Protein AF-A0A100IQ67-F1 (afdb_monomer)

Foldseek 3Di:
DDDDPDDFDAQPPDRDGDNDVVVSVVCCCVVPNDPPPPPPDDDDDPDDDDDDDPDLPAQWDDQPVQQQAIDHPVCNVVVVVLVCLQEVLPPFFDDDDDDDDDDDDDDDDDDDDDDDDDDDDDDDDDDDDDDDDYDDDDDPDDDDDDPPPQQAAADCQQFNSFLPPPADDPVLVVVLVVPFDFDFDFDQDPVRDTDTDTDGPQKAAQLQVLLLLLLVQDPFFQAKEFAASQFIFGADDGSNYDPQAVSQLLRLLSLCCSVVPPLNVVADPDRDTPQRLQVLLCVLLVVVQLVSVCNHSVGDHNTSTHDAPSSSCSNCVSSVHDKDKDKFFDDPVGARVRSVLVVQVVQRVVFDDPDPPDRYHYGNFGWKKKKFWAFPPPPPDPDDDDDDDNRTHMAIWIFGMKTQGPPRWIWTFTRGNSHGQRPNSVVCRPPPTDGPCSPSNSVSGTDTPVRPSRTRMMMIMGDDDVVVSVVVVVVVVVVVVLVVCPVVDPPVPRDDPPPPDDPVPDDPVRVVVVVVVVPPDDDDDDDDDDD

Solvent-accessible surface area (backbone atoms only — not comparable to full-atom values): 32700 Å² total; per-residue (Å²): 137,84,83,78,82,82,74,63,45,58,39,94,86,51,95,54,64,32,84,51,56,68,57,32,50,52,45,37,58,72,77,56,54,83,74,90,78,85,83,82,89,77,83,85,76,88,87,77,84,85,80,74,80,80,72,77,88,63,73,61,38,69,45,91,86,64,61,38,40,76,38,45,58,90,46,42,65,62,54,51,54,40,54,47,30,33,61,66,40,73,82,61,74,71,90,75,81,91,80,84,88,86,90,84,84,88,88,88,89,84,87,90,81,90,81,89,85,86,86,82,88,84,84,83,91,85,86,87,84,90,86,88,90,81,90,80,87,79,82,81,84,73,96,67,80,82,74,82,75,74,74,62,65,59,46,47,26,72,18,27,99,35,30,84,51,76,60,52,58,68,70,58,50,52,50,58,72,67,49,67,58,72,43,78,40,76,42,71,45,97,87,70,47,78,42,78,39,80,39,44,71,39,53,41,72,52,49,51,61,42,51,47,53,33,48,66,69,23,82,55,47,64,35,37,38,31,27,30,56,53,36,36,47,40,30,60,57,86,63,66,40,72,48,35,38,60,37,37,51,47,26,55,46,36,31,32,54,72,65,63,40,86,50,35,84,77,49,63,99,57,83,70,46,71,64,52,48,34,48,47,35,53,51,12,25,75,74,60,33,62,38,62,53,48,51,26,51,68,56,52,61,66,35,60,43,42,58,53,65,67,48,54,50,17,33,37,51,64,60,73,32,66,70,48,76,45,78,40,52,56,55,100,87,40,54,22,44,58,51,48,50,53,55,54,52,50,60,60,46,75,76,44,82,85,58,86,90,65,46,60,46,76,35,85,45,65,56,29,45,35,33,36,51,31,63,82,75,86,70,86,69,95,67,73,101,80,80,88,78,85,66,32,48,54,55,41,29,28,37,42,30,42,34,38,28,64,96,78,40,55,30,42,28,40,48,49,23,92,48,65,85,28,63,38,60,64,66,40,49,98,48,94,73,68,59,89,58,33,60,60,56,45,48,56,32,51,47,35,60,87,62,44,64,69,32,64,40,37,37,38,38,41,58,73,58,63,70,60,50,48,54,47,51,50,50,50,52,50,48,52,52,49,52,52,46,54,76,74,40,63,77,92,73,71,76,84,81,82,65,98,60,76,69,94,74,60,54,73,70,55,55,54,52,50,56,64,62,72,68,74,80,81,82,87,82,90,82,86,86,85,133

Sequence (531 aa):
MDQMNYSDPACPFCPFSDPDISRVVEHVDVYHPEVDTQAEHSRRPANAPSTGTGECPGDYAECPHGCGEIVLNTELAAHLDLHFAETVAFEDISSHQPELPVDVESPVSSHDAERRERLKERTPGLLPNEDRTPSPWSLVGGTKTPHRDTAKRLGRTELGPHAHEKQMPSWLRRMLERGSMSIFTNTIASDGTLRRREAVENETRDVIPVLARLCEQDKSVQRAFFCSPKVHQISKIPKEGGFCGYRNIQMLITFLKETQLPGHERFPTELPTIFQLQDMIEDAWDKGFNSVGRVETGGIRGTRKYIGTPEAQALFSSLGIQCEANSIGASKEVRAHDALYMNVAAYFRESCALEEGKKVMQTNLPPIYFQHQGLKTSFFVICDLSNWWTDITGHSMTIIGFEIRDGGSADILVFDPMFRTPPAVKRLRGAQALTSDPARVLKAYRRGTAYLQKYKAFELLKGYNETKLQENLDAEIFGVLLDEAREAFDEELVVELNTGYNLGKMTEPEISNYLRQSGGAGGRNRHQFAP

Nearest PDB structures (foldseek):
  6fge-assembly1_A  TM=8.002E-01  e=2.695E-17  Homo sapiens
  6ei1-assembly1_A  TM=8.141E-01  e=6.871E-16  Homo sapiens
  7oiy-assembly2_B  TM=8.103E-01  e=1.117E-08  Schizosaccharomyces pombe 972h-
  9c3c-assembly1_b  TM=1.551E-01  e=2.727E+00  Oryctolagus cuniculus

Structure (mmCIF, N/CA/C/O backbone):
data_AF-A0A100IQ67-F1
#
_entry.id   AF-A0A100IQ67-F1
#
loop_
_atom_site.group_PDB
_atom_site.id
_atom_site.type_symbol
_atom_site.label_atom_id
_atom_site.label_alt_id
_atom_site.label_comp_id
_atom_site.label_asym_id
_atom_site.label_entity_id
_atom_site.label_seq_id
_atom_site.pdbx_PDB_ins_code
_atom_site.Cartn_x
_atom_site.Cartn_y
_atom_site.Cartn_z
_atom_site.occupancy
_atom_site.B_iso_or_equiv
_atom_site.auth_seq_id
_atom_site.auth_comp_id
_atom_site.auth_asym_id
_atom_site.auth_atom_id
_atom_site.pdbx_PDB_model_num
ATOM 1 N N . MET A 1 1 ? 36.146 42.958 29.587 1.00 37.09 1 MET A N 1
ATOM 2 C CA . MET A 1 1 ? 36.189 41.589 29.033 1.00 37.09 1 MET A CA 1
ATOM 3 C C . MET A 1 1 ? 34.836 41.379 28.395 1.00 37.09 1 MET A C 1
ATOM 5 O O . MET A 1 1 ? 33.911 40.971 29.081 1.00 37.09 1 MET A O 1
ATOM 9 N N . ASP A 1 2 ? 34.707 41.780 27.135 1.00 38.41 2 ASP A N 1
ATOM 10 C CA . ASP A 1 2 ? 33.458 41.627 26.394 1.00 38.41 2 ASP A CA 1
ATOM 11 C C . ASP A 1 2 ? 33.431 40.219 25.795 1.00 38.41 2 ASP A C 1
ATOM 13 O O . ASP A 1 2 ? 34.321 39.840 25.032 1.00 38.41 2 ASP A O 1
ATOM 17 N N . GLN A 1 3 ? 32.446 39.418 26.204 1.00 41.03 3 GLN A N 1
ATOM 18 C CA . GLN A 1 3 ? 32.164 38.111 25.617 1.00 41.03 3 GLN A CA 1
ATOM 19 C C . GLN A 1 3 ? 31.527 38.326 24.240 1.00 41.03 3 GLN A C 1
ATOM 21 O O . GLN A 1 3 ? 30.375 38.740 24.137 1.00 41.03 3 GLN A O 1
ATOM 26 N N . MET A 1 4 ? 32.280 38.051 23.174 1.00 41.91 4 MET A N 1
ATOM 27 C CA . MET A 1 4 ? 31.715 37.913 21.834 1.00 41.91 4 MET A CA 1
ATOM 28 C C . MET A 1 4 ? 30.895 36.619 21.762 1.00 41.91 4 MET A C 1
ATOM 30 O O . MET A 1 4 ? 31.451 35.526 21.856 1.00 41.91 4 MET A O 1
ATOM 34 N N . ASN A 1 5 ? 29.580 36.752 21.581 1.00 44.00 5 ASN A N 1
ATOM 35 C CA . ASN A 1 5 ? 28.687 35.662 21.191 1.00 44.00 5 ASN A CA 1
ATOM 36 C C .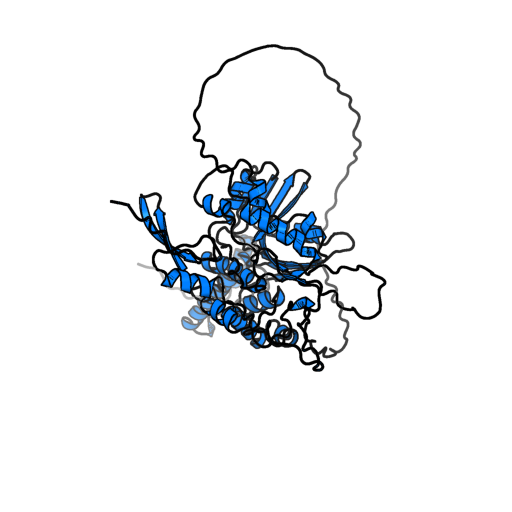 ASN A 1 5 ? 29.064 35.194 19.776 1.00 44.00 5 ASN A C 1
ATOM 38 O O . ASN A 1 5 ? 28.673 35.822 18.792 1.00 44.00 5 ASN A O 1
ATOM 42 N N . TYR A 1 6 ? 29.821 34.103 19.664 1.00 51.09 6 TYR A N 1
ATOM 43 C CA . TYR A 1 6 ? 29.920 33.369 18.404 1.00 51.09 6 TYR A CA 1
ATOM 44 C C . TYR A 1 6 ? 28.607 32.607 18.220 1.00 51.09 6 TYR A C 1
ATOM 46 O O . TYR A 1 6 ? 28.310 31.685 18.972 1.00 51.09 6 TYR A O 1
ATOM 54 N N . SER A 1 7 ? 27.784 33.061 17.277 1.00 71.62 7 SER A N 1
ATOM 55 C CA . SER A 1 7 ? 26.625 32.291 16.824 1.00 71.62 7 SER A CA 1
ATOM 56 C C . SER A 1 7 ? 27.124 31.243 15.835 1.00 71.62 7 SER A C 1
ATOM 58 O O . SER A 1 7 ? 27.918 31.585 14.954 1.00 71.62 7 SER A O 1
ATOM 60 N N . ASP A 1 8 ? 26.694 29.991 15.995 1.00 79.31 8 ASP A N 1
ATOM 61 C CA . ASP A 1 8 ? 27.075 28.914 15.082 1.00 79.31 8 ASP A CA 1
ATOM 62 C C . ASP A 1 8 ? 26.641 29.251 13.641 1.00 79.31 8 ASP A C 1
ATOM 64 O O . ASP A 1 8 ? 25.575 29.852 13.446 1.00 79.31 8 ASP A O 1
ATOM 68 N N . PRO A 1 9 ? 27.442 28.889 12.622 1.00 82.19 9 PRO A N 1
ATOM 69 C CA . PRO A 1 9 ? 27.059 29.024 11.224 1.00 82.19 9 PRO A CA 1
ATOM 70 C C . PRO A 1 9 ? 25.690 28.384 10.971 1.00 82.19 9 PRO A C 1
ATOM 72 O O . PRO A 1 9 ? 25.453 27.221 11.298 1.00 82.19 9 PRO A O 1
ATOM 75 N N . ALA A 1 10 ? 24.778 29.154 10.381 1.00 85.75 10 ALA A N 1
ATOM 76 C CA . ALA A 1 10 ? 23.423 28.715 10.077 1.00 85.75 10 ALA A CA 1
ATOM 77 C C . ALA A 1 10 ? 23.183 28.692 8.567 1.00 85.75 10 ALA A C 1
ATOM 79 O O . ALA A 1 10 ? 23.693 29.533 7.822 1.00 85.75 10 ALA A O 1
ATOM 80 N N . CYS A 1 11 ? 22.388 27.726 8.118 1.00 83.75 11 CYS A N 1
ATOM 81 C CA . CYS A 1 11 ? 21.897 27.659 6.755 1.00 83.75 11 CYS A CA 1
ATOM 82 C C . CYS A 1 11 ? 21.011 28.886 6.470 1.00 83.75 11 CYS A C 1
ATOM 84 O O . CYS A 1 11 ? 20.111 29.187 7.252 1.00 83.75 11 CYS A O 1
ATOM 86 N N . PRO A 1 12 ? 21.200 29.592 5.343 1.00 76.56 12 PRO A N 1
ATOM 87 C CA . PRO A 1 12 ? 20.406 30.782 5.031 1.00 76.56 12 PRO A CA 1
ATOM 88 C C . PRO A 1 12 ? 18.972 30.474 4.565 1.00 76.56 12 PRO A C 1
ATOM 90 O O . PRO A 1 12 ? 18.171 31.395 4.420 1.00 76.56 12 PRO A O 1
ATOM 93 N N . PHE A 1 13 ? 18.633 29.204 4.322 1.00 74.19 13 PHE A N 1
ATOM 94 C CA . PHE A 1 13 ? 17.358 28.795 3.724 1.00 74.19 13 PHE A CA 1
ATOM 95 C C . PHE A 1 13 ? 16.448 28.005 4.677 1.00 74.19 13 PHE A C 1
ATOM 97 O O . PHE A 1 13 ? 15.272 27.801 4.371 1.00 74.19 13 PHE A O 1
ATOM 104 N N . CYS A 1 14 ? 16.960 27.550 5.826 1.00 83.12 14 CYS A N 1
ATOM 105 C CA . CYS A 1 14 ? 16.183 26.830 6.834 1.00 83.12 14 CYS A CA 1
ATOM 106 C C . CYS A 1 14 ? 16.826 26.937 8.237 1.00 83.12 14 CYS A C 1
ATOM 108 O O . CYS A 1 14 ? 17.942 27.430 8.356 1.00 83.12 14 CYS A O 1
ATOM 110 N N . PRO A 1 15 ? 16.170 26.459 9.315 1.00 86.50 15 PRO A N 1
ATOM 111 C CA . PRO A 1 15 ? 16.679 26.585 10.689 1.00 86.50 15 PRO A CA 1
ATOM 112 C C . PRO A 1 15 ? 17.898 25.709 11.048 1.00 86.50 15 PRO A C 1
ATOM 114 O O . PRO A 1 15 ? 18.217 25.587 12.228 1.00 86.50 15 PRO A O 1
ATOM 117 N N . PHE A 1 16 ? 18.540 25.043 10.084 1.00 83.75 16 PHE A N 1
ATOM 118 C CA . PHE A 1 16 ? 19.704 24.192 10.339 1.00 83.75 16 PHE A CA 1
ATOM 119 C C . PHE A 1 16 ? 20.941 25.036 10.675 1.00 83.75 16 PHE A C 1
ATOM 121 O O . PHE A 1 16 ? 21.259 25.977 9.952 1.00 83.75 16 PHE A O 1
ATOM 128 N N . SER A 1 17 ? 21.674 24.675 11.728 1.00 87.06 17 SER A N 1
ATOM 129 C CA . SER A 1 17 ? 22.958 25.282 12.094 1.00 87.06 17 SER A CA 1
ATOM 130 C C . SER A 1 17 ? 23.935 24.209 12.550 1.00 87.06 17 SER A C 1
ATOM 132 O O . SER A 1 17 ? 23.538 23.281 13.256 1.00 87.06 17 SER A O 1
ATOM 134 N N . ASP A 1 18 ? 25.202 24.349 12.177 1.00 88.75 18 ASP A N 1
ATOM 135 C CA . ASP A 1 18 ? 26.272 23.448 12.601 1.00 88.75 18 ASP A CA 1
ATOM 136 C C . ASP A 1 18 ? 27.542 24.276 12.865 1.00 88.75 18 ASP A C 1
ATOM 138 O O . ASP A 1 18 ? 27.864 25.155 12.059 1.00 88.75 18 ASP A O 1
ATOM 142 N N . PRO A 1 19 ? 28.264 24.032 13.975 1.00 81.00 19 PRO A N 1
ATOM 143 C CA . PRO A 1 19 ? 29.525 24.713 14.267 1.00 81.00 19 PRO A CA 1
ATOM 144 C C . PRO A 1 19 ? 30.595 24.499 13.179 1.00 81.00 19 PRO A C 1
ATOM 146 O O . PRO A 1 19 ? 31.494 25.331 13.046 1.00 81.00 19 PRO A O 1
ATOM 149 N N . ASP A 1 20 ? 30.509 23.423 12.385 1.00 83.50 20 ASP A N 1
ATOM 150 C CA . ASP A 1 20 ? 31.333 23.214 11.193 1.00 83.50 20 ASP A CA 1
ATOM 151 C C . ASP A 1 20 ? 30.634 23.757 9.938 1.00 83.50 20 ASP A C 1
ATOM 153 O O . ASP A 1 20 ? 29.693 23.170 9.396 1.00 83.50 20 ASP A O 1
ATOM 157 N N . ILE A 1 21 ? 31.160 24.867 9.416 1.00 82.62 21 ILE A N 1
ATOM 158 C CA . ILE A 1 21 ? 30.661 25.505 8.194 1.00 82.62 21 ILE A CA 1
ATOM 159 C C . ILE A 1 21 ? 30.640 24.551 6.990 1.00 82.62 21 ILE A C 1
ATOM 161 O O . ILE A 1 21 ? 29.780 24.689 6.126 1.00 82.62 21 ILE A O 1
ATOM 165 N N . SER A 1 22 ? 31.521 23.546 6.944 1.00 80.19 22 SER A N 1
ATOM 166 C CA . SER A 1 22 ? 31.570 22.557 5.859 1.00 80.19 22 SER A CA 1
ATOM 167 C C . SER A 1 22 ? 30.291 21.720 5.807 1.00 80.19 22 SER A C 1
ATOM 169 O O . SER A 1 22 ? 29.815 21.381 4.727 1.00 80.19 22 SER A O 1
ATOM 171 N N . ARG A 1 23 ? 29.692 21.441 6.972 1.00 80.00 23 ARG A N 1
ATOM 172 C CA . ARG A 1 23 ? 28.414 20.727 7.085 1.00 80.00 23 ARG A CA 1
ATOM 173 C C . ARG A 1 23 ? 27.227 21.604 6.741 1.00 80.00 23 ARG A C 1
ATOM 175 O O . ARG A 1 23 ? 26.248 21.104 6.198 1.00 80.00 23 ARG A O 1
ATOM 182 N N . VAL A 1 24 ? 27.315 22.904 7.016 1.00 80.88 24 VAL A N 1
ATOM 183 C CA . VAL A 1 24 ? 26.315 23.877 6.558 1.00 80.88 24 VAL A CA 1
ATOM 184 C C . VAL A 1 24 ? 26.358 24.014 5.035 1.00 80.88 24 VAL A C 1
ATOM 186 O O . VAL A 1 24 ? 25.303 24.052 4.412 1.00 80.88 24 VAL A O 1
ATOM 189 N N . VAL A 1 25 ? 27.546 24.013 4.425 1.00 76.12 25 VAL A N 1
ATOM 190 C CA . VAL A 1 25 ? 27.714 24.026 2.962 1.00 76.12 25 VAL A CA 1
ATOM 191 C C . VAL A 1 25 ? 27.207 22.727 2.334 1.00 76.12 25 VAL A C 1
ATOM 193 O O . VAL A 1 25 ? 26.398 22.789 1.418 1.00 76.12 25 VAL A O 1
ATOM 196 N N . GLU A 1 26 ? 27.575 21.559 2.868 1.00 80.25 26 GLU A N 1
ATOM 197 C CA . GLU A 1 26 ? 27.042 20.273 2.390 1.00 80.25 26 GLU A CA 1
ATOM 198 C C . GLU A 1 26 ? 25.514 20.210 2.539 1.00 80.25 26 GLU A C 1
ATOM 200 O O . GLU A 1 26 ? 24.804 19.756 1.642 1.00 80.25 26 GLU A O 1
ATOM 205 N N . HIS A 1 27 ? 24.979 20.727 3.646 1.00 84.62 27 HIS A N 1
ATOM 206 C CA . HIS A 1 27 ? 23.543 20.874 3.831 1.00 84.62 27 HIS A CA 1
ATOM 207 C C . HIS A 1 27 ? 22.919 21.788 2.759 1.00 84.62 27 HIS A C 1
ATOM 209 O O . HIS A 1 27 ? 21.885 21.438 2.190 1.00 84.62 27 HIS A O 1
ATOM 215 N N . VAL A 1 28 ? 23.531 22.933 2.445 1.00 81.44 28 VAL A N 1
ATOM 216 C CA . VAL A 1 28 ? 23.059 23.824 1.374 1.00 81.44 28 VAL A CA 1
ATOM 217 C C . VAL A 1 28 ? 23.103 23.115 0.019 1.00 81.44 28 VAL A C 1
ATOM 219 O O . VAL A 1 28 ? 22.087 23.089 -0.664 1.00 81.44 28 VAL A O 1
ATOM 222 N N . ASP A 1 29 ? 24.190 22.434 -0.333 1.00 77.69 29 ASP A N 1
ATOM 223 C CA . ASP A 1 29 ? 24.319 21.740 -1.621 1.00 77.69 29 ASP A CA 1
ATOM 224 C C . ASP A 1 29 ? 23.316 20.583 -1.785 1.00 77.69 29 ASP A C 1
ATOM 226 O O . ASP A 1 29 ? 22.835 20.300 -2.885 1.00 77.69 29 ASP A O 1
ATOM 230 N N . VAL A 1 30 ? 22.974 19.900 -0.689 1.00 70.69 30 VAL A N 1
ATOM 231 C CA . VAL A 1 30 ? 22.081 18.731 -0.704 1.00 70.69 30 VAL A CA 1
ATOM 232 C C . VAL A 1 30 ? 20.605 19.128 -0.616 1.00 70.69 30 VAL A C 1
ATOM 234 O O . VAL A 1 30 ? 19.756 18.543 -1.300 1.00 70.69 30 VAL A O 1
ATOM 237 N N . TYR A 1 31 ? 20.274 20.103 0.231 1.00 67.00 31 TYR A N 1
ATOM 238 C CA . TYR A 1 31 ? 18.889 20.469 0.539 1.00 67.00 31 TYR A CA 1
ATOM 239 C C . TYR A 1 31 ? 18.428 21.749 -0.172 1.00 67.00 31 TYR A C 1
ATOM 241 O O . TYR A 1 31 ? 17.223 21.911 -0.382 1.00 67.00 31 TYR A O 1
ATOM 249 N N . HIS A 1 32 ? 19.365 22.582 -0.633 1.00 79.00 32 HIS A N 1
ATOM 250 C CA . HIS A 1 32 ? 19.148 23.846 -1.345 1.00 79.00 32 HIS A CA 1
ATOM 251 C C . HIS A 1 32 ? 20.048 23.988 -2.596 1.00 79.00 32 HIS A C 1
A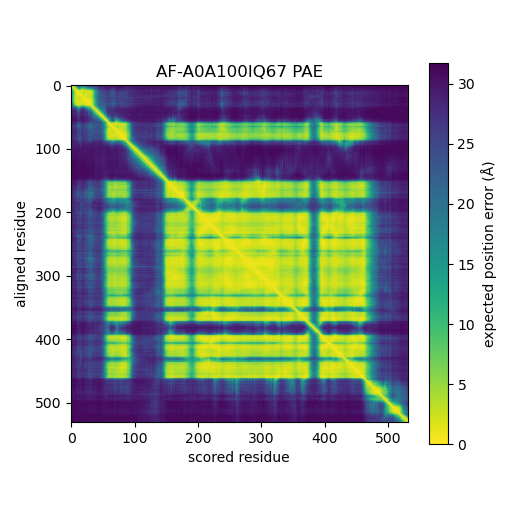TOM 253 O O . HIS A 1 32 ? 20.699 25.022 -2.751 1.00 79.00 32 HIS A O 1
ATOM 259 N N . PRO A 1 33 ? 20.117 22.982 -3.494 1.00 67.06 33 PRO A N 1
ATOM 260 C CA . PRO A 1 33 ? 20.980 23.062 -4.669 1.00 67.06 33 PRO A CA 1
ATOM 261 C C . PRO A 1 33 ? 20.603 24.272 -5.530 1.00 67.06 33 PRO A C 1
ATOM 263 O O . PRO A 1 33 ? 19.417 24.486 -5.806 1.00 67.06 33 PRO A O 1
ATOM 266 N N . GLU A 1 34 ? 21.604 25.048 -5.956 1.00 51.28 34 GLU A N 1
ATOM 267 C CA . GLU A 1 34 ? 21.389 26.218 -6.807 1.00 51.28 34 GLU A CA 1
ATOM 268 C C . GLU A 1 34 ? 20.666 25.801 -8.098 1.00 51.28 34 GLU A C 1
ATOM 270 O O . GLU A 1 34 ? 21.167 25.012 -8.903 1.00 51.28 34 GLU A O 1
ATOM 275 N N . VAL A 1 35 ? 19.452 26.320 -8.291 1.00 45.69 35 VAL A N 1
ATOM 276 C CA . VAL A 1 35 ? 18.816 26.334 -9.607 1.00 45.69 35 VAL A CA 1
ATOM 277 C C . VAL A 1 35 ? 19.538 27.423 -10.381 1.00 45.69 35 VAL A C 1
ATOM 279 O O . VAL A 1 35 ? 19.468 28.585 -9.998 1.00 45.69 35 VAL A O 1
ATOM 282 N N . ASP A 1 36 ? 20.265 27.036 -11.423 1.00 34.31 36 ASP A N 1
ATOM 283 C CA . ASP A 1 36 ? 21.120 27.915 -12.217 1.00 34.31 36 ASP A CA 1
ATOM 284 C C . ASP A 1 36 ? 20.300 29.048 -12.873 1.00 34.31 36 ASP A C 1
ATOM 286 O O . ASP A 1 36 ? 19.795 28.937 -13.991 1.00 34.31 36 ASP A O 1
ATOM 290 N N . THR A 1 37 ? 20.109 30.150 -12.147 1.00 35.91 37 THR A N 1
ATOM 291 C CA . THR A 1 37 ? 19.523 31.400 -12.638 1.00 35.91 37 THR A CA 1
ATOM 292 C C . THR A 1 37 ? 20.637 32.343 -13.077 1.00 35.91 37 THR A C 1
ATOM 294 O O . THR A 1 37 ? 20.762 33.458 -12.579 1.00 35.91 37 THR A O 1
ATOM 297 N N . GLN A 1 38 ? 21.464 31.913 -14.029 1.00 33.19 38 GLN A N 1
ATOM 298 C CA . GLN A 1 38 ? 22.320 32.813 -14.805 1.00 33.19 38 GLN A CA 1
ATOM 299 C C . GLN A 1 38 ? 21.825 32.917 -16.250 1.00 33.19 38 GLN A C 1
ATOM 301 O O . GLN A 1 38 ? 22.485 32.506 -17.199 1.00 33.19 38 GLN A O 1
ATOM 306 N N . ALA A 1 39 ? 20.641 33.508 -16.431 1.00 33.38 39 ALA A N 1
ATOM 307 C CA . ALA A 1 39 ? 20.193 33.991 -17.741 1.00 33.38 39 ALA A CA 1
ATOM 308 C C . ALA A 1 39 ? 19.304 35.245 -17.672 1.00 33.38 39 ALA A C 1
ATOM 310 O O . ALA A 1 39 ? 18.636 35.583 -18.646 1.00 33.38 39 ALA A O 1
ATOM 311 N N . GLU A 1 40 ? 19.313 35.988 -16.564 1.00 34.09 40 GLU A N 1
ATOM 312 C CA . GLU A 1 40 ? 18.681 37.305 -16.498 1.00 34.09 40 GLU A CA 1
ATOM 313 C C . GLU A 1 40 ? 19.742 38.339 -16.134 1.00 34.09 40 GLU A C 1
ATOM 315 O O . GLU A 1 40 ? 20.284 38.301 -15.037 1.00 34.09 40 GLU A O 1
ATOM 320 N N . HIS A 1 41 ? 20.043 39.210 -17.103 1.00 34.91 41 HIS A N 1
ATOM 321 C CA . HIS A 1 41 ? 20.875 40.430 -17.086 1.00 34.91 41 HIS A CA 1
ATOM 322 C C . HIS A 1 41 ? 21.958 40.443 -18.177 1.00 34.91 41 HIS A C 1
ATOM 324 O O . HIS A 1 41 ? 23.140 40.665 -17.926 1.00 34.91 41 HIS A O 1
ATOM 330 N N . SER A 1 42 ? 21.546 40.320 -19.442 1.00 31.47 42 SER A N 1
ATOM 331 C CA . SER A 1 42 ? 22.212 41.049 -20.526 1.00 31.47 42 SER A CA 1
ATOM 332 C C . SER A 1 42 ? 21.245 41.348 -21.668 1.00 31.47 42 SER A C 1
ATOM 334 O O . SER A 1 42 ? 20.325 40.598 -21.971 1.00 31.47 42 SER A O 1
ATOM 336 N N . ARG A 1 43 ? 21.414 42.550 -22.213 1.00 33.59 43 ARG A N 1
ATOM 337 C CA . ARG A 1 43 ? 20.499 43.294 -23.085 1.00 33.59 43 ARG A CA 1
ATOM 338 C C . ARG A 1 43 ? 19.989 42.468 -24.275 1.00 33.59 43 ARG A C 1
ATOM 340 O O . ARG A 1 43 ? 20.778 41.854 -24.983 1.00 33.59 43 ARG A O 1
ATOM 347 N N . ARG A 1 44 ? 18.676 42.558 -24.532 1.00 29.78 44 ARG A N 1
ATOM 348 C CA . ARG A 1 44 ? 17.989 42.059 -25.739 1.00 29.78 44 ARG A CA 1
ATOM 349 C C . ARG A 1 44 ? 18.725 42.464 -27.028 1.00 29.78 44 ARG A C 1
ATOM 351 O O . ARG A 1 44 ? 18.877 43.664 -27.263 1.00 29.78 44 ARG A O 1
ATOM 358 N N . PRO A 1 45 ? 18.980 41.520 -27.944 1.00 26.81 45 PRO A N 1
ATOM 359 C CA . PRO A 1 45 ? 18.813 41.741 -29.368 1.00 26.81 45 PRO A CA 1
ATOM 360 C C . PRO A 1 45 ? 17.433 41.215 -29.779 1.00 26.81 45 PRO A C 1
ATOM 362 O O . PRO A 1 45 ? 17.033 40.107 -29.427 1.00 26.81 45 PRO A O 1
ATOM 365 N N . ALA A 1 46 ? 16.677 42.036 -30.501 1.00 35.47 46 ALA A N 1
ATOM 366 C CA . ALA A 1 46 ? 15.443 41.604 -31.137 1.00 35.47 46 ALA A CA 1
ATOM 367 C C . ALA A 1 46 ? 15.751 40.524 -32.192 1.00 35.47 46 ALA A C 1
ATOM 369 O O . ALA A 1 46 ? 16.698 40.678 -32.960 1.00 35.47 46 ALA A O 1
ATOM 370 N N . ASN A 1 47 ? 14.900 39.494 -32.241 1.00 42.16 47 ASN A N 1
ATOM 371 C CA . ASN A 1 47 ? 14.837 38.393 -33.215 1.00 42.16 47 ASN A CA 1
ATOM 372 C C . ASN A 1 47 ? 15.706 37.150 -32.930 1.00 42.16 47 ASN A C 1
ATOM 374 O O . ASN A 1 47 ? 16.768 36.973 -33.517 1.00 42.16 47 ASN A O 1
ATOM 378 N N . ALA A 1 48 ? 15.168 36.223 -32.128 1.00 28.05 48 ALA A N 1
ATOM 379 C CA . ALA A 1 48 ? 15.400 34.775 -32.238 1.00 28.05 48 ALA A CA 1
ATOM 380 C C . ALA A 1 48 ? 14.227 34.014 -31.567 1.00 28.05 48 ALA A C 1
ATOM 382 O O . ALA A 1 48 ? 13.654 34.540 -30.610 1.00 28.05 48 ALA A O 1
ATOM 383 N N . PRO A 1 49 ? 13.810 32.839 -32.079 1.00 30.88 49 PRO A N 1
ATOM 384 C CA . PRO A 1 49 ? 12.556 32.192 -31.698 1.00 30.88 49 PRO A CA 1
ATOM 385 C C . PRO A 1 49 ? 12.650 31.521 -30.322 1.00 30.88 49 PRO A C 1
ATOM 387 O O . PRO A 1 49 ? 13.653 30.903 -29.978 1.00 30.88 49 PRO A O 1
ATOM 390 N N . SER A 1 50 ? 11.574 31.646 -29.550 1.00 28.84 50 SER A N 1
ATOM 391 C CA . SER A 1 50 ? 11.384 31.090 -28.213 1.00 28.84 50 SER A CA 1
ATOM 392 C C . SER A 1 50 ? 11.531 29.563 -28.185 1.00 28.84 50 SER A C 1
ATOM 394 O O . SER A 1 50 ? 10.700 28.835 -28.724 1.00 28.84 50 SER A O 1
ATOM 396 N N . THR A 1 51 ? 12.567 29.065 -27.507 1.00 32.41 51 THR A N 1
ATOM 397 C CA . THR A 1 51 ? 12.650 27.676 -27.036 1.00 32.41 51 THR A CA 1
ATOM 398 C C . THR A 1 51 ? 11.766 27.519 -25.802 1.00 32.41 51 THR A C 1
ATOM 400 O O . THR A 1 51 ? 11.995 28.170 -24.785 1.00 32.41 51 THR A O 1
ATOM 403 N N . GLY A 1 52 ? 10.723 26.701 -25.939 1.00 29.12 52 GLY A N 1
ATOM 404 C CA . GLY A 1 52 ? 9.639 26.557 -24.976 1.00 29.12 52 GLY A CA 1
ATOM 405 C C . GLY A 1 52 ? 10.072 26.032 -23.609 1.00 29.12 52 GLY A C 1
ATOM 406 O O . GLY A 1 52 ? 10.745 25.009 -23.494 1.00 29.12 52 GLY A O 1
ATOM 407 N N . THR A 1 53 ? 9.588 26.706 -22.571 1.00 33.41 53 THR A N 1
ATOM 408 C CA . THR A 1 53 ? 9.201 26.066 -21.316 1.00 33.41 53 THR A CA 1
ATOM 409 C C . THR A 1 53 ? 8.248 24.928 -21.661 1.00 33.41 53 THR A C 1
ATOM 411 O O . THR A 1 53 ? 7.183 25.168 -22.227 1.00 33.41 53 THR A O 1
ATOM 414 N N . GLY A 1 54 ? 8.653 23.687 -21.398 1.00 33.94 54 GLY A N 1
ATOM 415 C CA . GLY A 1 54 ? 7.776 22.536 -21.562 1.00 33.94 54 GLY A CA 1
ATOM 416 C C . GLY A 1 54 ? 6.626 22.641 -20.571 1.00 33.94 54 GLY A C 1
ATOM 417 O O . GLY A 1 54 ? 6.770 22.235 -19.424 1.00 33.94 54 GLY A O 1
ATOM 418 N N . GLU A 1 55 ? 5.510 23.218 -21.007 1.00 33.75 55 GLU A N 1
ATOM 419 C CA . GLU A 1 55 ? 4.221 23.107 -20.336 1.00 33.75 55 GLU A CA 1
ATOM 420 C C . GLU A 1 55 ? 3.954 21.616 -20.097 1.00 33.75 55 GLU A C 1
ATOM 422 O O . GLU A 1 55 ? 3.980 20.820 -21.040 1.00 33.75 55 GLU A O 1
ATOM 427 N N . CYS A 1 56 ? 3.752 21.214 -18.839 1.00 36.16 56 CYS A N 1
ATOM 428 C CA . CYS A 1 56 ? 3.253 19.880 -18.522 1.00 36.16 56 CYS A CA 1
ATOM 429 C C . CYS A 1 56 ? 1.892 19.721 -19.217 1.00 36.16 56 CYS A C 1
ATOM 431 O O . CYS A 1 56 ? 0.942 20.396 -18.823 1.00 36.16 56 CYS A O 1
ATOM 433 N N . PRO A 1 57 ? 1.755 18.869 -20.250 1.00 39.56 57 PRO A N 1
ATOM 434 C CA . PRO A 1 57 ? 0.481 18.711 -20.926 1.00 39.56 57 PRO A CA 1
ATOM 435 C C . PRO A 1 57 ? -0.359 17.765 -20.065 1.00 39.56 57 PRO A C 1
ATOM 437 O O . PRO A 1 57 ? -0.125 16.556 -20.095 1.00 39.56 57 PRO A O 1
ATOM 440 N N . GLY A 1 58 ? -1.273 18.312 -19.260 1.00 54.84 58 GLY A N 1
ATOM 441 C CA . GLY A 1 58 ? -2.254 17.547 -18.481 1.00 54.84 58 GLY A CA 1
ATOM 442 C C . GLY A 1 58 ? -2.722 18.250 -17.200 1.00 54.84 58 GLY A C 1
ATOM 443 O O . GLY A 1 58 ? -2.062 19.153 -16.700 1.00 54.84 58 GLY A O 1
ATOM 444 N N . ASP A 1 59 ? -3.858 17.805 -16.656 1.00 71.69 59 ASP A N 1
ATOM 445 C CA . ASP A 1 59 ? -4.524 18.302 -15.432 1.00 71.69 59 ASP A CA 1
ATOM 446 C C . ASP A 1 59 ? -3.795 17.887 -14.127 1.00 71.69 59 ASP A C 1
ATOM 448 O O . ASP A 1 59 ? -4.408 17.502 -13.129 1.00 71.69 59 ASP A O 1
ATOM 452 N N . TYR A 1 60 ? -2.460 17.903 -14.150 1.00 71.31 60 TYR A N 1
ATOM 453 C CA . TYR A 1 60 ? -1.582 17.446 -13.075 1.00 71.31 60 TYR A CA 1
ATOM 454 C C . TYR A 1 60 ? -0.935 18.617 -12.342 1.00 71.31 60 TYR A C 1
ATOM 456 O O . TYR A 1 60 ? -0.492 19.580 -12.966 1.00 71.31 60 TYR A O 1
ATOM 464 N N . ALA A 1 61 ? -0.800 18.486 -11.025 1.00 79.19 61 ALA A N 1
ATOM 465 C CA . ALA A 1 61 ? -0.066 19.421 -10.187 1.00 79.19 61 ALA A CA 1
ATOM 466 C C . ALA A 1 61 ? 0.948 18.698 -9.302 1.00 79.19 61 ALA A C 1
ATOM 468 O O . ALA A 1 61 ? 0.690 17.626 -8.748 1.00 79.19 61 ALA A O 1
ATOM 469 N N . GLU A 1 62 ? 2.107 19.327 -9.142 1.00 83.44 62 GLU A N 1
ATOM 470 C CA . GLU A 1 62 ? 3.057 18.957 -8.102 1.00 83.44 62 GLU A CA 1
ATOM 471 C C . GLU A 1 62 ? 2.489 19.333 -6.731 1.00 83.44 62 GLU A C 1
ATOM 473 O O . GLU A 1 62 ? 1.906 20.405 -6.547 1.00 83.44 62 GLU A O 1
ATOM 478 N N . CYS A 1 63 ? 2.653 18.446 -5.751 1.00 84.19 63 CYS A N 1
ATOM 479 C CA . CYS A 1 63 ? 2.192 18.722 -4.399 1.00 84.19 63 CYS A CA 1
ATOM 480 C C . CYS A 1 63 ? 2.950 19.926 -3.789 1.00 84.19 63 CYS A C 1
ATOM 482 O O . CYS A 1 63 ? 4.179 19.874 -3.668 1.00 84.19 63 CYS A O 1
ATOM 484 N N . PRO A 1 64 ? 2.246 20.968 -3.299 1.00 85.38 64 PRO A N 1
ATOM 485 C CA . PRO A 1 64 ? 2.870 22.179 -2.759 1.00 85.38 64 PRO A CA 1
ATOM 486 C C . PRO A 1 64 ? 3.629 21.952 -1.442 1.00 85.38 64 PRO A C 1
ATOM 488 O O . PRO A 1 64 ? 4.431 22.793 -1.051 1.00 85.38 64 PRO A O 1
ATOM 491 N N . HIS A 1 65 ? 3.432 20.813 -0.765 1.00 80.81 65 HIS A N 1
ATOM 492 C CA . HIS A 1 65 ? 4.241 20.421 0.398 1.00 80.81 65 HIS A CA 1
ATOM 493 C C . HIS A 1 65 ? 5.642 19.911 0.019 1.00 80.81 65 HIS A C 1
ATOM 495 O O . HIS A 1 65 ? 6.409 19.524 0.899 1.00 80.81 65 HIS A O 1
ATOM 501 N N . GLY A 1 66 ? 5.981 19.852 -1.276 1.00 77.31 66 GLY A N 1
ATOM 502 C CA . GLY A 1 66 ? 7.283 19.370 -1.737 1.00 77.31 66 GLY A CA 1
ATOM 503 C C . GLY A 1 66 ? 7.490 17.873 -1.493 1.00 77.31 66 GLY A C 1
ATOM 504 O O . GLY A 1 66 ? 8.625 17.405 -1.404 1.00 77.31 66 GLY A O 1
ATOM 505 N N . CYS A 1 67 ? 6.405 17.097 -1.374 1.00 81.62 67 CYS A N 1
ATOM 506 C CA . CYS A 1 67 ? 6.486 15.666 -1.080 1.00 81.62 67 CYS A CA 1
ATOM 507 C C . CYS A 1 67 ? 6.941 14.821 -2.290 1.00 81.62 67 CYS A C 1
ATOM 509 O O . CYS A 1 67 ? 7.188 13.627 -2.130 1.00 81.62 67 CYS A O 1
ATOM 511 N N . GLY A 1 68 ? 7.083 15.434 -3.472 1.00 79.38 68 GLY A N 1
ATOM 512 C CA . GLY A 1 68 ? 7.555 14.798 -4.708 1.00 79.38 68 GLY A CA 1
ATOM 513 C C . GLY A 1 68 ? 6.474 14.089 -5.526 1.00 79.38 68 GLY A C 1
ATOM 514 O O . GLY A 1 68 ? 6.805 13.444 -6.515 1.00 79.38 68 GLY A O 1
ATOM 515 N N . GLU A 1 69 ? 5.203 14.188 -5.127 1.00 83.50 69 GLU A N 1
ATOM 516 C CA . GLU A 1 69 ? 4.086 13.581 -5.858 1.00 83.50 69 GLU A CA 1
ATOM 517 C C . GLU A 1 69 ? 3.542 14.523 -6.916 1.00 83.50 69 GLU A C 1
ATOM 519 O O . GLU A 1 69 ? 3.363 15.720 -6.673 1.00 83.50 69 GLU A O 1
ATOM 524 N N . ILE A 1 70 ? 3.222 13.932 -8.061 1.00 79.44 70 ILE A N 1
ATOM 525 C CA . ILE A 1 70 ? 2.463 14.565 -9.128 1.00 79.44 70 ILE A CA 1
ATOM 526 C C . ILE A 1 70 ? 1.074 13.941 -9.070 1.00 79.44 70 ILE A C 1
ATOM 528 O O . ILE A 1 70 ? 0.912 12.757 -9.360 1.00 79.44 70 ILE A O 1
ATOM 532 N N . VAL A 1 71 ? 0.090 14.727 -8.650 1.00 77.62 71 VAL A N 1
ATOM 533 C CA . VAL A 1 71 ? -1.294 14.280 -8.460 1.00 77.62 71 VAL A CA 1
ATOM 534 C C . VAL A 1 71 ? -2.210 14.985 -9.447 1.00 77.62 71 VAL A C 1
ATOM 536 O O . VAL A 1 71 ? -1.902 16.075 -9.928 1.00 77.62 71 VAL A O 1
ATOM 539 N N . LEU A 1 72 ? -3.356 14.380 -9.750 1.00 77.12 72 LEU A N 1
ATOM 540 C CA . LEU A 1 72 ? -4.399 15.067 -10.508 1.00 77.12 72 LEU A CA 1
ATOM 541 C C . LEU A 1 72 ? -4.921 16.262 -9.705 1.00 77.12 72 LEU A C 1
ATOM 543 O O . LEU A 1 72 ? -5.132 16.153 -8.493 1.00 77.12 72 LEU A O 1
ATOM 547 N N . ASN A 1 73 ? -5.218 17.376 -10.373 1.00 75.44 73 ASN A N 1
ATOM 548 C CA . ASN A 1 73 ? -5.791 18.563 -9.731 1.00 75.44 73 ASN A CA 1
ATOM 549 C C . ASN A 1 73 ? -7.071 18.236 -8.947 1.00 75.44 73 ASN A C 1
ATOM 551 O O . ASN A 1 73 ? -7.287 18.748 -7.849 1.00 75.44 73 ASN A O 1
ATOM 555 N N . THR A 1 74 ? -7.894 17.314 -9.457 1.00 76.44 74 THR A N 1
ATOM 556 C CA . THR A 1 74 ? -9.111 16.845 -8.776 1.00 76.44 74 THR A CA 1
ATOM 557 C C . THR A 1 74 ? -8.842 16.058 -7.490 1.00 76.44 74 THR A C 1
ATOM 559 O O . THR A 1 74 ? -9.717 15.962 -6.628 1.00 76.44 74 THR A O 1
ATOM 562 N N . GLU A 1 75 ? -7.657 15.465 -7.355 1.00 79.62 75 GLU A N 1
ATOM 563 C CA . GLU A 1 75 ? -7.250 14.671 -6.191 1.00 79.62 75 GLU A CA 1
ATOM 564 C C . GLU A 1 75 ? -6.382 15.465 -5.209 1.00 79.62 75 GLU A C 1
ATOM 566 O O . GLU A 1 75 ? -6.295 15.090 -4.038 1.00 79.62 75 GLU A O 1
ATOM 571 N N . LEU A 1 76 ? -5.820 16.599 -5.641 1.00 83.50 76 LEU A N 1
ATOM 572 C CA . LEU A 1 76 ? -4.928 17.436 -4.842 1.00 83.50 76 LEU A CA 1
ATOM 573 C C . LEU A 1 76 ? -5.537 17.813 -3.486 1.00 83.50 76 LEU A C 1
ATOM 575 O O . LEU A 1 76 ? -4.880 17.667 -2.463 1.00 83.50 76 LEU A O 1
ATOM 579 N N . ALA A 1 77 ? -6.809 18.215 -3.435 1.00 84.94 77 ALA A N 1
ATOM 580 C CA . ALA A 1 77 ? -7.458 18.569 -2.168 1.00 84.94 77 ALA A CA 1
ATOM 581 C C . ALA A 1 77 ? -7.514 17.393 -1.172 1.00 84.94 77 ALA A C 1
ATOM 583 O O . ALA A 1 77 ? -7.265 17.573 0.018 1.00 84.94 77 ALA A O 1
ATOM 584 N N . ALA A 1 78 ? -7.806 16.179 -1.654 1.00 84.50 78 ALA A N 1
ATOM 585 C CA . ALA A 1 78 ? -7.816 14.984 -0.810 1.00 84.50 78 ALA A CA 1
ATOM 586 C C . ALA A 1 78 ? -6.394 14.584 -0.383 1.00 84.50 78 ALA A C 1
ATOM 588 O O . ALA A 1 78 ? -6.188 14.166 0.753 1.00 84.50 78 ALA A O 1
ATOM 589 N N . HIS A 1 79 ? -5.415 14.758 -1.273 1.00 86.88 79 HIS A N 1
ATOM 590 C CA . HIS A 1 79 ? -4.003 14.539 -0.976 1.00 86.88 79 HIS A CA 1
ATOM 591 C C . HIS A 1 79 ? -3.490 15.495 0.120 1.00 86.88 79 HIS A C 1
ATOM 593 O O . HIS A 1 79 ? -2.823 15.061 1.058 1.00 86.88 79 HIS A O 1
ATOM 599 N N . LEU A 1 80 ? -3.859 16.779 0.060 1.00 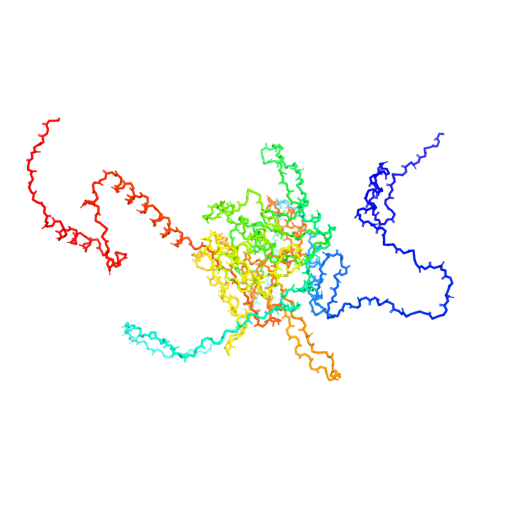88.12 80 LEU A N 1
ATOM 600 C CA . LEU A 1 80 ? -3.503 17.781 1.072 1.00 88.12 80 LEU A CA 1
ATOM 601 C C . LEU A 1 80 ? -4.147 17.498 2.439 1.00 88.12 80 LEU A C 1
ATOM 603 O O . LEU A 1 80 ? -3.489 17.646 3.468 1.00 88.12 80 LEU A O 1
ATOM 607 N N . ASP A 1 81 ? -5.400 17.035 2.469 1.00 87.81 81 ASP A N 1
ATOM 608 C CA . ASP A 1 81 ? -6.066 16.643 3.722 1.00 87.81 81 ASP A CA 1
ATOM 609 C C . ASP A 1 81 ? -5.347 15.475 4.423 1.00 87.81 81 ASP A C 1
ATOM 611 O O . ASP A 1 81 ? -5.278 15.413 5.654 1.00 87.81 81 ASP A O 1
ATOM 615 N N . LEU A 1 82 ? -4.747 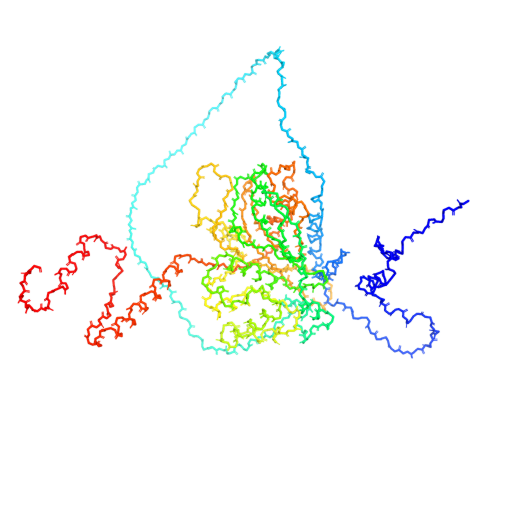14.568 3.648 1.00 87.00 82 LEU A N 1
ATOM 616 C CA . LEU A 1 82 ? -3.945 13.471 4.186 1.00 87.00 82 LEU A CA 1
ATOM 617 C C . LEU A 1 82 ? -2.584 13.942 4.720 1.00 87.00 82 LEU A C 1
ATOM 619 O O . LEU A 1 82 ? -2.157 13.435 5.755 1.00 87.00 82 LEU A O 1
ATOM 623 N N . HIS A 1 83 ? -1.951 14.957 4.123 1.00 87.31 83 HIS A N 1
ATOM 624 C CA . HIS A 1 83 ? -0.774 15.608 4.724 1.00 87.31 83 HIS A CA 1
ATOM 625 C C . HIS A 1 83 ? -1.100 16.298 6.053 1.00 87.31 83 HIS A C 1
ATOM 627 O O . HIS A 1 83 ? -0.314 16.252 7.005 1.00 87.31 83 HIS A O 1
ATOM 633 N N . PHE A 1 84 ? -2.283 16.904 6.162 1.00 85.12 84 PHE A N 1
ATOM 634 C CA . PHE A 1 84 ? -2.753 17.437 7.437 1.00 85.12 84 PHE A CA 1
ATOM 635 C C . PHE A 1 84 ? -2.914 16.309 8.470 1.00 85.12 84 PHE A C 1
ATOM 637 O O . PHE A 1 84 ? -2.390 16.405 9.577 1.00 85.12 84 PHE A O 1
ATOM 644 N N . ALA A 1 85 ? -3.541 15.187 8.104 1.00 83.12 85 ALA A N 1
ATOM 645 C CA . ALA A 1 85 ? -3.667 14.030 8.997 1.00 83.12 85 ALA A CA 1
ATOM 646 C C . ALA A 1 85 ? -2.309 13.401 9.388 1.00 83.12 85 ALA A C 1
ATOM 648 O O . ALA A 1 85 ? -2.144 12.940 10.518 1.00 83.12 85 ALA A O 1
ATOM 649 N N . GLU A 1 86 ? -1.327 13.411 8.483 1.00 82.75 86 GLU A N 1
ATOM 650 C CA . GLU A 1 86 ? 0.043 12.936 8.714 1.00 82.75 86 GLU A CA 1
ATOM 651 C C . GLU A 1 86 ? 0.787 13.775 9.772 1.00 82.75 86 GLU A C 1
ATOM 653 O O . GLU A 1 86 ? 1.566 13.235 10.562 1.00 82.75 86 GLU A O 1
ATOM 658 N N . THR A 1 87 ? 0.525 15.087 9.819 1.00 79.19 87 THR A N 1
ATOM 659 C CA . THR A 1 87 ? 1.252 16.060 10.655 1.00 79.19 87 THR A CA 1
ATOM 660 C C . THR A 1 87 ? 0.562 16.382 11.983 1.00 79.19 87 THR A C 1
ATOM 662 O O . THR A 1 87 ? 1.233 16.531 13.002 1.00 79.19 87 THR A O 1
ATOM 665 N N . VAL A 1 88 ? -0.770 16.448 12.013 1.00 61.88 88 VAL A N 1
ATOM 666 C CA . VAL A 1 88 ? -1.564 17.005 13.133 1.00 61.88 88 VAL A CA 1
ATOM 667 C C . VAL A 1 88 ? -1.633 16.104 14.363 1.00 61.88 88 VAL A C 1
ATOM 669 O O . VAL A 1 88 ? -2.055 16.524 15.438 1.00 61.88 88 VAL A O 1
ATOM 672 N N . ALA A 1 89 ? -1.144 14.874 14.274 1.00 58.03 89 ALA A N 1
ATOM 673 C CA . ALA A 1 89 ? -1.117 13.950 15.398 1.00 58.03 89 ALA A CA 1
ATOM 674 C C . ALA A 1 89 ? 0.006 14.285 16.421 1.00 58.03 89 ALA A C 1
ATOM 676 O O . ALA A 1 89 ? 0.737 13.410 16.886 1.00 58.03 89 ALA A O 1
ATOM 677 N N . PHE A 1 90 ? 0.211 15.561 16.756 1.00 46.75 90 PHE A N 1
ATOM 678 C CA . PHE A 1 90 ? 1.321 16.026 17.592 1.00 46.75 90 PHE A CA 1
ATOM 679 C C . PHE A 1 90 ? 0.934 16.378 19.038 1.00 46.75 90 PHE A C 1
ATOM 681 O O . PHE A 1 90 ? 1.786 16.218 19.906 1.00 46.75 90 PHE A O 1
ATOM 688 N N . GLU A 1 91 ? -0.319 16.749 19.335 1.00 47.94 91 GLU A N 1
ATOM 689 C CA . GLU A 1 91 ? -0.584 17.574 20.536 1.00 47.94 91 GLU A CA 1
ATOM 690 C C . GLU A 1 91 ? -1.379 16.938 21.703 1.00 47.94 91 GLU A C 1
ATOM 692 O O . GLU A 1 91 ? -1.408 17.535 22.769 1.00 47.94 91 GLU A O 1
ATOM 697 N N . ASP A 1 92 ? -1.933 15.718 21.608 1.00 46.31 92 ASP A N 1
ATOM 698 C CA . ASP A 1 92 ? -2.931 15.242 22.608 1.00 46.31 92 ASP A CA 1
ATOM 699 C C . ASP A 1 92 ? -2.566 13.992 23.445 1.00 46.31 92 ASP A C 1
ATOM 701 O O . ASP A 1 92 ? -3.448 13.252 23.885 1.00 46.31 92 ASP A O 1
ATOM 705 N N . ILE A 1 93 ? -1.284 13.697 23.689 1.00 46.41 93 ILE A N 1
ATOM 706 C CA . ILE A 1 93 ? -0.923 12.568 24.575 1.00 46.41 93 ILE A CA 1
ATOM 707 C C . ILE A 1 93 ? -0.715 13.093 25.997 1.00 46.41 93 ILE A C 1
ATOM 709 O O . ILE A 1 93 ? 0.410 13.397 26.388 1.00 46.41 93 ILE A O 1
ATOM 713 N N . SER A 1 94 ? -1.798 13.204 26.772 1.00 39.53 94 SER A N 1
ATOM 714 C CA . SER A 1 94 ? -1.681 13.481 28.207 1.00 39.53 94 SER A CA 1
ATOM 715 C C . SER A 1 94 ? -1.288 12.215 28.970 1.00 39.53 94 SER A C 1
ATOM 717 O O . SER A 1 94 ? -1.966 11.188 28.900 1.00 39.53 94 SER A O 1
ATOM 719 N N . SER A 1 95 ? -0.186 12.281 29.715 1.00 34.97 95 SER A N 1
ATOM 720 C CA . SER A 1 95 ? 0.211 11.261 30.681 1.00 34.97 95 SER A CA 1
ATOM 721 C C . SER A 1 95 ? -0.542 11.486 31.994 1.00 34.97 95 SER A C 1
ATOM 723 O O . SER A 1 95 ? -0.114 12.290 32.823 1.00 34.97 95 SER A O 1
ATOM 725 N N . HIS A 1 96 ? -1.647 10.778 32.215 1.00 30.30 96 HIS A N 1
ATOM 726 C CA . HIS A 1 96 ? -2.303 10.762 33.523 1.00 30.30 96 HIS A CA 1
ATOM 727 C C . HIS A 1 96 ? -2.287 9.349 34.109 1.00 30.30 96 HIS A C 1
ATOM 729 O O . HIS A 1 96 ? -2.881 8.423 33.558 1.00 30.30 96 HIS A O 1
ATOM 735 N N . GLN A 1 97 ? -1.567 9.198 35.225 1.00 26.69 97 GLN A N 1
ATOM 736 C CA . GLN A 1 97 ? -1.733 8.076 36.146 1.00 26.69 97 GLN A CA 1
ATOM 737 C C . GLN A 1 97 ? -3.064 8.224 36.905 1.00 26.69 97 GLN A C 1
ATOM 739 O O . GLN A 1 97 ? -3.487 9.355 37.151 1.00 26.69 97 GLN A O 1
ATOM 744 N N . PRO A 1 98 ? -3.732 7.120 37.282 1.00 29.50 98 PRO A N 1
ATOM 745 C CA . PRO A 1 98 ? -4.973 7.186 38.038 1.00 29.50 98 PRO A CA 1
ATOM 746 C C . PRO A 1 98 ? -4.683 7.398 39.529 1.00 29.50 98 PRO A C 1
ATOM 748 O O . PRO A 1 98 ? -4.136 6.514 40.185 1.00 29.50 98 PRO A O 1
ATOM 751 N N . GLU A 1 99 ? -5.110 8.535 40.073 1.00 24.02 99 GLU A N 1
ATOM 752 C CA . GLU A 1 99 ? -5.375 8.678 41.506 1.00 24.02 99 GLU A CA 1
ATOM 753 C C . GLU A 1 99 ? -6.896 8.642 41.734 1.00 24.02 99 GLU A C 1
ATOM 755 O O . GLU A 1 99 ? -7.656 9.420 41.161 1.00 24.02 99 GLU A O 1
ATOM 760 N N . LEU A 1 100 ? -7.335 7.694 42.560 1.00 24.17 100 LEU A N 1
ATOM 761 C CA . LEU A 1 100 ? -8.594 7.722 43.316 1.00 24.17 100 LEU A CA 1
ATOM 762 C C . LEU A 1 100 ? -8.244 8.110 44.770 1.00 24.17 100 LEU A C 1
ATOM 764 O O . LEU A 1 100 ? -7.082 7.914 45.137 1.00 24.17 100 LEU A O 1
ATOM 768 N N . PRO A 1 101 ? -9.188 8.486 45.665 1.00 39.47 101 PRO A N 1
ATOM 769 C CA . PRO A 1 101 ? -10.632 8.757 45.522 1.00 39.47 101 PRO A CA 1
ATOM 770 C C . PRO A 1 101 ? -11.056 10.081 46.228 1.00 39.47 101 PRO A C 1
ATOM 772 O O . PRO A 1 101 ? -10.210 10.778 46.775 1.00 39.47 101 PRO A O 1
ATOM 775 N N . VAL A 1 102 ? -12.357 10.423 46.256 1.00 26.39 102 VAL A N 1
ATOM 776 C CA . VAL A 1 102 ? -13.174 10.648 47.485 1.00 26.39 102 VAL A CA 1
ATOM 777 C C . VAL A 1 102 ? -14.571 11.182 47.111 1.00 26.39 102 VAL A C 1
ATOM 779 O O . VAL A 1 102 ? -14.717 12.156 46.374 1.00 26.39 102 VAL A O 1
ATOM 782 N N . ASP A 1 103 ? -15.578 10.508 47.667 1.00 26.75 103 ASP A N 1
ATOM 783 C CA . ASP A 1 103 ? -17.018 10.763 47.613 1.00 26.75 103 ASP A CA 1
ATOM 784 C C . ASP A 1 103 ? -17.467 12.072 48.284 1.00 26.75 103 ASP A C 1
ATOM 786 O O . ASP A 1 103 ? -16.968 12.427 49.352 1.00 26.75 103 ASP A O 1
ATOM 790 N N . VAL A 1 104 ? -18.528 12.692 47.749 1.00 28.09 104 VAL A N 1
ATOM 791 C CA . VAL A 1 104 ? -19.529 13.429 48.546 1.00 28.09 104 VAL A CA 1
ATOM 792 C C . VAL A 1 104 ? -20.919 13.187 47.944 1.00 28.09 104 VAL A C 1
ATOM 794 O O . VAL A 1 104 ? -21.162 13.474 46.772 1.00 28.09 104 VAL A O 1
ATOM 797 N N . GLU A 1 105 ? -21.828 12.647 48.757 1.00 26.12 105 GLU A N 1
ATOM 798 C CA . GLU A 1 105 ? -23.207 12.303 48.401 1.00 26.12 105 GLU A CA 1
ATOM 799 C C . GLU A 1 105 ? -24.209 13.484 48.451 1.00 26.12 105 GLU A C 1
ATOM 801 O O . GLU A 1 105 ? -24.148 14.320 49.350 1.00 26.12 105 GLU A O 1
ATOM 806 N N . SER A 1 106 ? -25.223 13.387 47.565 1.00 24.98 106 SER A N 1
ATOM 807 C CA . SER A 1 106 ? -26.688 13.550 47.788 1.00 24.98 106 SER A CA 1
ATOM 808 C C . SER A 1 106 ? -27.329 14.945 48.028 1.00 24.98 106 SER A C 1
ATOM 810 O O . SER A 1 106 ? -26.663 15.884 48.448 1.00 24.98 106 SER A O 1
ATOM 812 N N . PRO A 1 107 ? -28.680 15.090 47.938 1.00 35.19 107 PRO A N 1
ATOM 813 C CA . PRO A 1 107 ? -29.642 14.576 46.931 1.00 35.19 107 PRO A CA 1
ATOM 814 C C . PRO A 1 107 ? -30.794 15.579 46.612 1.00 35.19 107 PRO A C 1
ATOM 816 O O . PRO A 1 107 ? -31.180 16.336 47.493 1.00 35.19 107 PRO A O 1
ATOM 819 N N . VAL A 1 108 ? -31.474 15.519 45.449 1.00 26.06 108 VAL A N 1
ATOM 820 C CA . VAL A 1 108 ? -32.895 15.969 45.335 1.00 26.06 108 VAL A CA 1
ATOM 821 C C . VAL A 1 108 ? -33.649 15.240 44.203 1.00 26.06 108 VAL A C 1
ATOM 823 O O . VAL A 1 108 ? -33.158 15.118 43.086 1.00 26.06 108 VAL A O 1
ATOM 826 N N . SER A 1 109 ? -34.863 14.773 44.516 1.00 25.39 109 SER A N 1
ATOM 827 C CA . SER A 1 109 ? -35.832 14.056 43.669 1.00 25.39 109 SER A CA 1
ATOM 828 C C . SER A 1 109 ? -36.694 14.951 42.762 1.00 25.39 109 SER A C 1
ATOM 830 O O . SER A 1 109 ? -37.013 16.069 43.160 1.00 25.39 109 SER A O 1
ATOM 832 N N . SER A 1 110 ? -37.259 14.405 41.673 1.00 27.42 110 SER A N 1
ATOM 833 C CA . SER A 1 110 ? -38.729 14.285 41.474 1.00 27.42 110 SER A CA 1
ATOM 834 C C . SER A 1 110 ? -39.121 13.698 40.099 1.00 27.42 110 SER A C 1
ATOM 836 O O . SER A 1 110 ? -38.774 14.231 39.056 1.00 27.42 110 SER A O 1
ATOM 838 N N . HIS A 1 111 ? -39.796 12.546 40.165 1.00 26.41 111 HIS A N 1
ATOM 839 C CA . HIS A 1 111 ? -41.072 12.140 39.548 1.00 26.41 111 HIS A CA 1
ATOM 840 C C . HIS A 1 111 ? -41.518 12.483 38.100 1.00 26.41 111 HIS A C 1
ATOM 842 O O . HIS A 1 111 ? -41.496 13.627 37.664 1.00 26.41 111 HIS A O 1
ATOM 848 N N . ASP A 1 112 ? -42.138 11.434 37.516 1.00 26.36 112 ASP A N 1
ATOM 849 C CA . ASP A 1 112 ? -43.239 11.370 36.523 1.00 26.36 112 ASP A CA 1
ATOM 850 C C . ASP A 1 112 ? -42.877 11.480 35.021 1.00 26.36 112 ASP A C 1
ATOM 852 O O . ASP A 1 112 ? -42.044 12.280 34.625 1.00 26.36 112 ASP A O 1
ATOM 856 N N . ALA A 1 113 ? -43.449 10.728 34.068 1.00 28.23 113 ALA A N 1
ATOM 857 C CA . ALA A 1 113 ? -44.465 9.672 34.061 1.00 28.23 113 ALA A CA 1
ATOM 858 C C . ALA A 1 113 ? -44.373 8.844 32.754 1.00 28.23 113 ALA A C 1
ATOM 860 O O . ALA A 1 113 ? -43.827 9.277 31.739 1.00 28.23 113 ALA A O 1
ATOM 861 N N . GLU A 1 114 ? -44.963 7.650 32.795 1.00 27.64 114 GLU A N 1
ATOM 862 C CA . GLU A 1 114 ? -45.170 6.711 31.691 1.00 27.64 114 GLU A CA 1
ATOM 863 C C . GLU A 1 114 ? -46.012 7.283 30.532 1.00 27.64 114 GLU A C 1
ATOM 865 O O . GLU A 1 114 ? -47.021 7.955 30.750 1.00 27.64 114 GLU A O 1
ATOM 870 N N . ARG A 1 115 ? -45.731 6.839 29.296 1.00 25.48 115 ARG A N 1
ATOM 871 C CA . ARG A 1 115 ? -46.799 6.546 28.324 1.00 25.48 115 ARG A CA 1
ATOM 872 C C . ARG A 1 115 ? -46.412 5.420 27.365 1.00 25.48 115 ARG A C 1
ATOM 874 O O . ARG A 1 115 ? -45.621 5.593 26.445 1.00 25.48 115 ARG A O 1
ATOM 881 N N . ARG A 1 116 ? -47.033 4.260 27.589 1.00 27.64 116 ARG A N 1
ATOM 882 C CA . ARG A 1 116 ? -47.210 3.172 26.618 1.00 27.64 116 ARG A CA 1
ATOM 883 C C . ARG A 1 116 ? -48.251 3.571 25.572 1.00 27.64 116 ARG A C 1
ATOM 885 O O . ARG A 1 116 ? -49.281 4.121 25.940 1.00 27.64 116 ARG A O 1
ATOM 892 N N . GLU A 1 117 ? -48.050 3.143 24.332 1.00 27.16 117 GLU A N 1
ATOM 893 C CA . GLU A 1 117 ? -49.118 2.762 23.397 1.00 27.16 117 GLU A CA 1
ATOM 894 C C . GLU A 1 117 ? -48.564 1.656 22.484 1.00 27.16 117 GLU A C 1
ATOM 896 O O . GLU A 1 117 ? -47.435 1.724 22.001 1.00 27.16 117 GLU A O 1
ATOM 901 N N . ARG A 1 118 ? -49.343 0.582 22.354 1.00 25.77 118 ARG A N 1
ATOM 902 C CA . ARG A 1 118 ? -49.067 -0.641 21.584 1.00 25.77 118 ARG A CA 1
ATOM 903 C C . ARG A 1 118 ? -49.891 -0.541 20.309 1.00 25.77 118 ARG A C 1
ATOM 905 O O . ARG A 1 118 ? -51.015 -0.091 20.433 1.00 25.77 118 ARG A O 1
ATOM 912 N N . LEU A 1 119 ? -49.485 -1.149 19.191 1.00 25.31 119 LEU A N 1
ATOM 913 C CA . LEU A 1 119 ? -50.425 -1.949 18.380 1.00 25.31 119 LEU A CA 1
ATOM 914 C C . LEU A 1 119 ? -49.732 -2.766 17.267 1.00 25.31 119 LEU A C 1
ATOM 916 O O . LEU A 1 119 ? -49.345 -2.246 16.233 1.00 25.31 119 LEU A O 1
ATOM 920 N N . LYS A 1 120 ? -49.696 -4.078 17.538 1.00 26.19 120 LYS A N 1
ATOM 921 C CA . LYS A 1 120 ? -50.015 -5.244 16.688 1.00 26.19 120 LYS A CA 1
ATOM 922 C C . LYS A 1 120 ? -49.164 -5.611 15.460 1.00 26.19 120 LYS A C 1
ATOM 924 O O . LYS A 1 120 ? -49.251 -5.038 14.383 1.00 26.19 120 LYS A O 1
ATOM 929 N N . GLU A 1 121 ? -48.511 -6.751 15.672 1.00 26.09 121 GLU A N 1
ATOM 930 C CA . GLU A 1 121 ? -48.190 -7.860 14.772 1.00 26.09 121 GLU A CA 1
ATOM 931 C C . GLU A 1 121 ? -49.194 -8.131 13.638 1.00 26.09 121 GLU A C 1
ATOM 933 O O . GLU A 1 121 ? -50.412 -8.066 13.829 1.00 26.09 121 GLU A O 1
ATOM 938 N N . ARG A 1 122 ? -48.656 -8.625 12.514 1.00 24.73 122 ARG A N 1
ATOM 939 C CA . ARG A 1 122 ? -49.254 -9.714 11.727 1.00 24.73 122 ARG A CA 1
ATOM 940 C C . ARG A 1 122 ? -48.180 -10.452 10.917 1.00 24.73 122 ARG A C 1
ATOM 942 O O . ARG A 1 122 ? -47.712 -9.957 9.898 1.00 24.73 122 ARG A O 1
ATOM 949 N N . THR A 1 123 ? -47.847 -11.655 11.373 1.00 28.12 123 THR A N 1
ATOM 950 C CA . THR A 1 123 ? -47.263 -12.755 10.583 1.00 28.12 123 THR A CA 1
ATOM 951 C C . THR A 1 123 ? -48.414 -13.645 10.087 1.00 28.12 123 THR A C 1
ATOM 953 O O . THR A 1 123 ? -49.473 -13.678 10.723 1.00 28.12 123 THR A O 1
ATOM 956 N N . PRO A 1 124 ? -48.268 -14.323 8.940 1.00 28.44 124 PRO A N 1
ATOM 957 C CA . PRO A 1 124 ? -47.963 -15.768 8.947 1.00 28.44 124 PRO A CA 1
ATOM 958 C C . PRO A 1 124 ? -46.901 -16.098 7.867 1.00 28.44 124 PRO A C 1
ATOM 960 O O . PRO A 1 124 ? -46.863 -15.453 6.830 1.00 28.44 124 PRO A O 1
ATOM 963 N N . GLY A 1 125 ? -45.932 -17.002 8.016 1.00 23.06 125 GLY A N 1
ATOM 964 C CA . GLY A 1 125 ? -45.936 -18.299 8.679 1.00 23.06 125 GLY A CA 1
ATOM 965 C C . GLY A 1 125 ? -46.269 -19.391 7.654 1.00 23.06 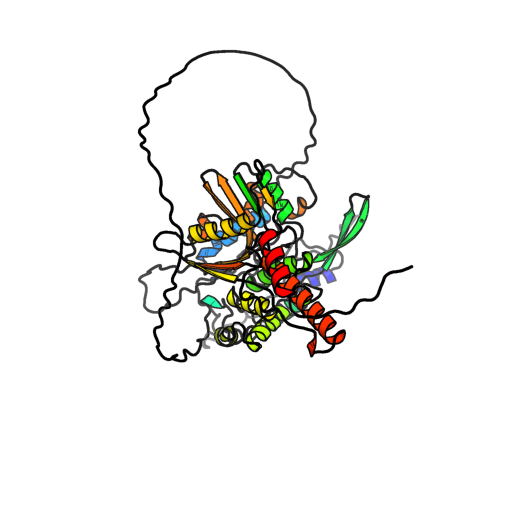125 GLY A C 1
ATOM 966 O O . GLY A 1 125 ? -47.448 -19.539 7.353 1.00 23.06 125 GLY A O 1
ATOM 967 N N . LEU A 1 126 ? -45.250 -20.096 7.125 1.00 25.25 126 LEU A N 1
ATOM 968 C CA . LEU A 1 126 ? -45.158 -21.566 6.933 1.00 25.25 126 LEU A CA 1
ATOM 969 C C . LEU A 1 126 ? -44.005 -21.960 5.964 1.00 25.25 126 LEU A C 1
ATOM 971 O O . LEU A 1 126 ? -44.002 -21.598 4.792 1.00 25.25 126 LEU A O 1
ATOM 975 N N . LEU A 1 127 ? -43.035 -22.711 6.502 1.00 26.05 127 LEU A N 1
ATOM 976 C CA . LEU A 1 127 ? -42.052 -23.593 5.829 1.00 26.05 127 LEU A CA 1
ATOM 977 C C . LEU A 1 127 ? -42.703 -24.992 5.601 1.00 26.05 127 LEU A C 1
ATOM 979 O O . LEU A 1 127 ? -43.858 -25.140 6.011 1.00 26.05 127 LEU A O 1
ATOM 983 N N . PRO A 1 128 ? -42.016 -26.076 5.153 1.00 38.75 128 PRO A N 1
ATOM 984 C CA . PRO A 1 128 ? -40.741 -26.249 4.421 1.00 38.75 128 PRO A CA 1
ATOM 985 C C . PRO A 1 128 ? -40.890 -27.164 3.170 1.00 38.75 128 PRO A C 1
ATOM 987 O O . PRO A 1 128 ? -41.867 -27.897 3.056 1.00 38.75 128 PRO A O 1
ATOM 990 N N . ASN A 1 129 ? -39.878 -27.242 2.295 1.00 25.02 129 ASN A N 1
ATOM 991 C CA . ASN A 1 129 ? -39.401 -28.561 1.849 1.00 25.02 129 ASN A CA 1
ATOM 992 C C . ASN A 1 129 ? -37.982 -28.505 1.274 1.00 25.02 129 ASN A C 1
ATOM 994 O O . ASN A 1 129 ? -37.632 -27.574 0.548 1.00 25.02 129 ASN A O 1
ATOM 998 N N . GLU A 1 130 ? -37.194 -29.516 1.620 1.00 27.47 130 GLU A N 1
ATOM 999 C CA . GLU A 1 130 ? -35.880 -29.798 1.055 1.00 27.47 130 GLU A CA 1
ATOM 1000 C C . GLU A 1 130 ? -36.005 -30.391 -0.352 1.00 27.47 130 GLU A C 1
ATOM 1002 O O . GLU A 1 130 ? -36.920 -31.170 -0.603 1.00 27.47 130 GLU A O 1
ATOM 1007 N N . ASP A 1 131 ? -35.052 -30.082 -1.236 1.00 25.70 131 ASP A N 1
ATOM 1008 C CA . ASP A 1 131 ? -34.383 -31.133 -2.007 1.00 25.70 131 ASP A CA 1
ATOM 1009 C C . ASP A 1 131 ? -33.042 -30.652 -2.585 1.00 25.70 131 ASP A C 1
ATOM 1011 O O . ASP A 1 131 ? -32.876 -29.511 -3.022 1.00 25.70 131 ASP A O 1
ATOM 1015 N N . ARG A 1 132 ? -32.058 -31.550 -2.527 1.00 26.89 132 ARG A N 1
ATOM 1016 C CA . ARG A 1 132 ? -30.656 -31.375 -2.933 1.00 26.89 132 ARG A CA 1
ATOM 1017 C C . ARG A 1 132 ? -30.439 -31.902 -4.362 1.00 26.89 132 ARG A C 1
ATOM 1019 O O . ARG A 1 132 ? -31.155 -32.788 -4.811 1.00 26.89 132 ARG A O 1
ATOM 1026 N N . THR A 1 133 ? -29.299 -31.492 -4.942 1.00 27.45 133 THR A N 1
ATOM 1027 C CA . THR A 1 133 ? -28.504 -32.118 -6.041 1.00 27.45 133 THR A CA 1
ATOM 1028 C C . THR A 1 133 ? -28.570 -31.421 -7.440 1.00 27.45 133 THR A C 1
ATOM 1030 O O . THR A 1 133 ? -29.433 -30.573 -7.639 1.00 27.45 133 THR A O 1
ATOM 1033 N N . PRO A 1 134 ? -27.559 -31.585 -8.342 1.00 30.84 134 PRO A N 1
ATOM 1034 C CA . PRO A 1 134 ? -26.612 -30.502 -8.685 1.00 30.84 134 PRO A CA 1
ATOM 1035 C C . PRO A 1 134 ? -26.331 -30.295 -10.209 1.00 30.84 134 PRO A C 1
ATOM 1037 O O . PRO A 1 134 ? -26.463 -31.216 -11.005 1.00 30.84 134 PRO A O 1
ATOM 1040 N N . SER A 1 135 ? -25.748 -29.139 -10.589 1.00 26.02 135 SER A N 1
ATOM 1041 C CA . SER A 1 135 ? -25.094 -28.864 -11.909 1.00 26.02 135 SER A CA 1
ATOM 1042 C C . SER A 1 135 ? -26.037 -28.811 -13.147 1.00 26.02 135 SER A C 1
ATOM 1044 O O . SER A 1 135 ? -27.149 -29.317 -13.037 1.00 26.02 135 SER A O 1
ATOM 1046 N N . PRO A 1 136 ? -25.674 -28.229 -14.329 1.00 28.67 136 PRO A N 1
ATOM 1047 C CA . PRO A 1 136 ? -24.333 -28.081 -14.915 1.00 28.67 136 PRO A CA 1
ATOM 1048 C C . PRO A 1 136 ? -23.916 -26.704 -15.473 1.00 28.67 136 PRO A C 1
ATOM 1050 O O . PRO A 1 136 ? -24.709 -25.873 -15.915 1.00 28.67 136 PRO A O 1
ATOM 1053 N N . TRP A 1 137 ? -22.592 -26.543 -15.513 1.00 25.81 137 TRP A N 1
ATOM 1054 C CA . TRP A 1 137 ? -21.829 -25.561 -16.276 1.00 25.81 137 TRP A CA 1
ATOM 1055 C C . TRP A 1 137 ? -22.378 -25.323 -17.688 1.00 25.81 137 TRP A C 1
ATOM 1057 O O . TRP A 1 137 ? -22.548 -26.256 -18.469 1.00 25.81 137 TRP A O 1
ATOM 1067 N N . SER A 1 138 ? -22.559 -24.052 -18.046 1.00 25.84 138 SER A N 1
ATOM 1068 C CA . SER A 1 138 ? -22.712 -23.629 -19.438 1.00 25.84 138 SER A CA 1
ATOM 1069 C C . SER A 1 138 ? -21.411 -22.989 -19.907 1.00 25.84 138 SER A C 1
ATOM 1071 O O . SER A 1 138 ? -21.183 -21.791 -19.756 1.00 25.84 138 SER A O 1
ATOM 1073 N N . LEU A 1 139 ? -20.556 -23.837 -20.476 1.00 28.67 139 LEU A N 1
ATOM 1074 C CA . LEU A 1 139 ? -19.531 -23.455 -21.438 1.00 28.67 139 LEU A CA 1
ATOM 1075 C C . LEU A 1 139 ? -20.244 -22.798 -22.630 1.00 28.67 139 LEU A C 1
ATOM 1077 O O . LEU A 1 139 ? -20.875 -23.485 -23.431 1.00 28.67 139 LEU A O 1
ATOM 1081 N N . VAL A 1 140 ? -20.152 -21.476 -22.775 1.00 27.83 140 VAL A N 1
ATOM 1082 C CA . VAL A 1 140 ? -20.455 -20.839 -24.063 1.00 27.83 140 VAL A CA 1
ATOM 1083 C C . VAL A 1 140 ? -19.171 -20.856 -24.880 1.00 27.83 140 VAL A C 1
ATOM 1085 O O . VAL A 1 140 ? -18.367 -19.928 -24.860 1.00 27.83 140 VAL A O 1
ATOM 1088 N N . GLY A 1 141 ? -18.981 -21.971 -25.584 1.00 25.61 141 GLY A N 1
ATOM 1089 C CA . GLY A 1 141 ? -18.083 -22.054 -26.722 1.00 25.61 141 GLY A CA 1
ATOM 1090 C C . GLY A 1 141 ? -18.650 -21.228 -27.872 1.00 25.61 141 GLY A C 1
ATOM 1091 O O . GLY A 1 141 ? -19.674 -21.572 -28.455 1.00 25.61 141 GLY A O 1
ATOM 1092 N N . GLY A 1 142 ? -17.970 -20.134 -28.196 1.00 25.92 142 GLY A N 1
ATOM 1093 C CA . GLY A 1 142 ? -18.138 -19.396 -29.438 1.00 25.92 142 GLY A CA 1
ATOM 1094 C C . GLY A 1 142 ? -16.788 -19.311 -30.130 1.00 25.92 142 GLY A C 1
ATOM 1095 O O . GLY A 1 142 ? -16.012 -18.397 -29.872 1.00 25.92 142 GLY A O 1
ATOM 1096 N N . THR A 1 143 ? -16.501 -20.281 -30.993 1.00 34.50 143 THR A N 1
ATOM 1097 C CA . THR A 1 143 ? -15.345 -20.284 -31.891 1.00 34.50 143 THR A CA 1
ATOM 1098 C C . THR A 1 143 ? -15.357 -19.037 -32.771 1.00 34.50 143 THR A C 1
ATOM 1100 O O . THR A 1 143 ? -16.105 -18.952 -33.746 1.00 34.50 143 THR A O 1
ATOM 1103 N N . LYS A 1 144 ? -14.487 -18.082 -32.449 1.00 29.98 144 LYS A N 1
ATOM 1104 C CA . LYS A 1 144 ? -13.913 -17.147 -33.412 1.00 29.98 144 LYS A CA 1
ATOM 1105 C C . LYS A 1 144 ? -12.402 -17.258 -33.275 1.00 29.98 144 LYS A C 1
ATOM 1107 O O . LYS A 1 144 ? -11.854 -17.111 -32.190 1.00 29.98 144 LYS A O 1
ATOM 1112 N N . THR A 1 145 ? -11.769 -17.607 -34.385 1.00 29.98 145 THR A N 1
ATOM 1113 C CA . THR A 1 145 ? -10.321 -17.576 -34.616 1.00 29.98 145 THR A CA 1
ATOM 1114 C C . THR A 1 145 ? -9.658 -16.396 -33.895 1.00 29.98 145 THR A C 1
ATOM 1116 O O . THR A 1 145 ? -10.198 -15.289 -33.994 1.00 29.98 145 THR A O 1
ATOM 1119 N N . PRO A 1 146 ? -8.509 -16.574 -33.216 1.00 34.97 146 PRO A N 1
ATOM 1120 C CA . PRO A 1 146 ? -7.857 -15.476 -32.526 1.00 34.97 146 PRO A CA 1
ATOM 1121 C C . PRO A 1 146 ? -7.315 -14.516 -33.581 1.00 34.97 146 PRO A C 1
ATOM 1123 O O . PRO A 1 146 ? -6.292 -14.765 -34.221 1.00 34.97 146 PRO A O 1
ATOM 1126 N N . HIS A 1 147 ? -8.025 -13.410 -33.782 1.00 32.06 147 HIS A N 1
ATOM 1127 C CA . HIS A 1 147 ? -7.397 -12.224 -34.324 1.00 32.06 147 HIS A CA 1
ATOM 1128 C C . HIS A 1 147 ? -6.291 -11.877 -33.329 1.00 32.06 147 HIS A C 1
ATOM 1130 O O . HIS A 1 147 ? -6.546 -11.685 -32.142 1.00 32.06 147 HIS A O 1
ATOM 1136 N N . ARG A 1 148 ? -5.048 -11.929 -33.799 1.00 39.16 148 ARG A N 1
ATOM 1137 C CA . ARG A 1 148 ? -3.860 -11.585 -33.030 1.00 39.16 148 ARG A CA 1
ATOM 1138 C C . ARG A 1 148 ? -3.924 -10.080 -32.780 1.00 39.16 148 ARG A C 1
ATOM 1140 O O . ARG A 1 148 ? -3.356 -9.309 -33.549 1.00 39.16 148 ARG A O 1
ATOM 1147 N N . ASP A 1 149 ? -4.680 -9.666 -31.768 1.00 47.62 149 ASP A N 1
ATOM 1148 C CA . ASP A 1 149 ? -4.612 -8.313 -31.239 1.00 47.62 149 ASP A CA 1
ATOM 1149 C C . ASP A 1 149 ? -3.193 -8.147 -30.706 1.00 47.62 149 ASP A C 1
ATOM 1151 O O . ASP A 1 149 ? -2.825 -8.643 -29.643 1.00 47.62 149 ASP A O 1
ATOM 1155 N N . THR A 1 150 ? -2.336 -7.536 -31.518 1.00 58.72 150 THR A N 1
ATOM 1156 C CA . THR A 1 150 ? -1.024 -7.090 -31.074 1.00 58.72 150 THR A CA 1
ATOM 1157 C C . THR A 1 150 ? -1.265 -6.132 -29.920 1.00 58.72 150 THR A C 1
ATOM 1159 O O . THR A 1 150 ? -1.829 -5.056 -30.140 1.00 58.72 150 THR A O 1
ATOM 1162 N N . ALA A 1 151 ? -0.891 -6.551 -28.709 1.00 68.75 151 ALA A N 1
ATOM 1163 C CA . ALA A 1 151 ? -0.978 -5.731 -27.512 1.00 68.75 151 ALA A CA 1
ATOM 1164 C C . ALA A 1 151 ? -0.442 -4.327 -27.812 1.00 68.75 151 ALA A C 1
ATOM 1166 O O . ALA A 1 151 ? 0.656 -4.167 -28.357 1.00 68.75 151 ALA A O 1
ATOM 1167 N N . LYS A 1 152 ? -1.267 -3.313 -27.550 1.00 83.56 152 LYS A N 1
ATOM 1168 C CA . LYS A 1 152 ? -0.920 -1.919 -27.823 1.00 83.56 152 LYS A CA 1
ATOM 1169 C C . LYS A 1 152 ? -0.159 -1.359 -26.631 1.00 83.56 152 LYS A C 1
ATOM 1171 O O . LYS A 1 152 ? -0.446 -1.700 -25.491 1.00 83.56 152 LYS A O 1
ATOM 1176 N N . ARG A 1 153 ? 0.794 -0.471 -26.905 1.00 87.94 153 ARG A N 1
ATOM 1177 C CA . ARG A 1 153 ? 1.525 0.238 -25.856 1.00 87.94 153 ARG A CA 1
ATOM 1178 C C . ARG A 1 153 ? 0.565 1.123 -25.056 1.00 87.94 153 ARG A C 1
ATOM 1180 O O . ARG A 1 153 ? -0.205 1.871 -25.661 1.00 87.94 153 ARG A O 1
ATOM 1187 N N . LEU A 1 154 ? 0.637 1.036 -23.733 1.00 87.50 154 LEU A N 1
ATOM 1188 C CA . LEU A 1 154 ? -0.135 1.852 -22.802 1.00 87.50 154 LEU A CA 1
ATOM 1189 C C . LEU A 1 154 ? 0.373 3.301 -22.773 1.00 87.50 154 LEU A C 1
ATOM 1191 O O . LEU A 1 154 ? 1.492 3.608 -23.209 1.00 87.50 154 LEU A O 1
ATOM 1195 N N . GLY A 1 155 ? -0.485 4.201 -22.293 1.00 85.12 155 GLY A N 1
ATOM 1196 C CA . GLY A 1 155 ? -0.251 5.639 -22.282 1.00 85.12 155 GLY A CA 1
ATOM 1197 C C . GLY A 1 155 ? 0.065 6.194 -20.894 1.00 85.12 155 GLY A C 1
ATOM 1198 O O . GLY A 1 155 ? 0.377 5.468 -19.952 1.00 85.12 155 GLY A O 1
ATOM 1199 N N . ARG A 1 156 ? -0.019 7.524 -20.780 1.00 82.25 156 ARG A N 1
ATOM 1200 C CA . ARG A 1 156 ? 0.154 8.265 -19.517 1.00 82.25 156 ARG A CA 1
ATOM 1201 C C . ARG A 1 156 ? -0.916 7.959 -18.480 1.00 82.25 156 ARG A C 1
ATOM 1203 O O . ARG A 1 156 ? -0.629 7.992 -17.291 1.00 82.25 156 ARG A O 1
ATOM 1210 N N . THR A 1 157 ? -2.111 7.631 -18.949 1.00 77.81 157 THR A N 1
ATOM 1211 C CA . THR A 1 157 ? -3.232 7.190 -18.126 1.00 77.81 157 THR A CA 1
ATOM 1212 C C . THR A 1 157 ? -2.818 5.990 -17.260 1.00 77.81 157 THR A C 1
ATOM 1214 O O . THR A 1 157 ? -2.887 6.058 -16.039 1.00 77.81 157 THR A O 1
ATOM 1217 N N . GLU A 1 158 ? -2.290 4.922 -17.853 1.00 83.50 158 GLU A N 1
ATOM 1218 C CA . GLU A 1 158 ? -1.971 3.700 -17.107 1.00 83.50 158 GLU A CA 1
ATOM 1219 C C . GLU A 1 158 ? -0.568 3.720 -16.482 1.00 83.50 158 GLU A C 1
ATOM 1221 O O . GLU A 1 158 ? -0.377 3.233 -15.372 1.00 83.50 158 GLU A O 1
ATOM 1226 N N . LEU A 1 159 ? 0.420 4.291 -17.178 1.00 87.81 159 LEU A N 1
ATOM 1227 C CA . LEU A 1 159 ? 1.834 4.227 -16.777 1.00 87.81 159 LEU A CA 1
ATOM 1228 C C . LEU A 1 159 ? 2.326 5.484 -16.043 1.00 87.81 159 LEU A C 1
ATOM 1230 O O . LEU A 1 159 ? 3.512 5.582 -15.708 1.00 87.81 159 LEU A O 1
ATOM 1234 N N . GLY A 1 160 ? 1.438 6.452 -15.819 1.00 85.38 160 GLY A N 1
ATOM 1235 C CA . GLY A 1 160 ? 1.738 7.728 -15.183 1.00 85.38 160 GLY A CA 1
ATOM 1236 C C . GLY A 1 160 ? 2.474 8.728 -16.089 1.00 85.38 160 GLY A C 1
ATOM 1237 O O . GLY A 1 160 ? 2.725 8.470 -17.274 1.00 85.38 160 GLY A O 1
ATOM 1238 N N . PRO A 1 161 ? 2.896 9.884 -15.536 1.00 84.88 161 PRO A N 1
ATOM 1239 C CA . PRO A 1 161 ? 3.532 10.976 -16.289 1.00 84.88 161 PRO A CA 1
ATOM 1240 C C . PRO A 1 161 ? 4.778 10.557 -17.088 1.00 84.88 161 PRO A C 1
ATOM 1242 O O . PRO A 1 161 ? 5.142 11.187 -18.086 1.00 84.88 161 PRO A O 1
ATOM 1245 N N . HIS A 1 162 ? 5.420 9.463 -16.671 1.00 88.94 162 HIS A N 1
ATOM 1246 C CA . HIS A 1 162 ? 6.658 8.932 -17.236 1.00 88.94 162 HIS A CA 1
ATOM 1247 C C . HIS A 1 162 ? 6.449 7.721 -18.161 1.00 88.94 162 HIS A C 1
ATOM 1249 O O . HIS A 1 162 ? 7.405 7.009 -18.461 1.00 88.94 162 HIS A O 1
ATOM 1255 N N . ALA A 1 163 ? 5.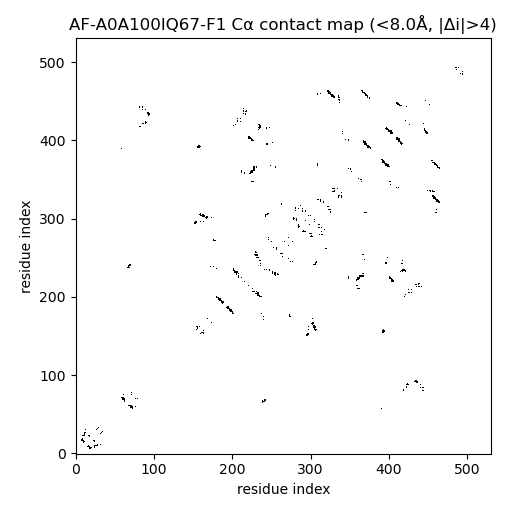235 7.512 -18.681 1.00 89.06 163 ALA A N 1
ATOM 1256 C CA . ALA A 1 163 ? 4.879 6.406 -19.581 1.00 89.06 163 ALA A CA 1
ATOM 1257 C C . ALA A 1 163 ? 5.858 6.156 -20.742 1.00 89.06 163 ALA A C 1
ATOM 1259 O O . ALA A 1 163 ? 6.100 5.018 -21.146 1.00 89.06 163 ALA A O 1
ATOM 1260 N N . HIS A 1 164 ? 6.438 7.222 -21.293 1.00 90.75 164 HIS A N 1
ATOM 1261 C CA . HIS A 1 164 ? 7.339 7.157 -22.448 1.00 90.75 164 HIS A CA 1
ATOM 1262 C C . HIS A 1 164 ? 8.816 7.334 -22.076 1.00 90.75 164 HIS A C 1
ATOM 1264 O O . HIS A 1 164 ? 9.675 7.415 -22.956 1.00 90.75 164 HIS A O 1
ATOM 1270 N N . GLU A 1 165 ? 9.127 7.390 -20.780 1.00 91.50 165 GLU A N 1
ATOM 1271 C CA . GLU A 1 165 ? 10.495 7.486 -20.296 1.00 91.50 165 GLU A CA 1
ATOM 1272 C C . GLU A 1 165 ? 11.280 6.219 -20.659 1.00 91.50 165 GLU A C 1
ATOM 1274 O O . GLU A 1 165 ? 10.821 5.090 -20.454 1.00 91.50 165 GLU A O 1
ATOM 1279 N N . LYS A 1 166 ? 12.483 6.419 -21.205 1.00 93.75 166 LYS A N 1
ATOM 1280 C CA . LYS A 1 166 ? 13.442 5.338 -21.468 1.00 93.75 166 LYS A CA 1
ATOM 1281 C C . LYS A 1 166 ? 14.333 5.051 -20.264 1.00 93.75 166 LYS A C 1
ATOM 1283 O O . LYS A 1 166 ? 14.726 3.914 -20.067 1.00 93.75 166 LYS A O 1
ATOM 1288 N N . GLN A 1 167 ? 14.674 6.087 -19.504 1.00 94.69 167 GLN A N 1
ATOM 1289 C CA . GLN A 1 167 ? 15.569 6.016 -18.359 1.00 94.69 167 GLN A CA 1
ATOM 1290 C C . GLN A 1 167 ? 15.277 7.197 -17.432 1.00 94.69 167 GLN A C 1
ATOM 1292 O O . GLN A 1 167 ? 15.158 8.331 -17.896 1.00 94.69 167 GLN A O 1
ATOM 1297 N N . MET A 1 168 ? 15.183 6.928 -16.133 1.00 94.81 168 MET A N 1
ATOM 1298 C CA . MET A 1 168 ? 15.004 7.946 -15.104 1.00 94.81 168 MET A CA 1
ATOM 1299 C C . MET A 1 168 ? 16.263 8.812 -14.937 1.00 94.81 168 MET A C 1
ATOM 1301 O O . MET A 1 168 ? 17.370 8.330 -15.214 1.00 94.81 168 MET A O 1
ATOM 1305 N N . PRO A 1 169 ? 16.132 10.053 -14.429 1.00 94.56 169 PRO A N 1
ATOM 1306 C CA . PRO A 1 169 ? 17.268 10.934 -14.172 1.00 94.56 169 PRO A CA 1
ATOM 1307 C C . PRO A 1 169 ? 18.337 10.298 -13.272 1.00 94.56 169 PRO A C 1
ATOM 1309 O O . PRO A 1 169 ? 18.028 9.591 -12.313 1.00 94.56 169 PRO A O 1
ATOM 1312 N N . SER A 1 170 ? 19.611 10.597 -13.539 1.00 94.62 170 SER A N 1
ATOM 1313 C CA . SER A 1 170 ? 20.751 10.011 -12.815 1.00 94.62 170 SER A CA 1
ATOM 1314 C C . SER A 1 170 ? 20.776 10.353 -11.322 1.00 94.62 170 SER A C 1
ATOM 1316 O O . SER A 1 170 ? 21.257 9.559 -10.517 1.00 94.62 170 SER A O 1
ATOM 1318 N N . TRP A 1 171 ? 20.262 11.522 -10.927 1.00 93.06 171 TRP A N 1
ATOM 1319 C CA . TRP A 1 171 ? 20.140 11.898 -9.517 1.00 93.06 171 TRP A CA 1
ATOM 1320 C C . TRP A 1 171 ? 19.145 10.990 -8.778 1.00 93.06 171 TRP A C 1
ATOM 1322 O O . TRP A 1 171 ? 19.463 10.503 -7.696 1.00 93.06 171 TRP A O 1
ATOM 1332 N N . LEU A 1 172 ? 17.992 10.696 -9.391 1.00 91.62 172 LEU A N 1
ATOM 1333 C CA . LEU A 1 172 ? 16.965 9.820 -8.824 1.00 91.62 172 LEU A CA 1
ATOM 1334 C C . LEU A 1 172 ? 17.459 8.378 -8.794 1.00 91.62 172 LEU A C 1
ATOM 1336 O O . LEU A 1 172 ? 17.302 7.694 -7.789 1.00 91.62 172 LEU A O 1
ATOM 1340 N N . ARG A 1 173 ? 18.135 7.947 -9.864 1.00 93.25 173 ARG A N 1
ATOM 1341 C CA . ARG A 1 173 ? 18.768 6.632 -9.917 1.00 93.25 173 ARG A CA 1
ATOM 1342 C C . ARG A 1 173 ? 19.742 6.427 -8.757 1.00 93.25 173 ARG A C 1
ATOM 1344 O O . ARG A 1 173 ? 19.575 5.479 -8.001 1.00 93.25 173 ARG A O 1
ATOM 1351 N N . ARG A 1 174 ? 20.690 7.353 -8.565 1.00 91.88 174 ARG A N 1
ATOM 1352 C CA . ARG A 1 174 ? 21.657 7.307 -7.453 1.00 91.88 174 ARG A CA 1
ATOM 1353 C C . ARG A 1 174 ? 20.973 7.330 -6.088 1.00 91.88 174 ARG A C 1
ATOM 1355 O O . ARG A 1 174 ? 21.423 6.653 -5.170 1.00 91.88 174 ARG A O 1
ATOM 1362 N N . MET A 1 175 ? 19.890 8.096 -5.945 1.00 89.94 175 MET A N 1
ATOM 1363 C CA . MET A 1 175 ? 19.106 8.131 -4.710 1.00 89.94 175 MET A CA 1
ATOM 1364 C C . MET A 1 175 ? 18.457 6.773 -4.407 1.00 89.94 175 MET A C 1
ATOM 1366 O O . MET A 1 175 ? 18.537 6.310 -3.274 1.00 89.94 175 MET A O 1
ATOM 1370 N N . LEU A 1 176 ? 17.857 6.127 -5.409 1.00 90.44 176 LEU A N 1
ATOM 1371 C CA . LEU A 1 176 ? 17.236 4.808 -5.271 1.00 90.44 176 LEU A CA 1
ATOM 1372 C C . LEU A 1 176 ? 18.267 3.682 -5.086 1.00 90.44 176 LEU A C 1
ATOM 1374 O O . LEU A 1 176 ? 18.005 2.752 -4.330 1.00 90.44 176 LEU A O 1
ATOM 1378 N N . GLU A 1 177 ? 19.435 3.773 -5.732 1.00 89.00 177 GLU A N 1
ATOM 1379 C CA . GLU A 1 177 ? 20.552 2.821 -5.585 1.00 89.00 177 GLU A CA 1
ATOM 1380 C C . GLU A 1 177 ? 21.177 2.892 -4.189 1.00 89.00 177 GLU A C 1
ATOM 1382 O O . GLU A 1 177 ? 21.492 1.860 -3.604 1.00 89.00 177 GLU A O 1
ATOM 1387 N N . ARG A 1 178 ? 21.312 4.101 -3.629 1.00 84.06 178 ARG A N 1
ATOM 1388 C CA . ARG A 1 178 ? 21.751 4.291 -2.239 1.00 84.06 178 ARG A CA 1
ATOM 1389 C C . ARG A 1 178 ? 20.757 3.694 -1.238 1.00 84.06 178 ARG A C 1
ATOM 1391 O O . ARG A 1 178 ? 21.157 3.326 -0.138 1.00 84.06 178 ARG A O 1
ATOM 1398 N N . GLY A 1 179 ? 19.484 3.598 -1.623 1.00 74.44 179 GLY A N 1
ATOM 1399 C CA . GLY A 1 179 ? 18.414 3.085 -0.781 1.00 74.44 179 GLY A CA 1
ATOM 1400 C C . GLY A 1 179 ? 18.089 4.002 0.399 1.00 74.44 179 GLY A C 1
ATOM 1401 O O . GLY A 1 179 ? 18.544 5.147 0.491 1.00 74.44 179 GLY A O 1
ATOM 1402 N N . SER A 1 180 ? 17.254 3.493 1.300 1.00 72.19 180 SER A N 1
ATOM 1403 C CA . SER A 1 180 ? 16.925 4.172 2.551 1.00 72.19 180 SER A CA 1
ATOM 1404 C C . SER A 1 180 ? 18.044 3.979 3.563 1.00 72.19 180 SER A C 1
ATOM 1406 O O . SER A 1 180 ? 18.568 2.878 3.713 1.00 72.19 180 SER A O 1
ATOM 1408 N N . MET A 1 181 ? 18.426 5.055 4.250 1.00 64.50 181 MET A N 1
ATOM 1409 C CA . MET A 1 181 ? 19.521 4.993 5.210 1.00 64.50 181 MET A CA 1
ATOM 1410 C C . MET A 1 181 ? 19.108 4.175 6.436 1.00 64.50 181 MET A C 1
ATOM 1412 O O . MET A 1 181 ? 18.075 4.439 7.057 1.00 64.50 181 MET A O 1
ATOM 1416 N N . SER A 1 182 ? 19.944 3.205 6.800 1.00 67.25 182 SER A N 1
ATOM 1417 C CA . SER A 1 182 ? 19.859 2.508 8.079 1.00 67.25 182 SER A CA 1
ATOM 1418 C C . SER A 1 182 ? 20.356 3.421 9.195 1.00 67.25 182 SER A C 1
ATOM 1420 O O . SER A 1 182 ? 21.535 3.772 9.269 1.00 67.25 182 SER A O 1
ATOM 1422 N N . ILE A 1 183 ? 19.449 3.816 10.081 1.00 65.00 183 ILE A N 1
ATOM 1423 C CA . ILE A 1 183 ? 19.748 4.585 11.284 1.00 65.00 183 ILE A CA 1
ATOM 1424 C C . ILE A 1 183 ? 19.827 3.606 12.451 1.00 65.00 183 ILE A C 1
ATOM 1426 O O . ILE A 1 183 ? 18.870 2.901 12.761 1.00 65.00 183 ILE A O 1
ATOM 1430 N N . PHE A 1 184 ? 20.956 3.576 13.152 1.00 66.62 184 PHE A N 1
ATOM 1431 C CA . PHE A 1 184 ? 21.066 2.805 14.386 1.00 66.62 184 PHE A CA 1
ATOM 1432 C C . PHE A 1 184 ? 20.472 3.603 15.544 1.00 66.62 184 PHE A C 1
ATOM 1434 O O . PHE A 1 184 ? 21.025 4.616 15.969 1.00 66.62 184 PHE A O 1
ATOM 1441 N N . THR A 1 185 ? 19.349 3.133 16.076 1.00 60.34 185 THR A N 1
ATOM 1442 C CA . THR A 1 185 ? 18.700 3.721 17.249 1.00 60.34 185 THR A CA 1
ATOM 1443 C C . THR A 1 185 ? 18.996 2.880 18.483 1.00 60.34 185 THR A C 1
ATOM 1445 O O . THR A 1 185 ? 18.849 1.658 18.482 1.00 60.34 185 THR A O 1
ATOM 1448 N N . ASN A 1 186 ? 19.427 3.521 19.566 1.00 69.44 186 ASN A N 1
ATOM 1449 C CA . ASN A 1 186 ? 19.567 2.846 20.849 1.00 69.44 186 ASN A CA 1
ATOM 1450 C C . ASN A 1 186 ? 18.201 2.852 21.543 1.00 69.44 186 ASN A C 1
ATOM 1452 O O . ASN A 1 186 ? 17.693 3.910 21.902 1.00 69.44 186 ASN A O 1
ATOM 1456 N N . THR A 1 187 ? 17.595 1.679 21.713 1.00 62.16 187 THR A N 1
ATOM 1457 C CA . THR A 1 187 ? 16.355 1.517 22.480 1.00 62.16 187 THR A CA 1
ATOM 1458 C C . THR A 1 187 ? 16.679 0.877 23.821 1.00 62.16 187 THR A C 1
ATOM 1460 O O . THR A 1 187 ? 17.371 -0.136 23.860 1.00 62.16 187 THR A O 1
ATOM 1463 N N . ILE A 1 188 ? 16.159 1.425 24.915 1.00 69.00 188 ILE A N 1
ATOM 1464 C CA . ILE A 1 188 ? 16.245 0.787 26.230 1.00 69.00 188 ILE A CA 1
ATOM 1465 C C . ILE A 1 188 ? 15.134 -0.268 26.294 1.00 69.00 188 ILE A C 1
ATOM 1467 O O . ILE A 1 188 ? 13.959 0.054 26.122 1.00 69.00 188 ILE A O 1
ATOM 1471 N N . ALA A 1 189 ? 15.500 -1.536 26.450 1.00 64.81 189 ALA A N 1
ATOM 1472 C CA . ALA A 1 189 ? 14.549 -2.617 26.660 1.00 64.81 189 ALA A CA 1
ATOM 1473 C C . ALA A 1 189 ? 13.946 -2.544 28.073 1.00 64.81 189 ALA A C 1
ATOM 1475 O O . ALA A 1 189 ? 14.446 -1.843 28.950 1.00 64.81 189 ALA A O 1
ATOM 1476 N N . SER A 1 190 ? 12.853 -3.271 28.303 1.00 62.75 190 SER A N 1
ATOM 1477 C CA . SER A 1 190 ? 12.149 -3.298 29.596 1.00 62.75 190 SER A CA 1
ATOM 1478 C C . SER A 1 190 ? 13.010 -3.805 30.760 1.00 62.75 190 SER A C 1
ATOM 1480 O O . SER A 1 190 ? 12.700 -3.535 31.912 1.00 62.75 190 SER A O 1
ATOM 1482 N N . ASP A 1 191 ? 14.093 -4.522 30.457 1.00 74.00 191 ASP A N 1
ATOM 1483 C CA . ASP A 1 191 ? 15.118 -4.990 31.397 1.00 74.00 191 ASP A CA 1
ATOM 1484 C C . ASP A 1 191 ? 16.214 -3.934 31.682 1.00 74.00 191 ASP A C 1
ATOM 1486 O O . ASP A 1 191 ? 17.186 -4.222 32.375 1.00 74.00 191 ASP A O 1
ATOM 1490 N N . GLY A 1 192 ? 16.084 -2.718 31.140 1.00 69.00 192 GLY A N 1
ATOM 1491 C CA . GLY A 1 192 ? 17.068 -1.640 31.263 1.00 69.00 192 GLY A CA 1
ATOM 1492 C C . GLY A 1 192 ? 18.256 -1.752 30.301 1.00 69.00 192 GLY A C 1
ATOM 1493 O O . GLY A 1 192 ? 19.125 -0.879 30.308 1.00 69.00 192 GLY A O 1
ATOM 1494 N N . THR A 1 193 ? 18.317 -2.781 29.448 1.00 71.31 193 THR A N 1
ATOM 1495 C CA . THR A 1 193 ? 19.436 -2.969 28.512 1.00 71.31 193 THR A CA 1
ATOM 1496 C C . THR A 1 193 ? 19.317 -2.061 27.289 1.00 71.31 193 THR A C 1
ATOM 1498 O O . THR A 1 193 ? 18.268 -1.964 26.653 1.00 71.31 193 THR A O 1
ATOM 1501 N N . LEU A 1 194 ? 20.415 -1.398 26.918 1.00 66.88 194 LEU A N 1
ATOM 1502 C CA . LEU A 1 194 ? 20.511 -0.650 25.664 1.00 66.88 194 LEU A CA 1
ATOM 1503 C C . LEU A 1 194 ? 20.668 -1.633 24.502 1.00 66.88 194 LEU A C 1
ATOM 1505 O O . LEU A 1 194 ? 21.719 -2.244 24.322 1.00 66.88 194 LEU A O 1
ATOM 1509 N N . ARG A 1 195 ? 19.624 -1.764 23.688 1.00 67.25 195 ARG A N 1
ATOM 1510 C CA . ARG A 1 195 ? 19.648 -2.536 22.448 1.00 67.25 195 ARG A CA 1
ATOM 1511 C C . ARG A 1 195 ? 19.773 -1.582 21.273 1.00 67.25 195 ARG A C 1
ATOM 1513 O O . ARG A 1 195 ? 18.896 -0.748 21.041 1.00 67.25 195 ARG A O 1
ATOM 1520 N N . ARG A 1 196 ? 20.858 -1.714 20.513 1.00 60.50 196 ARG A N 1
ATOM 1521 C CA . ARG A 1 196 ? 20.998 -1.043 19.221 1.00 60.50 196 ARG A CA 1
ATOM 1522 C C . ARG A 1 196 ? 20.071 -1.745 18.229 1.00 60.50 196 ARG A C 1
ATOM 1524 O O . ARG A 1 196 ? 20.262 -2.923 17.945 1.00 60.50 196 ARG A O 1
ATOM 1531 N N . ARG A 1 197 ? 19.064 -1.034 17.730 1.00 64.19 197 ARG A N 1
ATOM 1532 C CA . ARG A 1 197 ? 18.199 -1.488 16.641 1.00 64.19 197 ARG A CA 1
ATOM 1533 C C . ARG A 1 197 ? 18.489 -0.685 15.390 1.00 64.19 197 ARG A C 1
ATOM 1535 O O . ARG A 1 197 ? 18.482 0.544 15.418 1.00 64.19 197 ARG A O 1
ATOM 1542 N N . GLU A 1 198 ? 18.724 -1.399 14.306 1.00 70.12 198 GLU A N 1
ATOM 1543 C CA . GLU A 1 198 ? 18.695 -0.826 12.972 1.00 70.12 198 GLU A CA 1
ATOM 1544 C C . GLU A 1 198 ? 17.254 -0.424 12.636 1.00 70.12 198 GLU A C 1
ATOM 1546 O O . GLU A 1 198 ? 16.316 -1.202 12.818 1.00 70.12 198 GLU A O 1
ATOM 1551 N N . ALA A 1 199 ? 17.075 0.824 12.224 1.00 69.69 199 ALA A N 1
ATOM 1552 C CA . ALA A 1 199 ? 15.820 1.371 11.748 1.00 69.69 199 ALA A CA 1
ATOM 1553 C C . ALA A 1 199 ? 16.046 1.879 10.326 1.00 69.69 199 ALA A C 1
ATOM 1555 O O . ALA A 1 199 ? 16.865 2.770 10.109 1.00 69.69 199 ALA A O 1
ATOM 1556 N N . VAL A 1 200 ? 15.320 1.323 9.363 1.00 80.38 200 VAL A N 1
ATOM 1557 C CA . VAL A 1 200 ? 15.345 1.811 7.984 1.00 80.38 200 VAL A CA 1
ATOM 1558 C C . VAL A 1 200 ? 14.435 3.037 7.901 1.00 80.38 200 VAL A C 1
ATOM 1560 O O . VAL A 1 200 ? 13.287 2.985 8.336 1.00 80.38 200 VAL A O 1
ATOM 1563 N N . GLU A 1 201 ? 14.943 4.157 7.382 1.00 80.88 201 GLU A N 1
ATOM 1564 C CA . GLU A 1 201 ? 14.256 5.462 7.420 1.00 80.88 201 GLU A CA 1
ATOM 1565 C C . GLU A 1 201 ? 12.806 5.428 6.896 1.00 80.88 201 GLU A C 1
ATOM 1567 O O . GLU A 1 201 ? 11.923 6.102 7.437 1.00 80.88 201 GLU A O 1
ATOM 1572 N N . ASN A 1 202 ? 12.560 4.640 5.849 1.00 89.88 202 ASN A N 1
ATOM 1573 C CA . ASN A 1 202 ? 11.277 4.556 5.161 1.00 89.88 202 ASN A CA 1
ATOM 1574 C C . ASN A 1 202 ? 10.423 3.346 5.589 1.00 89.88 202 ASN A C 1
ATOM 1576 O O . ASN A 1 202 ? 9.415 3.061 4.946 1.00 89.88 202 ASN A O 1
ATOM 1580 N N . GLU A 1 203 ? 10.811 2.638 6.651 1.00 93.06 203 GLU A N 1
ATOM 1581 C CA . GLU A 1 203 ? 10.095 1.486 7.199 1.00 93.06 203 GLU A CA 1
ATOM 1582 C C . GLU A 1 203 ? 9.623 1.788 8.623 1.00 93.06 203 GLU A C 1
ATOM 1584 O O . GLU A 1 203 ? 10.340 2.351 9.451 1.00 93.06 203 GLU A O 1
ATOM 1589 N N . THR A 1 204 ? 8.393 1.406 8.960 1.00 93.44 204 THR A N 1
ATOM 1590 C CA . THR A 1 204 ? 7.914 1.438 10.345 1.00 93.44 204 THR A CA 1
ATOM 1591 C C . THR A 1 204 ? 7.213 0.137 10.711 1.00 93.44 204 THR A C 1
ATOM 1593 O O . THR A 1 204 ? 6.203 -0.240 10.120 1.00 93.44 204 THR A O 1
ATOM 1596 N N . ARG A 1 205 ? 7.743 -0.528 11.740 1.00 93.75 205 ARG A N 1
ATOM 1597 C CA . ARG A 1 205 ? 7.188 -1.758 12.318 1.00 93.75 205 ARG A CA 1
ATOM 1598 C C . ARG A 1 205 ? 6.136 -1.458 13.382 1.00 93.75 205 ARG A C 1
ATOM 1600 O O . ARG A 1 205 ? 6.090 -0.353 13.929 1.00 93.75 205 ARG A O 1
ATOM 1607 N N . ASP A 1 206 ? 5.332 -2.462 13.717 1.00 93.56 206 ASP A N 1
ATOM 1608 C CA . ASP A 1 206 ? 4.357 -2.424 14.818 1.00 93.56 206 ASP A CA 1
ATOM 1609 C C . ASP A 1 206 ? 3.254 -1.361 14.666 1.00 93.56 206 ASP A C 1
ATOM 1611 O O . ASP A 1 206 ? 2.639 -0.955 15.655 1.00 93.56 206 ASP A O 1
ATOM 1615 N N . VAL A 1 207 ? 2.973 -0.908 13.440 1.00 96.19 207 VAL A N 1
ATOM 1616 C CA . VAL A 1 207 ? 1.906 0.073 13.188 1.00 96.19 207 VAL A CA 1
ATOM 1617 C C . VAL A 1 207 ? 0.527 -0.554 13.397 1.00 96.19 207 VAL A C 1
ATOM 1619 O O . VAL A 1 207 ? -0.291 0.016 14.114 1.00 96.19 207 VAL A O 1
ATOM 1622 N N . ILE A 1 208 ? 0.273 -1.749 12.852 1.00 97.38 208 ILE A N 1
ATOM 1623 C CA . ILE A 1 208 ? -1.028 -2.434 12.972 1.00 97.38 208 ILE A CA 1
ATOM 1624 C C . ILE A 1 208 ? -1.465 -2.605 14.439 1.00 97.38 208 ILE A C 1
ATOM 1626 O O . ILE A 1 208 ? -2.585 -2.208 14.756 1.00 97.38 208 ILE A O 1
ATOM 1630 N N . PRO A 1 209 ? -0.618 -3.094 15.372 1.00 96.31 209 PRO A N 1
ATOM 1631 C CA . PRO A 1 209 ? -0.973 -3.138 16.792 1.00 96.31 209 PRO A CA 1
ATOM 1632 C C . PRO A 1 209 ? -1.365 -1.781 17.391 1.00 96.31 209 PRO A C 1
ATOM 1634 O O . PRO A 1 209 ? -2.228 -1.727 18.265 1.00 96.31 209 PRO A O 1
ATOM 1637 N N . VAL A 1 210 ? -0.731 -0.683 16.963 1.00 95.69 210 VAL A N 1
ATOM 1638 C CA . VAL A 1 210 ? -1.095 0.671 17.415 1.00 95.69 210 VAL A CA 1
ATOM 1639 C C . VAL A 1 210 ? -2.478 1.048 16.888 1.00 95.69 210 VAL A C 1
ATOM 1641 O O . VAL A 1 210 ? -3.319 1.490 17.667 1.00 95.69 210 VAL A O 1
ATOM 1644 N N . LEU A 1 211 ? -2.737 0.833 15.595 1.00 97.06 211 LEU A N 1
ATOM 1645 C CA . LEU A 1 211 ? -4.034 1.129 14.981 1.00 97.06 211 LEU A CA 1
ATOM 1646 C C . LEU A 1 211 ? -5.158 0.291 15.597 1.00 97.06 211 LEU A C 1
ATOM 1648 O O . LEU A 1 211 ? -6.218 0.830 15.891 1.00 97.06 211 LEU A O 1
ATOM 1652 N N . ALA A 1 212 ? -4.902 -0.986 15.885 1.00 96.62 212 ALA A N 1
ATOM 1653 C CA . ALA A 1 212 ? -5.841 -1.857 16.582 1.00 96.62 212 ALA A CA 1
ATOM 1654 C C . ALA A 1 212 ? -6.234 -1.287 17.957 1.00 96.62 212 ALA A C 1
ATOM 1656 O O . ALA A 1 212 ? -7.421 -1.187 18.265 1.00 96.62 212 ALA A O 1
ATOM 1657 N N . ARG A 1 213 ? -5.260 -0.819 18.754 1.00 95.25 213 ARG A N 1
ATOM 1658 C CA . ARG A 1 213 ? -5.536 -0.153 20.042 1.00 95.25 213 ARG A CA 1
ATOM 1659 C C . ARG A 1 213 ? -6.304 1.157 19.879 1.00 95.25 213 ARG A C 1
ATOM 1661 O O . ARG A 1 213 ? -7.161 1.458 20.703 1.00 95.25 213 ARG A O 1
ATOM 1668 N N . LEU A 1 214 ? -6.009 1.939 18.843 1.00 95.50 214 LEU A N 1
ATOM 1669 C CA . LEU A 1 214 ? -6.738 3.177 18.561 1.00 95.50 214 LEU A CA 1
ATOM 1670 C C . LEU A 1 214 ? -8.194 2.894 18.167 1.00 95.50 214 LEU A C 1
ATOM 1672 O O . LEU A 1 214 ? -9.091 3.571 18.660 1.00 95.50 214 LEU A O 1
ATOM 1676 N N . CYS A 1 215 ? -8.446 1.871 17.346 1.00 96.75 215 CYS A N 1
ATOM 1677 C CA . CYS A 1 215 ? -9.801 1.429 17.014 1.00 96.75 215 CYS A CA 1
ATOM 1678 C C . CYS A 1 215 ? -10.557 0.947 18.260 1.00 96.75 215 CYS A C 1
ATOM 1680 O O . CYS A 1 215 ? -11.743 1.237 18.387 1.00 96.75 215 CYS A O 1
ATOM 1682 N N . GLU A 1 216 ? -9.889 0.275 19.204 1.00 95.38 216 GLU A N 1
ATOM 1683 C CA . GLU A 1 216 ? -10.483 -0.119 20.491 1.00 95.38 216 GLU A CA 1
ATOM 1684 C C . GLU A 1 216 ? -10.964 1.112 21.286 1.00 95.38 216 GLU A C 1
ATOM 1686 O O . GLU A 1 216 ? -12.085 1.124 21.796 1.00 95.38 216 GLU A O 1
ATOM 1691 N N . GLN A 1 217 ? -10.167 2.188 21.307 1.00 94.50 217 GLN A N 1
ATOM 1692 C CA . GLN A 1 217 ? -10.484 3.446 21.999 1.00 94.50 217 GLN A CA 1
ATOM 1693 C C . GLN A 1 217 ? -11.552 4.294 21.283 1.00 94.50 217 GLN A C 1
ATOM 1695 O O . GLN A 1 217 ? -12.317 5.005 21.937 1.00 94.50 217 GLN A O 1
ATOM 1700 N N . ASP A 1 218 ? -11.623 4.244 19.951 1.00 95.50 218 ASP A N 1
ATOM 1701 C CA . ASP A 1 218 ? -12.565 5.044 19.162 1.00 95.50 218 ASP A CA 1
ATOM 1702 C C . ASP A 1 218 ? -14.004 4.549 19.356 1.00 95.50 218 ASP A C 1
ATOM 1704 O O . ASP A 1 218 ? -14.382 3.478 18.880 1.00 95.50 218 ASP A O 1
ATOM 1708 N N . LYS A 1 219 ? -14.829 5.346 20.043 1.00 94.75 219 LYS A N 1
ATOM 1709 C CA . LYS A 1 219 ? -16.231 5.014 20.349 1.00 94.75 219 LYS A CA 1
ATOM 1710 C C . LYS A 1 219 ? -17.100 4.836 19.105 1.00 94.75 219 LYS A C 1
ATOM 1712 O O . LYS A 1 219 ? -18.094 4.131 19.193 1.00 94.75 219 LYS A O 1
ATOM 1717 N N . SER A 1 220 ? -16.717 5.443 17.979 1.00 95.44 220 SER A N 1
ATOM 1718 C CA . SER A 1 220 ? -17.460 5.322 16.723 1.00 95.44 220 SER A CA 1
ATOM 1719 C C . SER A 1 220 ? -17.208 4.006 15.993 1.00 95.44 220 SER A C 1
ATOM 1721 O O . SER A 1 220 ? -17.923 3.693 15.045 1.00 95.44 220 SER A O 1
ATOM 1723 N N . VAL A 1 221 ? -16.187 3.241 16.397 1.00 96.56 221 VAL A N 1
ATOM 1724 C CA . VAL A 1 221 ? -15.890 1.917 15.844 1.00 96.56 221 VAL A CA 1
ATOM 1725 C C . VAL A 1 221 ? -16.724 0.880 16.583 1.00 96.56 221 VAL A C 1
ATOM 1727 O O . VAL A 1 221 ? -16.626 0.744 17.801 1.00 96.56 221 VAL A O 1
ATOM 1730 N N . GLN A 1 222 ? -17.499 0.103 15.834 1.00 93.69 222 GLN A N 1
ATOM 1731 C CA . GLN A 1 222 ? -18.274 -1.017 16.367 1.00 93.69 222 GLN A CA 1
ATOM 1732 C C . GLN A 1 222 ? -17.486 -2.317 16.298 1.00 93.69 222 GLN A C 1
ATOM 1734 O O . GLN A 1 222 ? -17.464 -3.083 17.258 1.00 93.69 222 GLN A O 1
ATOM 1739 N N . ARG A 1 223 ? -16.823 -2.562 15.162 1.00 93.00 223 ARG A N 1
ATOM 1740 C CA . ARG A 1 223 ? -15.887 -3.675 14.984 1.00 93.00 223 ARG A CA 1
ATOM 1741 C C . ARG A 1 223 ? -14.770 -3.299 14.031 1.00 93.00 223 ARG A C 1
ATOM 1743 O O . ARG A 1 223 ? -15.030 -2.618 13.045 1.00 93.00 223 ARG A O 1
ATOM 1750 N N . ALA A 1 224 ? -13.566 -3.800 14.275 1.00 95.50 224 ALA A N 1
ATOM 1751 C CA . ALA A 1 224 ? -12.450 -3.664 13.345 1.00 95.50 224 ALA A CA 1
ATOM 1752 C C . ALA A 1 224 ? -11.698 -4.983 13.180 1.00 95.50 224 ALA A C 1
ATOM 1754 O O . ALA A 1 224 ? -11.499 -5.719 14.143 1.00 95.50 224 ALA A O 1
ATOM 1755 N N . PHE A 1 225 ? -11.268 -5.258 11.958 1.00 95.25 225 PHE A N 1
ATOM 1756 C CA . PHE A 1 225 ? -10.499 -6.430 11.570 1.00 95.25 225 PHE A CA 1
ATOM 1757 C C . PHE A 1 225 ? -9.178 -5.960 10.975 1.00 95.25 225 PHE A C 1
ATOM 1759 O O . PHE A 1 225 ? -9.172 -5.033 10.168 1.00 95.25 225 PHE A O 1
ATOM 1766 N N . PHE A 1 226 ? -8.078 -6.603 11.344 1.00 96.62 226 PHE A N 1
ATOM 1767 C CA . PHE A 1 226 ? -6.749 -6.306 10.820 1.00 96.62 226 PHE A CA 1
ATOM 1768 C C . PHE A 1 226 ? -6.081 -7.565 10.278 1.00 96.62 226 PHE A C 1
ATOM 1770 O O . PHE A 1 226 ? -6.286 -8.667 10.796 1.00 96.62 226 PHE A O 1
ATOM 1777 N N . CYS A 1 227 ? -5.242 -7.392 9.260 1.00 95.62 227 CYS A N 1
ATOM 1778 C CA . CYS A 1 227 ? -4.307 -8.419 8.817 1.00 95.62 227 CYS A CA 1
ATOM 1779 C C . CYS A 1 227 ? -3.214 -8.647 9.878 1.00 95.62 227 CYS A C 1
ATOM 1781 O O . CYS A 1 227 ? -3.232 -8.054 10.966 1.00 95.62 227 CYS A O 1
ATOM 1783 N N . SER A 1 228 ? -2.263 -9.523 9.568 1.00 94.25 228 SER A N 1
ATOM 1784 C CA . SER A 1 228 ? -1.161 -9.850 10.466 1.00 94.25 228 SER A CA 1
ATOM 1785 C C . SER A 1 228 ? -0.363 -8.616 10.903 1.00 94.25 228 SER A C 1
ATOM 1787 O O . SER A 1 228 ? 0.001 -7.787 10.067 1.00 94.25 228 SER A O 1
ATOM 1789 N N . PRO A 1 229 ? 0.018 -8.506 12.192 1.00 95.12 229 PRO A N 1
ATOM 1790 C CA . PRO A 1 229 ? 0.860 -7.411 12.677 1.00 95.12 229 PRO A CA 1
ATOM 1791 C C . PRO A 1 229 ? 2.288 -7.436 12.105 1.00 95.12 229 PRO A C 1
ATOM 1793 O O . PRO A 1 229 ? 3.041 -6.492 12.330 1.00 95.12 229 PRO A O 1
ATOM 1796 N N . LYS A 1 230 ? 2.649 -8.503 11.381 1.00 94.56 230 LYS A N 1
ATOM 1797 C CA . LYS A 1 230 ? 3.943 -8.712 10.720 1.00 94.56 230 LYS A CA 1
ATOM 1798 C C . LYS A 1 230 ? 4.136 -7.883 9.443 1.00 94.56 230 LYS A C 1
ATOM 1800 O O . LYS A 1 230 ? 5.207 -7.912 8.853 1.00 94.56 230 LYS A O 1
ATOM 1805 N N . VAL A 1 231 ? 3.117 -7.145 9.002 1.00 95.88 231 VAL A N 1
ATOM 1806 C CA . VAL A 1 231 ? 3.252 -6.191 7.893 1.00 95.88 231 VAL A CA 1
ATOM 1807 C C . VAL A 1 231 ? 3.915 -4.916 8.404 1.00 95.88 231 VAL A C 1
ATOM 1809 O O . VAL A 1 231 ? 3.414 -4.276 9.333 1.00 95.88 231 VAL A O 1
ATOM 1812 N N . HIS A 1 232 ? 5.013 -4.507 7.776 1.00 96.56 232 HIS A N 1
ATOM 1813 C CA . HIS A 1 232 ? 5.629 -3.211 8.053 1.00 96.56 232 HIS A CA 1
ATOM 1814 C C . HIS A 1 232 ? 5.039 -2.146 7.126 1.00 96.56 232 HIS A C 1
ATOM 1816 O O . HIS A 1 232 ? 4.733 -2.414 5.965 1.00 96.56 232 HIS A O 1
ATOM 1822 N N . GLN A 1 233 ? 4.890 -0.919 7.626 1.00 97.06 233 GLN A N 1
ATOM 1823 C CA . GLN A 1 233 ? 4.538 0.214 6.777 1.00 97.06 233 GLN A CA 1
ATOM 1824 C C . GLN A 1 233 ? 5.790 0.681 6.038 1.00 97.06 233 GLN A C 1
ATOM 1826 O O . GLN A 1 233 ? 6.776 1.045 6.679 1.00 97.06 233 GLN A O 1
ATOM 1831 N N . ILE A 1 234 ? 5.730 0.708 4.708 1.00 95.44 234 ILE A N 1
ATOM 1832 C CA . ILE A 1 234 ? 6.788 1.258 3.859 1.00 95.44 234 ILE A CA 1
ATOM 1833 C C . ILE A 1 234 ? 6.288 2.560 3.240 1.00 95.44 234 ILE A C 1
ATOM 1835 O O . ILE A 1 234 ? 5.275 2.573 2.542 1.00 95.44 234 ILE A O 1
ATOM 1839 N N . SER A 1 235 ? 7.002 3.654 3.490 1.00 91.69 235 SER A N 1
ATOM 1840 C CA . SER A 1 235 ? 6.736 4.951 2.871 1.00 91.69 235 SER A CA 1
ATOM 1841 C C . SER A 1 235 ? 7.724 5.238 1.744 1.00 91.69 235 SER A C 1
ATOM 1843 O O . SER A 1 235 ? 8.787 4.617 1.634 1.00 91.69 235 SER A O 1
ATOM 1845 N N . LYS A 1 236 ? 7.399 6.232 0.924 1.00 85.38 236 LYS A N 1
ATOM 1846 C CA . LYS A 1 236 ? 8.343 6.800 -0.035 1.00 85.38 236 LYS A CA 1
ATOM 1847 C C . LYS A 1 236 ? 9.543 7.461 0.641 1.00 85.38 236 LYS A C 1
ATOM 1849 O O . LYS A 1 236 ? 9.473 7.933 1.783 1.00 85.38 236 LYS A O 1
ATOM 1854 N N . ILE A 1 237 ? 10.617 7.573 -0.125 1.00 85.50 237 ILE A N 1
ATOM 1855 C CA . ILE A 1 237 ? 11.762 8.433 0.167 1.00 85.50 237 ILE A CA 1
ATOM 1856 C C . ILE A 1 237 ? 11.402 9.865 -0.289 1.00 85.50 237 ILE A C 1
ATOM 1858 O O . ILE A 1 237 ? 10.698 10.041 -1.288 1.00 85.50 237 ILE A O 1
ATOM 1862 N N . PRO A 1 238 ? 11.811 10.928 0.430 1.00 81.50 238 PRO A N 1
ATOM 1863 C CA . PRO A 1 238 ? 11.551 12.297 -0.021 1.00 81.50 238 PRO A CA 1
ATOM 1864 C C . PRO A 1 238 ? 12.075 12.543 -1.446 1.00 81.50 238 PRO A C 1
ATOM 1866 O O . PRO A 1 238 ? 13.189 12.148 -1.774 1.00 81.50 238 PRO A O 1
ATOM 1869 N N . LYS A 1 239 ? 11.266 13.221 -2.277 1.00 78.56 239 LYS A N 1
ATOM 1870 C CA . LYS A 1 239 ? 11.534 13.516 -3.702 1.00 78.56 239 LYS A CA 1
ATOM 1871 C C . LYS A 1 239 ? 11.598 12.286 -4.632 1.00 78.56 239 LYS A C 1
ATOM 1873 O O . LYS A 1 239 ? 12.029 12.418 -5.773 1.00 78.56 239 LYS A O 1
ATOM 1878 N N . GLU A 1 240 ? 11.173 11.105 -4.175 1.00 84.06 240 GLU A N 1
ATOM 1879 C CA . GLU A 1 240 ? 11.163 9.873 -4.981 1.00 84.06 240 GLU A CA 1
ATOM 1880 C C . GLU A 1 240 ? 10.099 9.893 -6.093 1.00 84.06 240 GLU A C 1
ATOM 1882 O O . GLU A 1 240 ? 10.408 9.606 -7.250 1.00 84.06 240 GLU A O 1
ATOM 1887 N N . GLY A 1 241 ? 8.862 10.257 -5.741 1.00 77.00 241 GLY A N 1
ATOM 1888 C CA . GLY A 1 241 ? 7.707 10.246 -6.643 1.00 77.00 241 GLY A CA 1
ATOM 1889 C C . GLY A 1 241 ? 7.068 8.863 -6.830 1.00 77.00 241 GLY A C 1
ATOM 1890 O O . GLY A 1 241 ? 7.212 7.975 -5.990 1.00 77.00 241 GLY A O 1
ATOM 1891 N N . GLY A 1 242 ? 6.328 8.700 -7.935 1.00 80.00 242 GLY A N 1
ATOM 1892 C CA . GLY A 1 242 ? 5.321 7.650 -8.152 1.00 80.00 242 GLY A CA 1
ATOM 1893 C C . GLY A 1 242 ? 5.835 6.214 -8.318 1.00 80.00 242 GLY A C 1
ATOM 1894 O O . GLY A 1 242 ? 5.731 5.613 -9.384 1.00 80.00 242 GLY A O 1
ATOM 1895 N N . PHE A 1 243 ? 6.324 5.640 -7.223 1.00 93.00 243 PHE A N 1
ATOM 1896 C CA . PHE A 1 243 ? 6.680 4.226 -7.096 1.00 93.00 243 PHE A CA 1
ATOM 1897 C C . PHE A 1 243 ? 5.729 3.469 -6.152 1.00 93.00 243 PHE A C 1
ATOM 1899 O O . PHE A 1 243 ? 6.102 2.434 -5.596 1.00 93.00 243 PHE A O 1
ATOM 1906 N N . CYS A 1 244 ? 4.496 3.959 -5.962 1.00 93.88 244 CYS A N 1
ATOM 1907 C CA . CYS A 1 244 ? 3.530 3.394 -5.013 1.00 93.88 244 CYS A CA 1
ATOM 1908 C C . CYS A 1 244 ? 3.332 1.882 -5.201 1.00 93.88 244 CYS A C 1
ATOM 1910 O O . CYS A 1 244 ? 3.460 1.136 -4.233 1.00 93.88 244 CYS A O 1
ATOM 1912 N N . GLY A 1 245 ? 3.164 1.407 -6.441 1.00 95.75 245 GLY A N 1
ATOM 1913 C CA . GLY A 1 245 ? 2.999 -0.021 -6.734 1.00 95.75 245 GLY A CA 1
ATOM 1914 C C . GLY A 1 245 ? 4.164 -0.883 -6.239 1.00 95.75 245 GLY A C 1
ATOM 1915 O O . GLY A 1 245 ? 3.948 -1.928 -5.628 1.00 95.75 245 GLY A O 1
ATOM 1916 N N . TYR A 1 246 ? 5.399 -0.406 -6.398 1.00 97.38 246 TYR A N 1
ATOM 1917 C CA . TYR A 1 246 ? 6.593 -1.098 -5.911 1.00 97.38 246 TYR A CA 1
ATOM 1918 C C . TYR A 1 246 ? 6.674 -1.089 -4.378 1.00 97.38 246 TYR A C 1
ATOM 1920 O O . TYR A 1 246 ? 6.995 -2.109 -3.772 1.00 97.38 246 TYR A O 1
ATOM 1928 N N . ARG A 1 247 ? 6.340 0.036 -3.729 1.00 96.81 247 ARG A N 1
ATOM 1929 C CA . ARG A 1 247 ? 6.308 0.138 -2.258 1.00 96.81 247 ARG A CA 1
ATOM 1930 C C . ARG A 1 247 ? 5.235 -0.763 -1.644 1.00 96.81 247 ARG A C 1
ATOM 1932 O O . ARG A 1 247 ? 5.476 -1.383 -0.611 1.00 96.81 247 ARG A O 1
ATOM 1939 N N . ASN A 1 248 ? 4.089 -0.911 -2.306 1.00 98.06 248 ASN A N 1
ATOM 1940 C CA . ASN A 1 248 ? 3.061 -1.861 -1.886 1.00 98.06 248 ASN A CA 1
ATOM 1941 C C . ASN A 1 248 ? 3.543 -3.311 -2.011 1.00 98.06 248 ASN A C 1
ATOM 1943 O O . ASN A 1 248 ? 3.362 -4.081 -1.072 1.00 98.06 248 ASN A O 1
ATOM 1947 N N . ILE A 1 249 ? 4.242 -3.673 -3.095 1.00 98.06 249 ILE A N 1
ATOM 1948 C CA . ILE A 1 249 ? 4.894 -4.990 -3.209 1.00 98.06 249 ILE A CA 1
ATOM 1949 C C . ILE A 1 249 ? 5.895 -5.207 -2.063 1.00 98.06 249 ILE A C 1
ATOM 1951 O O . ILE A 1 249 ? 5.875 -6.270 -1.445 1.00 98.06 249 ILE A O 1
ATOM 1955 N N . GLN A 1 250 ? 6.718 -4.209 -1.714 1.00 97.50 250 GLN A N 1
ATOM 1956 C CA . GLN A 1 250 ? 7.614 -4.305 -0.553 1.00 97.50 250 GLN A CA 1
ATOM 1957 C C . GLN A 1 250 ? 6.837 -4.579 0.743 1.00 97.50 250 GLN A C 1
ATOM 1959 O O . GLN A 1 250 ? 7.235 -5.458 1.502 1.00 97.50 250 GLN A O 1
ATOM 1964 N N . MET A 1 251 ? 5.700 -3.909 0.976 1.00 97.81 251 MET A N 1
ATOM 1965 C CA . MET A 1 251 ? 4.845 -4.184 2.141 1.00 97.81 251 MET A CA 1
ATOM 1966 C C . MET A 1 251 ? 4.313 -5.624 2.150 1.00 97.81 251 MET A C 1
ATOM 1968 O O . MET A 1 251 ? 4.365 -6.280 3.188 1.00 97.81 251 MET A O 1
ATOM 1972 N N . LEU A 1 252 ? 3.871 -6.162 1.010 1.00 97.38 252 LEU A N 1
ATOM 1973 C CA . LEU A 1 252 ? 3.463 -7.570 0.911 1.00 97.38 252 LEU A CA 1
ATOM 1974 C C . LEU A 1 252 ? 4.633 -8.527 1.211 1.00 97.38 252 LEU A C 1
ATOM 1976 O O . LEU A 1 252 ? 4.451 -9.536 1.890 1.00 97.38 252 LEU A O 1
ATOM 1980 N N . ILE A 1 253 ? 5.846 -8.197 0.763 1.00 96.62 253 ILE A N 1
ATOM 1981 C CA . ILE A 1 253 ? 7.052 -8.997 1.021 1.00 96.62 253 ILE A CA 1
ATOM 1982 C C . ILE A 1 253 ? 7.445 -8.971 2.505 1.00 96.62 253 ILE A C 1
ATOM 1984 O O . ILE A 1 253 ? 7.898 -9.995 3.015 1.00 96.62 253 ILE A O 1
ATOM 1988 N N . THR A 1 254 ? 7.238 -7.858 3.227 1.00 96.06 254 THR A N 1
ATOM 1989 C CA . THR A 1 254 ? 7.504 -7.815 4.684 1.00 96.06 254 THR A CA 1
ATOM 1990 C C . THR A 1 254 ? 6.716 -8.893 5.417 1.00 96.06 254 THR A C 1
ATOM 1992 O O . THR A 1 254 ? 7.292 -9.642 6.199 1.00 96.06 254 THR A O 1
ATOM 1995 N N . PHE A 1 255 ? 5.434 -9.059 5.073 1.00 95.31 255 PHE A N 1
ATOM 1996 C CA . PHE A 1 255 ? 4.599 -10.117 5.627 1.00 95.31 255 PHE A CA 1
ATOM 1997 C C . PHE A 1 255 ? 5.178 -11.500 5.349 1.00 95.31 255 PHE A C 1
ATOM 1999 O O . PHE A 1 255 ? 5.365 -12.261 6.294 1.00 95.31 255 PHE A O 1
ATOM 2006 N N . LEU A 1 256 ? 5.495 -11.814 4.087 1.00 93.38 256 LEU A N 1
ATOM 2007 C CA . LEU A 1 256 ? 6.043 -13.118 3.693 1.00 93.38 256 LEU A CA 1
ATOM 2008 C C . LEU A 1 256 ? 7.323 -13.455 4.467 1.00 93.38 256 LEU A C 1
ATOM 2010 O O . LEU A 1 256 ? 7.465 -14.561 4.979 1.00 93.38 256 LEU A O 1
ATOM 2014 N N . LYS A 1 257 ? 8.230 -12.484 4.606 1.00 93.06 257 LYS A N 1
ATOM 2015 C CA . LYS A 1 257 ? 9.515 -12.676 5.290 1.00 93.06 257 LYS A CA 1
ATOM 2016 C C . LYS A 1 257 ? 9.361 -12.825 6.799 1.00 93.06 257 LYS A C 1
ATOM 2018 O O . LYS A 1 257 ? 9.924 -13.744 7.380 1.00 93.06 257 LYS A O 1
ATOM 2023 N N . GLU A 1 258 ? 8.561 -11.974 7.434 1.00 92.56 258 GLU A N 1
ATOM 2024 C CA . GLU A 1 258 ? 8.321 -12.023 8.884 1.00 92.56 258 GLU A CA 1
ATOM 2025 C C . GLU A 1 258 ? 7.476 -13.247 9.292 1.00 92.56 258 GLU A C 1
ATOM 2027 O O . GLU A 1 258 ? 7.523 -13.711 10.437 1.00 92.56 258 GLU A O 1
ATOM 2032 N N . THR A 1 259 ? 6.673 -13.795 8.374 1.00 90.62 259 THR A N 1
ATOM 2033 C CA . THR A 1 259 ? 5.933 -15.055 8.571 1.00 90.62 259 THR A CA 1
ATO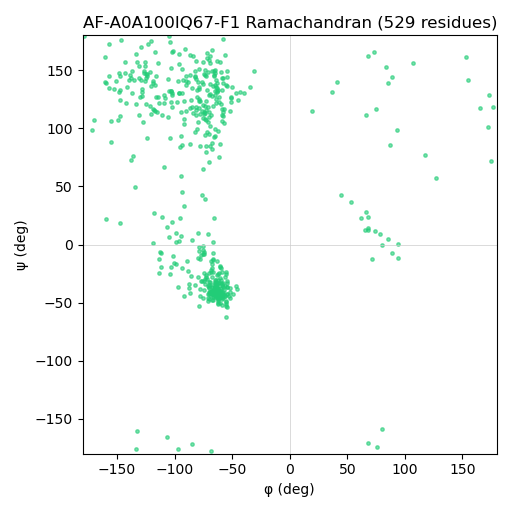M 2034 C C . THR A 1 259 ? 6.703 -16.301 8.160 1.00 90.62 259 THR A C 1
ATOM 2036 O O . THR A 1 259 ? 6.300 -17.378 8.584 1.00 90.62 259 THR A O 1
ATOM 2039 N N . GLN A 1 260 ? 7.801 -16.161 7.412 1.00 88.62 260 GLN A N 1
ATOM 2040 C CA . GLN A 1 260 ? 8.541 -17.271 6.800 1.00 88.62 260 GLN A CA 1
ATOM 2041 C C . GLN A 1 260 ? 7.642 -18.182 5.949 1.00 88.62 260 GLN A C 1
ATOM 2043 O O . GLN A 1 260 ? 7.818 -19.398 5.919 1.00 88.62 260 GLN A O 1
ATOM 2048 N N . LEU A 1 261 ? 6.657 -17.600 5.257 1.00 82.81 261 LEU A N 1
ATOM 2049 C CA . LEU A 1 261 ? 5.805 -18.363 4.347 1.00 82.81 261 LEU A CA 1
ATOM 2050 C C . LEU A 1 261 ? 6.625 -18.897 3.157 1.00 82.81 261 LEU A C 1
ATOM 2052 O O . LEU A 1 261 ? 7.526 -18.195 2.690 1.00 82.81 261 LEU A O 1
ATOM 2056 N N . PRO A 1 262 ? 6.317 -20.096 2.633 1.00 80.25 262 PRO A N 1
ATOM 2057 C CA . PRO A 1 262 ? 6.913 -20.625 1.409 1.00 80.25 262 PRO A CA 1
ATOM 2058 C C . PRO A 1 262 ? 7.014 -19.580 0.293 1.00 80.25 262 PRO A C 1
ATOM 2060 O O . PRO A 1 262 ? 6.054 -18.860 0.003 1.00 80.25 262 PRO A O 1
ATOM 2063 N N . GLY A 1 263 ? 8.194 -19.480 -0.314 1.00 82.75 263 GLY A N 1
ATOM 2064 C CA . GLY A 1 263 ? 8.520 -18.474 -1.316 1.00 82.75 263 GLY A CA 1
ATOM 2065 C C . GLY A 1 263 ? 9.199 -17.221 -0.754 1.00 82.75 263 GLY A C 1
ATOM 2066 O O . GLY A 1 263 ? 9.739 -16.436 -1.537 1.00 82.75 263 GLY A O 1
ATOM 2067 N N . HIS A 1 264 ? 9.241 -17.013 0.570 1.00 87.12 264 HIS A N 1
ATOM 2068 C CA . HIS A 1 264 ? 9.967 -15.883 1.165 1.00 87.12 264 HIS A CA 1
ATOM 2069 C C . HIS A 1 264 ? 11.473 -15.931 0.857 1.00 87.12 264 HIS A C 1
ATOM 2071 O O . HIS A 1 264 ? 12.096 -14.889 0.653 1.00 87.12 264 HIS A O 1
ATOM 2077 N N . GLU A 1 265 ? 12.038 -17.134 0.753 1.00 90.56 265 GLU A N 1
ATOM 2078 C CA . GLU A 1 265 ? 13.431 -17.421 0.407 1.00 90.56 265 GLU A CA 1
ATOM 2079 C C . GLU A 1 265 ? 13.799 -17.035 -1.033 1.00 90.56 265 GLU A C 1
ATOM 2081 O O . GLU A 1 265 ? 14.975 -16.968 -1.387 1.00 90.56 265 GLU A O 1
ATOM 2086 N N . ARG A 1 266 ? 12.798 -16.751 -1.877 1.00 92.25 266 ARG A N 1
ATOM 2087 C CA . ARG A 1 266 ? 12.994 -16.273 -3.254 1.00 92.25 266 ARG A CA 1
ATOM 2088 C C . ARG A 1 266 ? 13.304 -14.778 -3.314 1.00 92.25 266 ARG A C 1
ATOM 2090 O O . ARG A 1 266 ? 13.686 -14.283 -4.374 1.00 92.25 266 ARG A O 1
ATOM 2097 N N . PHE A 1 267 ? 13.134 -14.063 -2.203 1.00 93.69 267 PHE A N 1
ATOM 2098 C CA . PHE A 1 267 ? 13.525 -12.666 -2.070 1.00 93.69 267 PHE A CA 1
ATOM 2099 C C . PHE A 1 267 ? 14.914 -12.546 -1.426 1.00 93.69 267 PHE A C 1
ATOM 2101 O O . PHE A 1 267 ? 15.323 -13.426 -0.669 1.00 93.69 267 PHE A O 1
ATOM 2108 N N . PRO A 1 268 ? 15.645 -11.443 -1.676 1.00 91.75 268 PRO A N 1
ATOM 2109 C CA . PRO A 1 268 ? 16.896 -11.167 -0.976 1.00 91.75 268 PRO A CA 1
ATOM 2110 C C . PRO A 1 268 ? 16.719 -11.132 0.552 1.00 91.75 268 PRO A C 1
ATOM 2112 O O . PRO A 1 268 ? 15.609 -10.943 1.056 1.00 91.75 268 PRO A O 1
ATOM 2115 N N . THR A 1 269 ? 17.824 -11.241 1.300 1.00 87.19 269 THR A N 1
ATOM 2116 C CA . THR A 1 269 ? 17.821 -11.110 2.772 1.00 87.19 269 THR A CA 1
ATOM 2117 C C . THR A 1 269 ? 17.275 -9.763 3.232 1.00 87.19 269 THR A C 1
ATOM 2119 O O . THR A 1 269 ? 16.509 -9.715 4.190 1.00 87.19 269 THR A O 1
ATOM 2122 N N . GLU A 1 270 ? 17.562 -8.690 2.498 1.00 88.50 270 GLU A N 1
ATOM 2123 C CA . GLU A 1 270 ? 16.951 -7.369 2.682 1.00 88.50 270 GLU A CA 1
ATOM 2124 C C . GLU A 1 270 ? 15.691 -7.209 1.822 1.00 88.50 270 GLU A C 1
ATOM 2126 O O . GLU A 1 270 ? 15.393 -8.045 0.966 1.00 88.50 270 GLU A O 1
ATOM 2131 N N . LEU A 1 271 ? 14.891 -6.166 2.055 1.00 91.81 271 LEU A N 1
ATOM 2132 C CA . LEU A 1 271 ? 13.777 -5.870 1.147 1.00 91.81 271 LEU A CA 1
ATOM 2133 C C . LEU A 1 271 ? 14.311 -5.534 -0.256 1.00 91.81 271 LEU A C 1
ATOM 2135 O O . LEU A 1 271 ? 15.255 -4.749 -0.369 1.00 91.81 271 LEU A O 1
ATOM 2139 N N . PRO A 1 272 ? 13.717 -6.089 -1.331 1.00 94.62 272 PRO A N 1
ATOM 2140 C CA . PRO A 1 272 ? 14.190 -5.818 -2.680 1.00 94.62 272 PRO A CA 1
ATOM 2141 C C . PRO A 1 272 ? 14.021 -4.339 -3.022 1.00 94.62 272 PRO A C 1
ATOM 2143 O O . PRO A 1 272 ? 12.979 -3.735 -2.755 1.00 94.62 272 PRO A O 1
ATOM 2146 N N . THR A 1 273 ? 15.047 -3.752 -3.631 1.00 93.94 273 THR A N 1
ATOM 2147 C CA . THR A 1 273 ? 15.017 -2.366 -4.110 1.00 93.94 273 THR A CA 1
ATOM 2148 C C . THR A 1 273 ? 14.032 -2.202 -5.268 1.00 93.94 273 THR A C 1
ATOM 2150 O O . THR A 1 273 ? 13.596 -3.176 -5.881 1.00 93.94 273 THR A O 1
ATOM 2153 N N . ILE A 1 274 ? 13.712 -0.954 -5.624 1.00 95.19 274 ILE A N 1
ATOM 2154 C CA . ILE A 1 274 ? 12.890 -0.655 -6.807 1.00 95.19 274 ILE A CA 1
ATOM 2155 C C . ILE A 1 274 ? 13.480 -1.298 -8.070 1.00 95.19 274 ILE A C 1
ATOM 2157 O O . ILE A 1 274 ? 12.743 -1.896 -8.847 1.00 95.19 274 ILE A O 1
ATOM 2161 N N . PHE A 1 275 ? 14.802 -1.232 -8.255 1.00 96.19 275 PHE A N 1
ATOM 2162 C CA . PHE A 1 275 ? 15.464 -1.824 -9.421 1.00 96.19 275 PHE A CA 1
ATOM 2163 C C . PHE A 1 275 ? 15.391 -3.348 -9.415 1.00 96.19 275 PHE A C 1
ATOM 2165 O O . PHE A 1 275 ? 15.062 -3.935 -10.438 1.00 96.19 275 PHE A O 1
ATOM 2172 N N . GLN A 1 276 ? 15.595 -3.982 -8.258 1.00 97.56 276 GLN A N 1
ATOM 2173 C CA . GLN A 1 276 ? 15.431 -5.432 -8.138 1.00 97.56 276 GLN A CA 1
ATOM 2174 C C . GLN A 1 276 ? 13.990 -5.854 -8.431 1.00 97.56 276 GLN A C 1
ATOM 2176 O O . GLN A 1 276 ? 13.781 -6.825 -9.142 1.00 97.56 276 GLN A O 1
ATOM 2181 N N . LEU A 1 277 ? 12.990 -5.107 -7.955 1.00 98.19 277 LEU A N 1
ATOM 2182 C CA . LEU A 1 277 ? 11.593 -5.386 -8.287 1.00 98.19 277 LEU A CA 1
ATOM 2183 C C . LEU A 1 277 ? 11.312 -5.226 -9.785 1.00 98.19 277 LEU A C 1
ATOM 2185 O O . LEU A 1 277 ? 10.636 -6.075 -10.358 1.00 98.19 277 LEU A O 1
ATOM 2189 N N . GLN A 1 278 ? 11.845 -4.184 -10.432 1.00 98.12 278 GLN A N 1
ATOM 2190 C CA . GLN A 1 278 ? 11.742 -4.020 -11.887 1.00 98.12 278 GLN A CA 1
ATOM 2191 C C . GLN A 1 278 ? 12.360 -5.205 -12.629 1.00 98.12 278 GLN A C 1
ATOM 2193 O O . GLN A 1 278 ? 11.743 -5.729 -13.555 1.00 98.12 278 GLN A O 1
ATOM 2198 N N . ASP A 1 279 ? 13.542 -5.648 -12.201 1.00 98.50 279 ASP A N 1
ATOM 2199 C CA . ASP A 1 279 ? 14.223 -6.796 -12.786 1.00 98.50 279 ASP A CA 1
ATOM 2200 C C . ASP A 1 279 ? 13.397 -8.075 -12.611 1.00 98.50 279 ASP A C 1
ATOM 2202 O O . ASP A 1 279 ? 13.129 -8.767 -13.587 1.00 98.50 279 ASP A O 1
ATOM 2206 N N . MET A 1 280 ? 12.907 -8.345 -11.399 1.00 98.56 280 MET A N 1
ATOM 2207 C CA . MET A 1 280 ? 12.112 -9.537 -11.099 1.00 98.56 280 MET A CA 1
ATOM 2208 C C . MET A 1 280 ? 10.771 -9.568 -11.851 1.00 98.56 280 MET A C 1
ATOM 2210 O O . MET A 1 280 ? 10.342 -10.637 -12.283 1.00 98.56 280 MET A O 1
ATOM 2214 N N . ILE A 1 281 ? 10.105 -8.420 -12.023 1.00 98.56 281 ILE A N 1
ATOM 2215 C CA . ILE A 1 281 ? 8.866 -8.311 -12.814 1.00 98.56 281 ILE A CA 1
ATOM 2216 C C . ILE A 1 281 ? 9.157 -8.573 -14.295 1.00 98.56 281 ILE A C 1
ATOM 2218 O O . ILE A 1 281 ? 8.441 -9.329 -14.948 1.00 98.56 281 ILE A O 1
ATOM 2222 N N . GLU A 1 282 ? 10.222 -7.984 -14.836 1.00 98.56 282 GLU A N 1
ATOM 2223 C CA . GLU A 1 282 ? 10.614 -8.228 -16.222 1.00 98.56 282 GLU A CA 1
ATOM 2224 C C . GLU A 1 282 ? 11.041 -9.685 -16.462 1.00 98.56 282 GLU A C 1
ATOM 2226 O O . GLU A 1 282 ? 10.676 -10.269 -17.481 1.00 98.56 282 GLU A O 1
ATOM 2231 N N . ASP A 1 283 ? 11.739 -10.300 -15.507 1.00 98.44 283 ASP A N 1
ATOM 2232 C CA . ASP A 1 283 ? 12.087 -11.722 -15.548 1.00 98.44 283 ASP A CA 1
ATOM 2233 C C . ASP A 1 283 ? 10.829 -12.611 -15.481 1.00 98.44 283 ASP A C 1
ATOM 2235 O O . ASP A 1 283 ? 10.787 -13.683 -16.090 1.00 98.44 283 ASP A O 1
ATOM 2239 N N . ALA A 1 284 ? 9.783 -12.189 -14.760 1.00 97.75 284 ALA A N 1
ATOM 2240 C CA . ALA A 1 284 ? 8.492 -12.876 -14.742 1.00 97.75 284 ALA A CA 1
ATOM 2241 C C . ALA A 1 284 ? 7.828 -12.863 -16.128 1.00 97.75 284 ALA A C 1
ATOM 2243 O O . ALA A 1 284 ? 7.333 -13.900 -16.584 1.00 97.75 284 ALA A O 1
ATOM 2244 N N . TRP A 1 285 ? 7.881 -11.724 -16.827 1.00 97.94 285 TRP A N 1
ATOM 2245 C CA . TRP A 1 285 ? 7.401 -11.614 -18.206 1.00 97.94 285 TRP A CA 1
ATOM 2246 C C . TRP A 1 285 ? 8.166 -12.539 -19.153 1.00 97.94 285 TRP A C 1
ATOM 2248 O O . TRP A 1 285 ? 7.547 -13.200 -19.989 1.00 97.94 285 TRP A O 1
ATOM 2258 N N . ASP A 1 286 ? 9.486 -12.638 -18.991 1.00 97.31 286 ASP A N 1
ATOM 2259 C CA . ASP A 1 286 ? 10.338 -13.506 -19.814 1.00 97.31 286 ASP A CA 1
ATOM 2260 C C . ASP A 1 286 ? 10.063 -14.999 -19.561 1.00 97.31 286 ASP A C 1
ATOM 2262 O O . ASP A 1 286 ? 10.176 -15.819 -20.472 1.00 97.31 286 ASP A O 1
ATOM 2266 N N . LYS A 1 287 ? 9.605 -15.350 -18.353 1.00 96.81 287 LYS A N 1
ATOM 2267 C CA . LYS A 1 287 ? 9.096 -16.689 -18.000 1.00 96.81 287 LYS A CA 1
ATOM 2268 C C . LYS A 1 287 ? 7.660 -16.951 -18.480 1.00 96.81 287 LYS A C 1
ATOM 2270 O O . LYS A 1 287 ? 7.145 -18.046 -18.273 1.00 96.81 287 LYS A O 1
ATOM 2275 N N . GLY A 1 288 ? 7.005 -15.975 -19.110 1.00 95.38 288 GLY A N 1
ATOM 2276 C CA . GLY A 1 288 ? 5.658 -16.107 -19.671 1.00 95.38 288 GLY A CA 1
ATOM 2277 C C . GLY A 1 288 ? 4.515 -15.670 -18.749 1.00 95.38 288 GLY A C 1
ATOM 2278 O O . GLY A 1 288 ? 3.359 -15.712 -19.172 1.00 95.38 288 GLY A O 1
ATOM 2279 N N . PHE A 1 289 ? 4.795 -15.203 -17.530 1.00 93.50 289 PHE A N 1
ATOM 2280 C CA . PHE A 1 289 ? 3.766 -14.677 -16.629 1.00 93.50 289 PHE A CA 1
ATOM 2281 C C . PHE A 1 289 ? 3.402 -13.259 -17.044 1.00 93.50 289 PHE A C 1
ATOM 2283 O O . PHE A 1 289 ? 4.259 -12.387 -17.015 1.00 93.50 289 PHE A O 1
ATOM 2290 N N . ASN A 1 290 ? 2.147 -13.020 -17.433 1.00 91.44 290 ASN A N 1
ATOM 2291 C CA . ASN A 1 290 ? 1.674 -11.712 -17.905 1.00 91.44 290 ASN A CA 1
ATOM 2292 C C . ASN A 1 290 ? 2.642 -11.032 -18.906 1.00 91.44 290 ASN A C 1
ATOM 2294 O O . ASN A 1 290 ? 2.925 -9.838 -18.826 1.00 91.44 290 ASN A O 1
ATOM 2298 N N . SER A 1 291 ? 3.185 -11.806 -19.851 1.00 92.50 291 SER A N 1
ATOM 2299 C CA . SER A 1 291 ? 4.233 -11.352 -20.781 1.00 92.50 291 SER A CA 1
ATOM 2300 C C . SER A 1 291 ? 3.811 -10.178 -21.674 1.00 92.50 291 SER A C 1
ATOM 2302 O O . SER A 1 291 ? 4.655 -9.453 -22.205 1.00 92.50 291 SER A O 1
ATOM 2304 N N . VAL A 1 292 ? 2.501 -9.950 -21.798 1.00 89.62 292 VAL A N 1
ATOM 2305 C CA . VAL A 1 292 ? 1.903 -8.792 -22.469 1.00 89.62 292 VAL A CA 1
ATOM 2306 C C . VAL A 1 292 ? 2.372 -7.469 -21.844 1.00 89.62 292 VAL A C 1
ATOM 2308 O O . VAL A 1 292 ? 2.628 -6.517 -22.588 1.00 89.62 292 VAL A O 1
ATOM 2311 N N . GLY A 1 293 ? 2.618 -7.442 -20.527 1.00 90.31 293 GLY A N 1
ATOM 2312 C CA . GLY A 1 293 ? 3.125 -6.274 -19.800 1.00 90.31 293 GLY A CA 1
ATOM 2313 C C . GLY A 1 293 ? 4.426 -5.710 -20.383 1.00 90.31 293 GLY A C 1
ATOM 2314 O O . GLY A 1 293 ? 4.614 -4.492 -20.439 1.00 90.31 293 GLY A O 1
ATOM 2315 N N . ARG A 1 294 ? 5.300 -6.561 -20.945 1.00 93.38 294 ARG A N 1
ATOM 2316 C CA . ARG A 1 294 ? 6.536 -6.114 -21.616 1.00 93.38 294 ARG A CA 1
ATOM 2317 C C . ARG A 1 294 ? 6.245 -5.227 -22.829 1.00 93.38 294 ARG A C 1
ATOM 2319 O O . ARG A 1 294 ? 6.940 -4.234 -23.050 1.00 93.38 294 ARG A O 1
ATOM 2326 N N . VAL A 1 295 ? 5.223 -5.573 -23.612 1.00 92.19 295 VAL A N 1
ATOM 2327 C CA . VAL A 1 295 ? 4.810 -4.818 -24.806 1.00 92.19 295 VAL A CA 1
ATOM 2328 C C . VAL A 1 295 ? 4.018 -3.575 -24.410 1.00 92.19 295 VAL A C 1
ATOM 2330 O O . VAL A 1 295 ? 4.282 -2.486 -24.922 1.00 92.19 295 VAL A O 1
ATOM 2333 N N . GLU A 1 296 ? 3.091 -3.728 -23.468 1.00 90.38 296 GLU A N 1
ATOM 2334 C CA . GLU A 1 296 ? 2.235 -2.659 -22.952 1.00 90.38 296 GLU A CA 1
ATOM 2335 C C . GLU A 1 296 ? 3.047 -1.514 -22.335 1.00 90.38 296 GLU A C 1
ATOM 2337 O O . GLU A 1 296 ? 2.812 -0.346 -22.639 1.00 90.38 296 GLU A O 1
ATOM 2342 N N . THR A 1 297 ? 4.070 -1.832 -21.544 1.00 92.50 297 THR A N 1
ATOM 2343 C CA . THR A 1 297 ? 4.930 -0.831 -20.889 1.00 92.50 297 THR A CA 1
ATOM 2344 C C . THR A 1 297 ? 6.085 -0.364 -21.789 1.00 92.50 297 THR A C 1
ATOM 2346 O O . THR A 1 297 ? 6.586 0.763 -21.679 1.00 92.50 297 THR A O 1
ATOM 2349 N N . GLY A 1 298 ? 6.520 -1.221 -22.718 1.00 94.19 298 GLY A N 1
ATOM 2350 C CA . GLY A 1 298 ? 7.789 -1.073 -23.430 1.00 94.19 298 GLY A CA 1
ATOM 2351 C C . GLY A 1 298 ? 9.011 -1.235 -22.517 1.00 94.19 298 GLY A C 1
ATOM 2352 O O . GLY A 1 298 ? 10.041 -0.618 -22.793 1.00 94.19 298 GLY A O 1
ATOM 2353 N N . GLY A 1 299 ? 8.875 -2.008 -21.434 1.00 96.00 299 GLY A N 1
ATOM 2354 C CA . GLY A 1 299 ? 9.883 -2.211 -20.391 1.00 96.00 299 GLY A CA 1
ATOM 2355 C C . GLY A 1 299 ? 9.787 -1.184 -19.261 1.00 96.00 299 GLY A C 1
ATOM 2356 O O . GLY A 1 299 ? 9.498 -0.006 -19.496 1.00 96.00 299 GLY A O 1
ATOM 2357 N N . ILE A 1 300 ? 10.057 -1.625 -18.033 1.00 97.00 300 ILE A N 1
ATOM 2358 C CA . ILE A 1 300 ? 10.009 -0.805 -16.814 1.00 97.00 300 ILE A CA 1
ATOM 2359 C C . ILE A 1 300 ? 11.388 -0.575 -16.189 1.00 97.00 300 ILE A C 1
ATOM 2361 O O . ILE A 1 300 ? 11.537 0.408 -15.457 1.00 97.00 300 ILE A O 1
ATOM 2365 N N . ARG A 1 301 ? 12.399 -1.398 -16.508 1.00 97.69 301 ARG A N 1
ATOM 2366 C CA . ARG A 1 301 ? 13.760 -1.278 -15.954 1.00 97.69 301 ARG A CA 1
ATOM 2367 C C . ARG A 1 301 ? 14.325 0.130 -16.093 1.00 97.69 301 ARG A C 1
ATOM 2369 O O . ARG A 1 301 ? 14.383 0.700 -17.180 1.00 97.69 301 ARG A O 1
ATOM 2376 N N . GLY A 1 302 ? 14.768 0.683 -14.968 1.00 96.06 302 GLY A N 1
ATOM 2377 C CA . GLY A 1 302 ? 15.394 1.996 -14.911 1.00 96.06 302 GLY A CA 1
ATOM 2378 C C . GLY A 1 302 ? 14.443 3.154 -15.206 1.00 96.06 302 GLY A C 1
ATOM 2379 O O . GLY A 1 302 ? 14.927 4.259 -15.430 1.00 96.06 302 GLY A O 1
ATOM 2380 N N . THR A 1 303 ? 13.123 2.952 -15.199 1.00 96.25 303 THR A N 1
ATOM 2381 C CA . THR A 1 303 ? 12.133 4.001 -15.502 1.00 96.25 303 THR A CA 1
ATOM 2382 C C . THR A 1 303 ? 11.233 4.302 -14.308 1.00 96.25 303 THR A C 1
ATOM 2384 O O . THR A 1 303 ? 11.197 3.540 -13.345 1.00 96.25 303 THR A O 1
ATOM 2387 N N . ARG A 1 304 ? 10.503 5.418 -14.368 1.00 94.00 304 ARG A N 1
ATOM 2388 C CA . ARG A 1 304 ? 9.494 5.821 -13.374 1.00 94.00 304 ARG A CA 1
ATOM 2389 C C . ARG A 1 304 ? 8.066 5.409 -13.753 1.00 94.00 304 ARG A C 1
ATOM 2391 O O . ARG A 1 304 ? 7.109 6.058 -13.338 1.00 94.00 304 ARG A O 1
ATOM 2398 N N . LYS A 1 305 ? 7.909 4.395 -14.607 1.00 92.88 305 LYS A N 1
ATOM 2399 C CA . LYS A 1 305 ? 6.583 3.924 -15.021 1.00 92.88 305 LYS A CA 1
ATOM 2400 C C . LYS A 1 305 ? 5.853 3.303 -13.839 1.00 92.88 305 LYS A C 1
ATOM 2402 O O . LYS A 1 305 ? 6.443 2.525 -13.080 1.00 92.88 305 LYS A O 1
ATOM 2407 N N . TYR A 1 306 ? 4.575 3.638 -13.727 1.00 93.38 306 TYR A N 1
ATOM 2408 C CA . TYR A 1 306 ? 3.696 3.015 -12.752 1.00 93.38 306 TYR A CA 1
ATOM 2409 C C . TYR A 1 306 ? 3.511 1.541 -13.098 1.00 93.38 306 TYR A C 1
ATOM 2411 O O . TYR A 1 306 ? 3.580 1.141 -14.260 1.00 93.38 306 TYR A O 1
ATOM 2419 N N . ILE A 1 307 ? 3.307 0.756 -12.049 1.00 94.56 307 ILE A N 1
ATOM 2420 C CA . ILE A 1 307 ? 2.946 -0.654 -12.121 1.00 94.56 307 ILE A CA 1
ATOM 2421 C C . ILE A 1 307 ? 1.683 -0.853 -11.299 1.00 94.56 307 ILE A C 1
ATOM 2423 O O . ILE A 1 307 ? 1.421 -0.071 -10.378 1.00 94.56 307 ILE A O 1
ATOM 2427 N N . GLY A 1 308 ? 0.943 -1.910 -11.600 1.00 93.38 308 GLY A N 1
ATOM 2428 C CA . GLY A 1 308 ? -0.300 -2.214 -10.917 1.00 93.38 308 GLY A CA 1
ATOM 2429 C C . GLY A 1 308 ? -0.434 -3.663 -10.484 1.00 93.38 308 GLY A C 1
ATOM 2430 O O . GLY A 1 308 ? 0.533 -4.427 -10.388 1.00 93.38 308 GLY A O 1
ATOM 2431 N N . THR A 1 309 ? -1.685 -4.047 -10.245 1.00 94.00 309 THR A N 1
ATOM 2432 C CA . THR A 1 309 ? -2.084 -5.424 -9.941 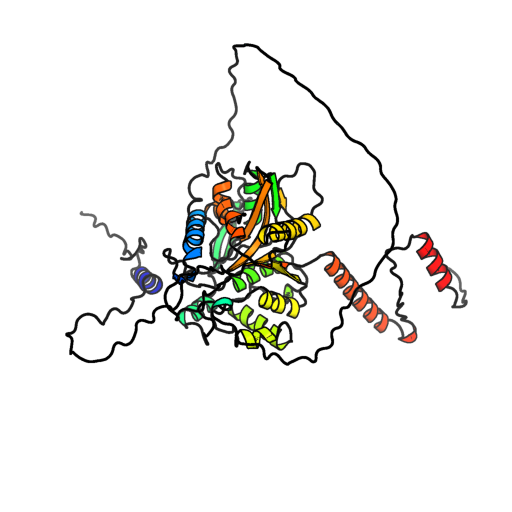1.00 94.00 309 THR A CA 1
ATOM 2433 C C . THR A 1 309 ? -1.514 -6.462 -10.925 1.00 94.00 309 THR A C 1
ATOM 2435 O O . THR A 1 309 ? -1.028 -7.487 -10.439 1.00 94.00 309 THR A O 1
ATOM 2438 N N . PRO A 1 310 ? -1.484 -6.237 -12.259 1.00 93.69 310 PRO A N 1
ATOM 2439 C CA . PRO A 1 310 ? -0.948 -7.224 -13.202 1.00 93.69 310 PRO A CA 1
ATOM 2440 C C . PRO A 1 310 ? 0.556 -7.496 -13.038 1.00 93.69 310 PRO A C 1
ATOM 2442 O O . PRO A 1 310 ? 0.986 -8.646 -13.144 1.00 93.69 310 PRO A O 1
ATOM 2445 N N . GLU A 1 311 ? 1.369 -6.476 -12.748 1.00 97.25 311 GLU A N 1
ATOM 2446 C CA . GLU A 1 311 ? 2.806 -6.645 -12.481 1.00 97.25 311 GLU A CA 1
ATOM 2447 C C . GLU A 1 311 ? 3.058 -7.335 -11.142 1.00 97.25 311 GLU A C 1
ATOM 2449 O O . GLU A 1 311 ? 3.898 -8.233 -11.056 1.00 97.25 311 GLU A O 1
ATOM 2454 N N . ALA A 1 312 ? 2.310 -6.952 -10.101 1.00 96.94 312 ALA A N 1
ATOM 2455 C CA . ALA A 1 312 ? 2.398 -7.596 -8.796 1.00 96.94 312 ALA A CA 1
ATOM 2456 C C . ALA A 1 312 ? 2.030 -9.087 -8.891 1.00 96.94 312 ALA A C 1
ATOM 2458 O O . ALA A 1 312 ? 2.753 -9.939 -8.371 1.00 96.94 312 ALA A O 1
ATOM 2459 N N . GLN A 1 313 ? 0.952 -9.422 -9.608 1.00 95.44 313 GLN A N 1
ATOM 2460 C CA . GLN A 1 313 ? 0.547 -10.809 -9.834 1.00 95.44 313 GLN A CA 1
ATOM 2461 C C . GLN A 1 313 ? 1.611 -11.595 -10.606 1.00 95.44 313 GLN A C 1
ATOM 2463 O O . GLN A 1 313 ? 1.925 -12.722 -10.219 1.00 95.44 313 GLN A O 1
ATOM 2468 N N . ALA A 1 314 ? 2.173 -11.015 -11.673 1.00 96.25 314 ALA A N 1
ATOM 2469 C CA . ALA A 1 314 ? 3.221 -11.651 -12.469 1.00 96.25 314 ALA A CA 1
ATOM 2470 C C . ALA 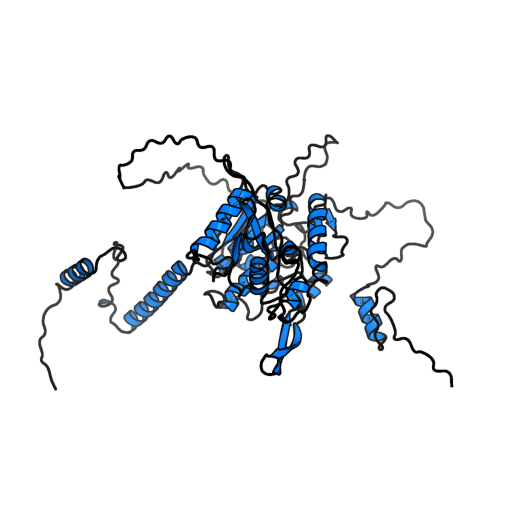A 1 314 ? 4.446 -11.990 -11.613 1.00 96.25 314 ALA A C 1
ATOM 2472 O O . ALA A 1 314 ? 4.923 -13.126 -11.649 1.00 96.25 314 ALA A O 1
ATOM 2473 N N . LEU A 1 315 ? 4.895 -11.031 -10.795 1.00 97.38 315 LEU A N 1
ATOM 2474 C CA . LEU A 1 315 ? 5.999 -11.212 -9.861 1.00 97.38 315 LEU A CA 1
ATOM 2475 C C . LEU A 1 315 ? 5.749 -12.404 -8.933 1.00 97.38 315 LEU A C 1
ATOM 2477 O O . LEU A 1 315 ? 6.501 -13.374 -8.990 1.00 97.38 315 LEU A O 1
ATOM 2481 N N . PHE A 1 316 ? 4.693 -12.359 -8.115 1.00 95.75 316 PHE A N 1
ATOM 2482 C CA . PHE A 1 316 ? 4.427 -13.407 -7.125 1.00 95.75 316 PHE A CA 1
ATOM 2483 C C . PHE A 1 316 ? 4.192 -14.775 -7.786 1.00 95.75 316 PHE A C 1
ATOM 2485 O O . PHE A 1 316 ? 4.816 -15.760 -7.389 1.00 95.75 316 PHE A O 1
ATOM 2492 N N . SER A 1 317 ? 3.412 -14.829 -8.869 1.00 93.62 317 SER A N 1
ATOM 2493 C CA . SER A 1 317 ? 3.149 -16.081 -9.594 1.00 93.62 317 SER A CA 1
ATOM 2494 C C . SER A 1 317 ? 4.435 -16.714 -10.138 1.00 93.62 317 SER A C 1
ATOM 2496 O O . SER A 1 317 ? 4.623 -17.923 -10.023 1.00 93.62 317 SER A O 1
ATOM 2498 N N . SER A 1 318 ? 5.364 -15.907 -10.667 1.00 95.38 318 SER A N 1
ATOM 2499 C CA . SER A 1 318 ? 6.648 -16.402 -11.191 1.00 95.38 318 SER A CA 1
ATOM 2500 C C . SER A 1 318 ? 7.592 -16.963 -10.122 1.00 95.38 318 SER A C 1
ATOM 2502 O O . SER A 1 318 ? 8.547 -17.676 -10.445 1.00 95.38 318 SER A O 1
ATOM 2504 N N . LEU A 1 319 ? 7.335 -16.635 -8.854 1.00 93.75 319 LEU A N 1
ATOM 2505 C CA . LEU A 1 319 ? 8.063 -17.136 -7.692 1.00 93.75 319 LEU A CA 1
ATOM 2506 C C . LEU A 1 319 ? 7.363 -18.338 -7.038 1.00 93.75 319 LEU A C 1
ATOM 2508 O O . LEU A 1 319 ? 7.856 -18.828 -6.029 1.00 93.75 319 LEU A O 1
ATOM 2512 N N . GLY A 1 320 ? 6.247 -18.819 -7.602 1.00 90.56 320 GLY A N 1
ATOM 2513 C CA . GLY A 1 320 ? 5.436 -19.902 -7.029 1.00 90.56 320 GLY A CA 1
ATOM 2514 C C . GLY A 1 320 ? 4.522 -19.453 -5.885 1.00 90.56 320 GLY A C 1
ATOM 2515 O O . GLY A 1 320 ? 3.901 -20.278 -5.219 1.00 90.56 320 GLY A O 1
ATOM 2516 N N . ILE A 1 321 ? 4.416 -18.144 -5.660 1.00 90.19 321 ILE A N 1
ATOM 2517 C CA . ILE A 1 321 ? 3.690 -17.544 -4.547 1.00 90.19 321 ILE A CA 1
ATOM 2518 C C . ILE A 1 321 ? 2.232 -17.304 -4.984 1.00 90.19 321 ILE A C 1
ATOM 2520 O O . ILE A 1 321 ? 1.960 -16.532 -5.902 1.00 90.19 321 ILE A O 1
ATOM 2524 N N . GLN A 1 322 ? 1.289 -18.008 -4.349 1.00 86.81 322 GLN A N 1
ATOM 2525 C CA . GLN A 1 322 ? -0.117 -18.088 -4.777 1.00 86.81 322 GLN A CA 1
ATOM 2526 C C . GLN A 1 322 ? -0.917 -16.811 -4.486 1.00 86.81 322 GLN A C 1
ATOM 2528 O O . GLN A 1 322 ? -1.241 -16.524 -3.334 1.00 86.81 322 GLN A O 1
ATOM 2533 N N . CYS A 1 323 ? -1.328 -16.090 -5.526 1.00 90.00 323 CYS A N 1
ATOM 2534 C CA . CYS A 1 323 ? -2.147 -14.887 -5.401 1.00 90.00 323 CYS A CA 1
ATOM 2535 C C . CYS A 1 323 ? -3.277 -14.838 -6.441 1.00 90.00 323 CYS A C 1
ATOM 2537 O O . CYS A 1 323 ? -3.161 -15.354 -7.553 1.00 90.00 323 CYS A O 1
ATOM 2539 N N . GLU A 1 324 ? -4.386 -14.205 -6.069 1.00 90.19 324 GLU A N 1
ATOM 2540 C CA . GLU A 1 324 ? -5.566 -13.997 -6.904 1.00 90.19 324 GLU A CA 1
ATOM 2541 C C . GLU A 1 324 ? -5.773 -12.500 -7.131 1.00 90.19 324 GLU A C 1
ATOM 2543 O O . GLU A 1 324 ? -5.830 -11.717 -6.177 1.00 90.19 324 GLU A O 1
ATOM 2548 N N . ALA A 1 325 ? -5.879 -12.114 -8.403 1.00 89.38 325 ALA A N 1
ATOM 2549 C CA . ALA A 1 325 ? -6.244 -10.767 -8.809 1.00 89.38 325 ALA A CA 1
ATOM 2550 C C . ALA A 1 325 ? -7.746 -10.693 -9.107 1.00 89.38 325 ALA A C 1
ATOM 2552 O O . ALA A 1 325 ? -8.277 -11.495 -9.877 1.00 89.38 325 ALA A O 1
ATOM 2553 N N . ASN A 1 326 ? -8.428 -9.698 -8.543 1.00 88.19 326 ASN A N 1
ATOM 2554 C CA . ASN A 1 326 ? -9.854 -9.475 -8.750 1.00 88.19 326 ASN A CA 1
ATOM 2555 C C . ASN A 1 326 ? -10.100 -8.026 -9.160 1.00 88.19 326 ASN A C 1
ATOM 2557 O O . ASN A 1 326 ? -9.711 -7.101 -8.447 1.00 88.19 326 ASN A O 1
ATOM 2561 N N . SER A 1 327 ? -10.813 -7.833 -10.269 1.00 89.94 327 SER A N 1
ATOM 2562 C CA . SER A 1 327 ? -11.345 -6.528 -10.657 1.00 89.94 327 SER A CA 1
ATOM 2563 C C . SER A 1 327 ? -12.775 -6.378 -10.139 1.00 89.94 327 SER A C 1
ATOM 2565 O O . SER A 1 327 ? -13.613 -7.265 -10.312 1.00 89.94 327 SER A O 1
ATOM 2567 N N . ILE A 1 328 ? -13.054 -5.256 -9.487 1.00 89.06 328 ILE A N 1
ATOM 2568 C CA . ILE A 1 328 ? -14.338 -4.920 -8.880 1.00 89.06 328 ILE A CA 1
ATOM 2569 C C . ILE A 1 328 ? -14.851 -3.656 -9.559 1.00 89.06 328 ILE A C 1
ATOM 2571 O O . ILE A 1 328 ? -14.254 -2.592 -9.439 1.00 89.06 328 ILE A O 1
ATOM 2575 N N . GLY A 1 329 ? -15.984 -3.760 -10.245 1.00 86.31 329 GLY A N 1
ATOM 2576 C CA . GLY A 1 329 ? -16.679 -2.629 -10.857 1.00 86.31 329 GLY A CA 1
ATOM 2577 C C . GLY A 1 329 ? -18.115 -2.511 -10.360 1.00 86.31 329 GLY A C 1
ATOM 2578 O O . GLY A 1 329 ? -18.626 -3.388 -9.663 1.00 86.31 329 GLY A O 1
ATOM 2579 N N . ALA A 1 330 ? -18.787 -1.423 -10.735 1.00 84.31 330 ALA A N 1
ATOM 2580 C CA . ALA A 1 330 ? -20.216 -1.284 -10.479 1.00 84.31 330 ALA A CA 1
ATOM 2581 C C . ALA A 1 330 ? -21.018 -2.337 -11.266 1.00 84.31 330 ALA A C 1
ATOM 2583 O O . ALA A 1 330 ? -20.772 -2.560 -12.453 1.00 84.31 330 ALA A O 1
ATOM 2584 N N . SER A 1 331 ? -22.006 -2.948 -10.613 1.00 85.69 331 SER A N 1
ATOM 2585 C CA . SER A 1 331 ? -23.014 -3.795 -11.254 1.00 85.69 331 SER A CA 1
ATOM 2586 C C . SER A 1 331 ? -24.350 -3.049 -11.345 1.00 85.69 331 SER A C 1
ATOM 2588 O O . SER A 1 331 ? -24.470 -1.905 -10.904 1.00 85.69 331 SER A O 1
ATOM 2590 N N . LYS A 1 332 ? -25.382 -3.683 -11.919 1.00 84.50 332 LYS A N 1
ATOM 2591 C CA . LYS A 1 332 ? -26.738 -3.101 -11.947 1.00 84.50 332 LYS A CA 1
ATOM 2592 C C . LYS A 1 332 ? -27.325 -2.892 -10.546 1.00 84.50 332 LYS A C 1
ATOM 2594 O O . LYS A 1 332 ? -28.191 -2.042 -10.382 1.00 84.50 332 LYS A O 1
ATOM 2599 N N . GLU A 1 333 ? -26.867 -3.669 -9.569 1.00 88.56 333 GLU A N 1
ATOM 2600 C CA . GLU A 1 333 ? -27.469 -3.759 -8.235 1.00 88.56 333 GLU A CA 1
ATOM 2601 C C . GLU A 1 333 ? -26.550 -3.215 -7.135 1.00 88.56 333 GLU A C 1
ATOM 2603 O O . GLU A 1 333 ? -27.032 -2.790 -6.088 1.00 88.56 333 GLU A O 1
ATOM 2608 N N . VAL A 1 334 ? -25.232 -3.201 -7.364 1.00 89.50 334 VAL A N 1
ATOM 2609 C CA . VAL A 1 334 ? -24.232 -2.885 -6.338 1.00 89.50 334 VAL A CA 1
ATOM 2610 C C . VAL A 1 334 ? -23.261 -1.832 -6.862 1.00 89.50 334 VAL A C 1
ATOM 2612 O O . VAL A 1 334 ? -22.657 -1.987 -7.928 1.00 89.50 334 VAL A O 1
ATOM 2615 N N . ARG A 1 335 ? -23.087 -0.746 -6.098 1.00 91.25 335 ARG A N 1
ATOM 2616 C CA . ARG A 1 335 ? -22.086 0.287 -6.402 1.00 91.25 335 ARG A CA 1
ATOM 2617 C C . ARG A 1 335 ? -20.684 -0.295 -6.218 1.00 91.25 335 ARG A C 1
ATOM 2619 O O . ARG A 1 335 ? -20.474 -1.138 -5.350 1.00 91.25 335 ARG A O 1
ATOM 2626 N N . ALA A 1 336 ? -19.711 0.185 -6.990 1.00 90.94 336 ALA A N 1
ATOM 2627 C CA . ALA A 1 336 ? -18.354 -0.367 -6.974 1.00 90.94 336 ALA A CA 1
ATOM 2628 C C . ALA A 1 336 ? -17.734 -0.391 -5.563 1.00 90.94 336 ALA A C 1
ATOM 2630 O O . ALA A 1 336 ? -17.132 -1.387 -5.170 1.00 90.94 336 ALA A O 1
ATOM 2631 N N . HIS A 1 337 ? -17.910 0.678 -4.776 1.00 92.81 337 HIS A N 1
ATOM 2632 C CA . HIS A 1 337 ? -17.350 0.744 -3.423 1.00 92.81 337 HIS A CA 1
ATOM 2633 C C . HIS A 1 337 ? -18.105 -0.147 -2.424 1.00 92.81 337 HIS A C 1
ATOM 2635 O O . HIS A 1 337 ? -17.486 -0.665 -1.501 1.00 92.81 337 HIS A O 1
ATOM 2641 N N . ASP A 1 338 ? -19.408 -0.388 -2.619 1.00 93.19 338 ASP A N 1
ATOM 2642 C CA . ASP A 1 338 ? -20.161 -1.349 -1.800 1.00 93.19 338 ASP A CA 1
ATOM 2643 C C . ASP A 1 338 ? -19.659 -2.777 -2.075 1.00 93.19 338 ASP A C 1
ATOM 2645 O O . ASP A 1 338 ? -19.411 -3.544 -1.145 1.00 93.19 338 ASP A O 1
ATOM 2649 N N . ALA A 1 339 ? -19.415 -3.112 -3.348 1.00 93.56 339 ALA A N 1
ATOM 2650 C CA . ALA A 1 339 ? -18.819 -4.388 -3.738 1.00 93.56 339 ALA A CA 1
ATOM 2651 C C . ALA A 1 339 ? -17.392 -4.552 -3.181 1.00 93.56 339 ALA A C 1
ATOM 2653 O O . ALA A 1 339 ? -17.026 -5.648 -2.750 1.00 93.56 339 ALA A O 1
ATOM 2654 N N . LEU A 1 340 ? -16.601 -3.474 -3.137 1.00 95.06 340 LEU A N 1
ATOM 2655 C CA . LEU A 1 340 ? -15.288 -3.464 -2.489 1.00 95.06 340 LEU A CA 1
ATOM 2656 C C . LEU A 1 340 ? -15.405 -3.795 -0.996 1.00 95.06 340 LEU A C 1
ATOM 2658 O O . LEU A 1 340 ? -14.726 -4.708 -0.529 1.00 95.06 340 LEU A O 1
ATOM 2662 N N . TYR A 1 341 ? -16.294 -3.118 -0.261 1.00 95.31 341 TYR A N 1
ATOM 2663 C CA . TYR A 1 341 ? -16.515 -3.416 1.156 1.00 95.31 341 TYR A CA 1
ATOM 2664 C C . TYR A 1 341 ? -16.934 -4.869 1.379 1.00 95.31 341 TYR A C 1
ATOM 2666 O O . TYR A 1 341 ? -16.404 -5.517 2.276 1.00 95.31 341 TYR A O 1
ATOM 2674 N N . MET A 1 342 ? -17.832 -5.406 0.547 1.00 92.44 342 MET A N 1
ATOM 2675 C CA . MET A 1 342 ? -18.247 -6.809 0.632 1.00 92.44 342 MET A CA 1
ATOM 2676 C C . MET A 1 342 ? -17.069 -7.773 0.441 1.00 92.44 342 MET A C 1
ATOM 2678 O O . MET A 1 342 ? -16.925 -8.714 1.218 1.00 92.44 342 MET A O 1
ATOM 2682 N N . ASN A 1 343 ? -16.209 -7.524 -0.551 1.00 93.50 343 ASN A N 1
ATOM 2683 C CA . ASN A 1 343 ? -15.038 -8.360 -0.830 1.00 93.50 343 ASN A CA 1
ATOM 2684 C C . ASN A 1 343 ? -14.011 -8.319 0.310 1.00 93.50 343 ASN A C 1
ATOM 2686 O O . ASN A 1 343 ? -13.523 -9.364 0.737 1.00 93.50 343 ASN A O 1
ATOM 2690 N N . VAL A 1 344 ? -13.706 -7.127 0.831 1.00 94.69 344 VAL A N 1
ATOM 2691 C CA . VAL A 1 344 ? -12.738 -6.955 1.927 1.00 94.69 344 VAL A CA 1
ATOM 2692 C C . VAL A 1 344 ? -13.287 -7.526 3.239 1.00 94.69 344 VAL A C 1
ATOM 2694 O O . VAL A 1 344 ? -12.569 -8.208 3.967 1.00 94.69 344 VAL A O 1
ATOM 2697 N N . ALA A 1 345 ? -14.571 -7.312 3.535 1.00 91.44 345 ALA A N 1
ATOM 2698 C CA . ALA A 1 345 ? -15.208 -7.881 4.718 1.00 91.44 345 ALA A CA 1
ATOM 2699 C C . ALA A 1 345 ? -15.255 -9.416 4.666 1.00 91.44 345 ALA A C 1
ATOM 2701 O O . ALA A 1 345 ? -15.050 -10.059 5.693 1.00 91.44 345 ALA A O 1
ATOM 2702 N N . ALA A 1 346 ? -15.513 -10.006 3.492 1.00 89.94 346 ALA A N 1
ATOM 2703 C CA . ALA A 1 346 ? -15.474 -11.456 3.307 1.00 89.94 346 ALA A CA 1
ATOM 2704 C C . ALA A 1 346 ? -14.072 -12.020 3.577 1.00 89.94 346 ALA A C 1
ATOM 2706 O O . ALA A 1 346 ? -13.950 -12.976 4.337 1.00 89.94 346 ALA A O 1
ATOM 2707 N N . TYR A 1 347 ? -13.032 -11.368 3.047 1.00 91.56 347 TYR A N 1
ATOM 2708 C CA . TYR A 1 347 ? -11.639 -11.760 3.261 1.00 91.56 347 TYR A CA 1
ATOM 2709 C C . TYR A 1 347 ? -11.268 -11.841 4.748 1.00 91.56 347 TYR A C 1
ATOM 2711 O O . TYR A 1 347 ? -10.779 -12.864 5.212 1.00 91.56 347 TYR A O 1
ATOM 2719 N N . PHE A 1 348 ? -11.554 -10.795 5.530 1.00 87.56 348 PHE A N 1
ATOM 2720 C CA . PHE A 1 348 ? -11.212 -10.796 6.957 1.00 87.56 348 PHE A CA 1
ATOM 2721 C C . PHE A 1 348 ? -12.092 -11.717 7.808 1.00 87.56 348 PHE A C 1
ATOM 2723 O O . PHE A 1 348 ? -11.656 -12.183 8.861 1.00 87.56 348 PHE A O 1
ATOM 2730 N N . ARG A 1 349 ? -13.330 -11.985 7.377 1.00 81.50 349 ARG A N 1
ATOM 2731 C CA . ARG A 1 349 ? -14.241 -12.895 8.084 1.00 81.50 349 ARG A CA 1
ATOM 2732 C C . ARG A 1 349 ? -13.843 -14.358 7.955 1.00 81.50 349 ARG A C 1
ATOM 2734 O O . ARG A 1 349 ? -14.120 -15.116 8.876 1.00 81.50 349 ARG A O 1
ATOM 2741 N N . GLU A 1 350 ? -13.205 -14.748 6.856 1.00 74.62 350 GLU A N 1
ATOM 2742 C CA . GLU A 1 350 ? -12.830 -16.142 6.592 1.00 74.62 350 GLU A CA 1
ATOM 2743 C C . GLU A 1 350 ? -11.894 -16.722 7.669 1.00 74.62 350 GLU A C 1
ATOM 2745 O O . GLU A 1 350 ? -11.994 -17.899 7.999 1.00 74.62 350 GLU A O 1
ATOM 2750 N N . SER A 1 351 ? -11.051 -15.891 8.292 1.00 70.38 351 SER A N 1
ATOM 2751 C CA . SER A 1 351 ? -10.076 -16.322 9.309 1.00 70.38 351 SER A CA 1
ATOM 2752 C C . SER A 1 351 ? -10.433 -15.937 10.746 1.00 70.38 351 SER A C 1
ATOM 2754 O O . SER A 1 351 ? -9.568 -15.961 11.621 1.00 70.38 351 SER A O 1
ATOM 2756 N N . CYS A 1 352 ? -11.679 -15.543 11.017 1.00 66.81 352 CYS A N 1
ATOM 2757 C CA . CYS A 1 352 ? -12.125 -15.170 12.359 1.00 66.81 352 CYS A CA 1
ATOM 2758 C C . CYS A 1 352 ? -13.430 -15.873 12.721 1.00 66.81 352 CYS A C 1
ATOM 2760 O O . CYS A 1 352 ? -14.498 -15.506 12.228 1.00 66.81 352 CYS A O 1
ATOM 2762 N N . ALA A 1 353 ? -13.372 -16.801 13.679 1.00 62.94 353 ALA A N 1
ATOM 2763 C CA . ALA A 1 353 ? -14.552 -17.096 14.479 1.00 62.94 353 ALA A CA 1
ATOM 2764 C C . ALA A 1 353 ? -14.925 -15.802 15.216 1.00 62.94 353 ALA A C 1
ATOM 2766 O O . ALA A 1 353 ? -14.084 -15.204 15.887 1.00 62.94 353 ALA A O 1
ATOM 2767 N N . LEU A 1 354 ? -16.152 -15.313 15.026 1.00 63.56 354 LEU A N 1
ATOM 2768 C CA . LEU A 1 354 ? -16.622 -14.109 15.706 1.00 63.56 354 LEU A CA 1
ATOM 2769 C C . LEU A 1 354 ? -16.712 -14.405 17.208 1.00 63.56 354 LEU A C 1
ATOM 2771 O O . LEU A 1 354 ? -17.728 -14.908 17.677 1.00 63.56 354 LEU A O 1
ATOM 2775 N N . GLU A 1 355 ? -15.641 -14.118 17.948 1.00 65.06 355 GLU A N 1
ATOM 2776 C CA . GLU A 1 355 ? -15.652 -14.180 19.407 1.00 65.06 355 GLU A CA 1
ATOM 2777 C C . GLU A 1 355 ? -16.628 -13.128 19.936 1.00 65.06 355 GLU A C 1
ATOM 2779 O O . GLU A 1 355 ? -16.517 -11.929 19.648 1.00 65.06 355 GLU A O 1
ATOM 2784 N N . GLU A 1 356 ? -17.623 -13.587 20.688 1.00 63.16 356 GLU A N 1
ATOM 2785 C CA . GLU A 1 356 ? -18.647 -12.725 21.259 1.00 63.16 356 GLU A CA 1
ATOM 2786 C C . GLU A 1 356 ? -17.998 -11.703 22.210 1.00 63.16 356 GLU A C 1
ATOM 2788 O O . GLU A 1 356 ? -17.224 -12.055 23.097 1.00 63.16 356 GLU A O 1
ATOM 2793 N N . GLY A 1 357 ? -18.278 -10.414 21.999 1.00 71.69 357 GLY A N 1
ATOM 2794 C CA . GLY A 1 357 ? -17.774 -9.323 22.842 1.00 71.69 357 GLY A CA 1
ATOM 2795 C C . GLY A 1 357 ? -16.421 -8.719 22.447 1.00 71.69 357 GLY A C 1
ATOM 2796 O O . GLY A 1 357 ? -16.055 -7.686 23.004 1.00 71.69 357 GLY A O 1
ATOM 2797 N N . LYS A 1 358 ? -15.692 -9.274 21.467 1.00 85.62 358 LYS A N 1
ATOM 2798 C CA . LYS A 1 358 ? -14.423 -8.683 21.005 1.00 85.62 358 LYS A CA 1
ATOM 2799 C C . LYS A 1 358 ? -14.652 -7.623 19.924 1.00 85.62 358 LYS A C 1
ATOM 2801 O O . LYS A 1 358 ? -15.145 -7.919 18.835 1.00 85.62 358 LYS A O 1
ATOM 2806 N N . LYS A 1 359 ? -14.266 -6.377 20.215 1.00 92.88 359 LYS A N 1
ATOM 2807 C CA . LYS A 1 359 ? -14.408 -5.234 19.300 1.00 92.88 359 LYS A CA 1
ATOM 2808 C C . LYS A 1 359 ? -13.381 -5.259 18.164 1.00 92.88 359 LYS A C 1
ATOM 2810 O O . LYS A 1 359 ? -13.748 -5.066 17.004 1.00 92.88 359 LYS A O 1
ATOM 2815 N N . VAL A 1 360 ? -12.107 -5.506 18.474 1.00 94.25 360 VAL A N 1
ATOM 2816 C CA . VAL A 1 360 ? -11.018 -5.520 17.485 1.00 94.25 360 VAL A CA 1
ATOM 2817 C C . VAL A 1 360 ? -10.420 -6.920 17.329 1.00 94.25 360 VAL A C 1
ATOM 2819 O O . VAL A 1 360 ? -9.995 -7.549 18.297 1.00 94.25 360 VAL A O 1
ATOM 2822 N N . MET A 1 361 ? -10.354 -7.408 16.090 1.00 92.06 361 MET A N 1
ATOM 2823 C CA . MET A 1 361 ? -9.789 -8.710 15.728 1.00 92.06 361 MET A CA 1
ATOM 2824 C C . MET A 1 361 ? -8.534 -8.511 14.883 1.00 92.06 361 MET A C 1
ATOM 2826 O O . MET A 1 361 ? -8.577 -7.901 13.817 1.00 92.06 361 MET A O 1
ATOM 2830 N N . GLN A 1 362 ? -7.411 -9.046 15.349 1.00 91.50 362 GLN A N 1
ATOM 2831 C CA . GLN A 1 362 ? -6.189 -9.153 14.556 1.00 91.50 362 GLN A CA 1
ATOM 2832 C C . GLN A 1 362 ? -6.062 -10.593 14.070 1.00 91.50 362 GLN A C 1
ATOM 2834 O O . GLN A 1 362 ? -6.185 -11.523 14.865 1.00 91.50 362 GLN A O 1
ATOM 2839 N N . THR A 1 363 ? -5.851 -10.760 12.771 1.00 90.44 363 THR A N 1
ATOM 2840 C CA . THR A 1 363 ? -5.767 -12.068 12.108 1.00 90.44 363 THR A CA 1
ATOM 2841 C C . THR A 1 363 ? -4.318 -12.417 11.777 1.00 90.44 363 THR A C 1
ATOM 2843 O O . THR A 1 363 ? -3.429 -11.583 11.923 1.00 90.44 363 THR A O 1
ATOM 2846 N N . ASN A 1 364 ? -4.078 -13.631 11.277 1.00 89.62 364 ASN A N 1
ATOM 2847 C CA . ASN A 1 364 ? -2.806 -13.998 10.643 1.00 89.62 364 ASN A CA 1
ATOM 2848 C C . ASN A 1 364 ? -2.835 -13.824 9.116 1.00 89.62 364 ASN A C 1
ATOM 2850 O O . ASN A 1 364 ? -1.884 -14.211 8.441 1.00 89.62 364 ASN A O 1
ATOM 2854 N N . LEU A 1 365 ? -3.904 -13.232 8.569 1.00 91.56 365 LEU A N 1
ATOM 2855 C CA . LEU A 1 365 ? -4.060 -13.059 7.131 1.00 91.56 365 LEU A CA 1
ATOM 2856 C C . LEU A 1 365 ? -3.000 -12.111 6.549 1.00 91.56 365 LEU A C 1
ATOM 2858 O O . LEU A 1 365 ? -2.592 -11.157 7.224 1.00 91.56 365 LEU A O 1
ATOM 2862 N N . PRO A 1 366 ? -2.615 -12.310 5.277 1.00 94.12 366 PRO A N 1
ATOM 2863 C CA . PRO A 1 366 ? -1.828 -11.337 4.533 1.00 94.12 366 PRO A CA 1
ATOM 2864 C C . PRO A 1 366 ? -2.549 -9.985 4.399 1.00 94.12 366 PRO A C 1
ATOM 2866 O O . PRO A 1 366 ? -3.784 -9.920 4.457 1.00 94.12 366 PRO A O 1
ATOM 2869 N N . PRO A 1 367 ? -1.810 -8.885 4.180 1.00 97.00 367 PRO A N 1
ATOM 2870 C CA . PRO A 1 367 ? -2.408 -7.652 3.686 1.00 97.00 367 PRO A CA 1
ATOM 2871 C C . PRO A 1 367 ? -2.873 -7.822 2.227 1.00 97.00 367 PRO A C 1
ATOM 2873 O O . PRO A 1 367 ? -2.414 -8.719 1.523 1.00 97.00 367 PRO A O 1
ATOM 2876 N N . ILE A 1 368 ? -3.752 -6.939 1.751 1.00 97.94 368 ILE A N 1
ATOM 2877 C CA . ILE A 1 368 ? -4.265 -6.978 0.371 1.00 97.94 368 ILE A CA 1
ATOM 2878 C C . ILE A 1 368 ? -3.668 -5.809 -0.414 1.00 97.94 368 ILE A C 1
ATOM 2880 O O . ILE A 1 368 ? -3.813 -4.656 -0.005 1.00 97.94 368 ILE A O 1
ATOM 2884 N N . TYR A 1 369 ? -3.035 -6.076 -1.556 1.00 98.06 369 TYR A N 1
ATOM 2885 C CA . TYR A 1 369 ? -2.670 -5.004 -2.486 1.00 98.06 369 TYR A CA 1
ATOM 2886 C C . TYR A 1 369 ? -3.955 -4.452 -3.100 1.00 98.06 369 TYR A C 1
ATOM 2888 O O . TYR A 1 369 ? -4.785 -5.210 -3.605 1.00 98.06 369 TYR A O 1
ATOM 2896 N N . PHE A 1 370 ? -4.117 -3.139 -3.068 1.00 97.31 370 PHE A N 1
ATOM 2897 C CA . PHE A 1 370 ? -5.323 -2.449 -3.491 1.00 97.31 370 PHE A CA 1
ATOM 2898 C C . PHE A 1 370 ? -4.972 -1.347 -4.474 1.00 97.31 370 PHE A C 1
ATOM 2900 O O . PHE A 1 370 ? -4.102 -0.524 -4.216 1.00 97.31 370 PHE A O 1
ATOM 2907 N N . GLN A 1 371 ? -5.685 -1.308 -5.586 1.00 93.56 371 GLN A N 1
ATOM 2908 C CA . GLN A 1 371 ? -5.557 -0.272 -6.590 1.00 93.56 371 GLN A CA 1
ATOM 2909 C C . GLN A 1 371 ? -6.937 0.259 -6.944 1.00 93.56 371 GLN A C 1
ATOM 2911 O O . GLN A 1 371 ? -7.915 -0.484 -7.029 1.00 93.56 371 GLN A O 1
ATOM 2916 N N . HIS A 1 372 ? -7.015 1.557 -7.192 1.00 89.19 372 HIS A N 1
ATOM 2917 C CA . HIS A 1 372 ? -8.143 2.149 -7.891 1.00 89.19 372 HIS A CA 1
ATOM 2918 C C . HIS A 1 372 ? -7.621 2.904 -9.107 1.00 89.19 372 HIS A C 1
ATOM 2920 O O . HIS A 1 372 ? -6.546 3.505 -9.084 1.00 89.19 372 HIS A O 1
ATOM 2926 N N . GLN A 1 373 ? -8.392 2.880 -10.188 1.00 74.44 373 GLN A N 1
ATOM 2927 C CA . GLN A 1 373 ? -8.112 3.739 -11.334 1.00 74.44 373 GLN A CA 1
ATOM 2928 C C . GLN A 1 373 ? -8.486 5.180 -10.969 1.00 74.44 373 GLN A C 1
ATOM 2930 O O . GLN A 1 373 ? -9.395 5.391 -10.164 1.00 74.44 373 GLN A O 1
ATOM 2935 N N . GLY A 1 374 ? -7.803 6.172 -11.540 1.00 61.69 374 GLY A N 1
ATOM 2936 C CA . GLY A 1 374 ? -8.140 7.584 -11.346 1.00 61.69 374 GLY A CA 1
ATOM 2937 C C . GLY A 1 374 ? -9.571 7.939 -11.774 1.00 61.69 374 GLY A C 1
ATOM 2938 O O . GLY A 1 374 ? -10.334 7.132 -12.325 1.00 61.69 374 GLY A O 1
ATOM 2939 N N . LEU A 1 375 ? -9.957 9.194 -11.570 1.00 51.09 375 LEU A N 1
ATOM 2940 C CA . LEU A 1 375 ? -11.278 9.667 -11.970 1.00 51.09 375 LEU A CA 1
ATOM 2941 C C . LEU A 1 375 ? -11.386 9.843 -13.491 1.00 51.09 375 LEU A C 1
ATOM 2943 O O . LEU A 1 375 ? -10.743 10.704 -14.076 1.00 51.09 375 LEU A O 1
ATOM 2947 N N . LYS A 1 376 ? -12.307 9.108 -14.132 1.00 45.72 376 LYS A N 1
ATOM 2948 C CA . LYS A 1 376 ? -12.884 9.516 -15.427 1.00 45.72 376 LYS A CA 1
ATOM 2949 C C . LYS A 1 376 ? -13.828 10.692 -15.183 1.00 45.72 376 LYS A C 1
ATOM 2951 O O . LYS A 1 376 ? -15.032 10.474 -15.008 1.00 45.72 376 LYS A O 1
ATOM 2956 N N . THR A 1 377 ? -13.320 11.919 -15.142 1.00 38.56 377 THR A N 1
ATOM 2957 C CA . THR A 1 377 ? -14.181 13.106 -15.154 1.00 38.56 377 THR A CA 1
ATOM 2958 C C . THR A 1 377 ? -14.781 13.266 -16.548 1.00 38.56 377 THR A C 1
ATOM 2960 O O . THR A 1 377 ? -14.192 13.814 -17.470 1.00 38.56 377 THR A O 1
ATOM 2963 N N . SER A 1 378 ? -16.005 12.774 -16.726 1.00 34.25 378 SER A N 1
ATOM 2964 C CA . SER A 1 378 ? -16.845 13.148 -17.865 1.00 34.25 378 SER A CA 1
ATOM 2965 C C . SER A 1 378 ? -17.401 14.556 -17.630 1.00 34.25 378 SER A C 1
ATOM 2967 O O . SER A 1 378 ? -18.600 14.714 -17.425 1.00 34.25 378 SER A O 1
ATOM 2969 N N . PHE A 1 379 ? -16.543 15.578 -17.580 1.00 35.22 379 PHE A N 1
ATOM 2970 C CA . PHE A 1 379 ? -17.015 16.959 -17.616 1.00 35.22 379 PHE A CA 1
ATOM 2971 C C . PHE A 1 379 ? -17.027 17.407 -19.078 1.00 35.22 379 PHE A C 1
ATOM 2973 O O . PHE A 1 379 ? -15.991 17.633 -19.696 1.00 35.22 379 PHE A O 1
ATOM 2980 N N . PHE A 1 380 ? -18.227 17.450 -19.653 1.00 33.72 380 PHE A N 1
ATOM 2981 C CA . PHE A 1 380 ? -18.486 17.956 -20.995 1.00 33.72 380 PHE A CA 1
ATOM 2982 C C . PHE A 1 380 ? -18.348 19.487 -20.958 1.00 33.72 380 PHE A C 1
ATOM 2984 O O . PHE A 1 380 ? -19.341 20.201 -20.839 1.00 33.72 380 PHE A O 1
ATOM 2991 N N . VAL A 1 381 ? -17.117 20.007 -20.988 1.00 33.22 381 VAL A N 1
ATOM 2992 C CA . VAL A 1 381 ? -16.900 21.423 -21.310 1.00 33.22 381 VAL A CA 1
ATOM 2993 C C . VAL A 1 381 ? -17.019 21.550 -22.820 1.00 33.22 381 VAL A C 1
ATOM 2995 O O . VAL A 1 381 ? -16.189 21.040 -23.568 1.00 33.22 381 VAL A O 1
ATOM 2998 N N . ILE A 1 382 ? -18.071 22.228 -23.271 1.00 37.44 382 ILE A N 1
ATOM 2999 C CA . ILE A 1 382 ? -18.176 22.733 -24.639 1.00 37.44 382 ILE A CA 1
ATOM 3000 C C . ILE A 1 382 ? -17.142 23.857 -24.772 1.00 37.44 382 ILE A C 1
ATOM 3002 O O . ILE A 1 382 ? -17.469 25.017 -24.557 1.00 37.44 382 ILE A O 1
ATOM 3006 N N . CYS A 1 383 ? -15.892 23.515 -25.066 1.00 34.59 383 CYS A N 1
ATOM 3007 C CA . CYS A 1 383 ? -14.871 24.428 -25.576 1.00 34.59 383 CYS A CA 1
ATOM 3008 C C . CYS A 1 383 ? -13.968 23.616 -26.506 1.00 34.59 383 CYS A C 1
ATOM 3010 O O . CYS A 1 383 ? -13.277 22.720 -26.042 1.00 34.59 383 CYS A O 1
ATOM 3012 N N . ASP A 1 384 ? -14.068 23.921 -27.799 1.00 36.75 384 ASP A N 1
ATOM 3013 C CA . ASP A 1 384 ? -13.202 23.575 -28.929 1.00 36.75 384 ASP A CA 1
ATOM 3014 C C . ASP A 1 384 ? -12.515 22.196 -29.010 1.00 36.75 384 ASP A C 1
ATOM 3016 O O . ASP A 1 384 ? -11.828 21.691 -28.127 1.00 36.75 384 ASP A O 1
ATOM 3020 N N . LEU A 1 385 ? -12.671 21.604 -30.194 1.00 38.72 385 LEU A N 1
ATOM 3021 C CA . LEU A 1 385 ? -12.112 20.335 -30.648 1.00 38.72 385 LEU A CA 1
ATOM 3022 C C . LEU A 1 385 ? -10.567 20.334 -30.660 1.00 38.72 385 LEU A C 1
ATOM 3024 O O . LEU A 1 385 ? -9.967 20.379 -31.731 1.00 38.72 385 LEU A O 1
ATOM 3028 N N . SER A 1 386 ? -9.910 20.235 -29.499 1.00 37.66 386 SER A N 1
ATOM 3029 C CA . SER A 1 386 ? -8.481 19.880 -29.425 1.00 37.66 386 SER A CA 1
ATOM 3030 C C . SER A 1 386 ? -7.972 19.331 -28.083 1.00 37.66 386 SER A C 1
ATOM 3032 O O . SER A 1 386 ? -6.770 19.376 -27.871 1.00 37.66 386 SER A O 1
ATOM 3034 N N . ASN A 1 387 ? -8.807 18.786 -27.189 1.00 35.97 387 ASN A N 1
ATOM 3035 C CA . ASN A 1 387 ? -8.332 18.145 -25.947 1.00 35.97 387 ASN A CA 1
ATOM 3036 C C . ASN A 1 387 ? -9.090 16.840 -25.662 1.00 35.97 387 ASN A C 1
ATOM 3038 O O . ASN A 1 387 ? -9.931 16.753 -24.770 1.00 35.97 387 ASN A O 1
ATOM 3042 N N . TRP A 1 388 ? -8.801 15.802 -26.448 1.00 34.72 388 TRP A N 1
ATOM 3043 C CA . TRP A 1 388 ? -9.097 14.433 -26.030 1.00 34.72 388 TRP A CA 1
ATOM 3044 C C . TRP A 1 388 ? -7.911 13.964 -25.180 1.00 34.72 388 TRP A C 1
ATOM 3046 O O . TRP A 1 388 ? -6.780 14.142 -25.620 1.00 34.72 388 TRP A O 1
ATOM 3056 N N . TRP A 1 389 ? -8.206 13.335 -24.036 1.00 36.53 389 TRP A N 1
ATOM 3057 C CA . TRP A 1 389 ? -7.338 12.665 -23.042 1.00 36.53 389 TRP A CA 1
ATOM 3058 C C . TRP A 1 389 ? -7.412 13.336 -21.660 1.00 36.53 389 TRP A C 1
ATOM 3060 O O . TRP A 1 389 ? -6.530 14.062 -21.221 1.00 36.53 389 TRP A O 1
ATOM 3070 N N . THR A 1 390 ? -8.511 13.058 -20.956 1.00 38.09 390 THR A N 1
ATOM 3071 C CA . THR A 1 390 ? -8.561 13.092 -19.489 1.00 38.09 390 THR A CA 1
ATOM 3072 C C . THR A 1 390 ? -7.727 11.914 -18.979 1.00 38.09 390 THR A C 1
ATOM 3074 O O . THR A 1 390 ? -8.222 10.783 -18.975 1.00 38.09 390 THR A O 1
ATOM 3077 N N . ASP A 1 391 ? -6.458 12.152 -18.653 1.00 44.03 391 ASP A N 1
ATOM 3078 C CA . ASP A 1 391 ? -5.533 11.121 -18.177 1.00 44.03 391 ASP A CA 1
ATOM 3079 C C . ASP A 1 391 ? -5.963 10.585 -16.799 1.00 44.03 391 ASP A C 1
ATOM 3081 O O . ASP A 1 391 ? -6.066 11.317 -15.816 1.00 44.03 391 ASP A O 1
ATOM 3085 N N . ILE A 1 392 ? -6.255 9.285 -16.737 1.00 50.22 392 ILE A N 1
ATOM 3086 C CA . ILE A 1 392 ? -6.752 8.596 -15.540 1.00 50.22 392 ILE A CA 1
ATOM 3087 C C . ILE A 1 392 ? -5.573 7.955 -14.814 1.00 50.22 392 ILE A C 1
ATOM 3089 O O . ILE A 1 392 ? -5.323 6.772 -14.993 1.00 50.22 392 ILE A O 1
ATOM 3093 N N . THR A 1 393 ? -4.852 8.686 -13.975 1.00 58.97 393 THR A N 1
ATOM 3094 C CA . THR A 1 393 ? -3.797 8.069 -13.147 1.00 58.97 393 THR A CA 1
ATOM 3095 C C . THR A 1 393 ? -4.398 7.292 -11.986 1.00 58.97 393 THR A C 1
ATOM 3097 O O . THR A 1 393 ? -5.106 7.857 -11.157 1.00 58.97 393 THR A O 1
ATOM 3100 N N . GLY A 1 394 ? -4.128 5.988 -11.936 1.00 73.25 394 GLY A N 1
ATOM 3101 C CA . GLY A 1 394 ? -4.439 5.152 -10.778 1.00 73.25 394 GLY A CA 1
ATOM 3102 C C . GLY A 1 394 ? -3.473 5.377 -9.615 1.00 73.25 394 GLY A C 1
ATOM 3103 O O . GLY A 1 394 ? -2.337 5.808 -9.811 1.00 73.25 394 GLY A O 1
ATOM 3104 N N . HIS A 1 395 ? -3.926 5.045 -8.408 1.00 88.38 395 HIS A N 1
ATOM 3105 C CA . HIS A 1 395 ? -3.096 4.976 -7.206 1.00 88.38 395 HIS A CA 1
ATOM 3106 C C . HIS A 1 395 ? -3.238 3.591 -6.581 1.00 88.38 395 HIS A C 1
ATOM 3108 O O . HIS A 1 395 ? -4.299 2.962 -6.662 1.00 88.38 395 HIS A O 1
ATOM 3114 N N . SER A 1 396 ? -2.158 3.108 -5.976 1.00 93.50 396 SER A N 1
ATOM 3115 C CA . SER A 1 396 ? -2.142 1.822 -5.288 1.00 93.50 396 SER A CA 1
ATOM 3116 C C . SER A 1 396 ? -1.705 1.989 -3.844 1.00 93.50 396 SER A C 1
ATOM 3118 O O . SER A 1 396 ? -0.863 2.822 -3.497 1.00 93.50 396 SER A O 1
ATOM 3120 N N . MET A 1 397 ? -2.272 1.154 -2.988 1.00 96.69 397 MET A N 1
ATOM 3121 C CA . MET A 1 397 ? -2.109 1.152 -1.544 1.00 96.69 397 MET A CA 1
ATOM 3122 C C . MET A 1 397 ? -2.171 -0.295 -1.036 1.00 96.69 397 MET A C 1
ATOM 3124 O O . MET A 1 397 ? -2.465 -1.226 -1.787 1.00 96.69 397 MET A O 1
ATOM 3128 N N . THR A 1 398 ? -1.960 -0.489 0.261 1.00 98.56 398 THR A N 1
ATOM 3129 C CA . THR A 1 398 ? -2.074 -1.801 0.904 1.00 98.56 398 THR A CA 1
ATOM 3130 C C . THR A 1 398 ? -3.185 -1.769 1.945 1.00 98.56 398 THR A C 1
ATOM 3132 O O . THR A 1 398 ? -3.075 -1.058 2.941 1.00 98.56 398 THR A O 1
ATOM 3135 N N . ILE A 1 399 ? -4.257 -2.539 1.751 1.00 98.62 399 ILE A N 1
ATOM 3136 C CA . ILE A 1 399 ? -5.307 -2.714 2.762 1.00 98.62 399 ILE A CA 1
ATOM 3137 C C . ILE A 1 399 ? -4.760 -3.598 3.881 1.00 98.62 399 ILE A C 1
ATOM 3139 O O . ILE A 1 399 ? -4.338 -4.735 3.661 1.00 98.62 399 ILE A O 1
ATOM 3143 N N . ILE A 1 400 ? -4.816 -3.066 5.095 1.00 98.44 400 ILE A N 1
ATOM 3144 C CA . ILE A 1 400 ? -4.381 -3.724 6.328 1.00 98.44 400 ILE A CA 1
ATOM 3145 C C . ILE A 1 400 ? -5.544 -4.062 7.260 1.00 98.44 400 ILE A C 1
ATOM 3147 O O . ILE A 1 400 ? -5.342 -4.711 8.283 1.00 98.44 400 ILE A O 1
ATOM 3151 N N . GLY A 1 401 ? -6.755 -3.607 6.944 1.00 97.62 401 GLY A N 1
ATOM 3152 C CA . GLY A 1 401 ? -7.911 -3.855 7.785 1.00 97.62 401 GLY A CA 1
ATOM 3153 C C . GLY A 1 401 ? -9.214 -3.292 7.242 1.00 97.62 401 GLY A C 1
ATOM 3154 O O . GLY A 1 401 ? -9.269 -2.664 6.184 1.00 97.62 401 GLY A O 1
ATOM 3155 N N . PHE A 1 402 ? -10.270 -3.522 8.006 1.00 96.44 402 PHE A N 1
ATOM 3156 C CA . PHE A 1 402 ? -11.631 -3.097 7.720 1.00 96.44 402 PHE A CA 1
ATOM 3157 C C . PHE A 1 402 ? -12.351 -2.801 9.030 1.00 96.44 402 PHE A C 1
ATOM 3159 O O . PHE A 1 402 ? -12.298 -3.612 9.955 1.00 96.44 402 PHE A O 1
ATOM 3166 N N . GLU A 1 403 ? -13.042 -1.670 9.116 1.00 95.75 403 GLU A N 1
ATOM 3167 C CA . GLU A 1 403 ? -13.848 -1.319 10.282 1.00 95.75 403 GLU A CA 1
ATOM 3168 C C . GLU A 1 403 ? -15.298 -1.015 9.910 1.00 95.75 403 GLU A C 1
ATOM 3170 O O . GLU A 1 403 ? -15.599 -0.420 8.876 1.00 95.75 403 GLU A O 1
ATOM 3175 N N . ILE A 1 404 ? -16.196 -1.425 10.800 1.00 94.25 404 ILE A N 1
ATOM 3176 C CA . ILE A 1 404 ? -17.606 -1.057 10.816 1.00 94.25 404 ILE A CA 1
ATOM 3177 C C . ILE A 1 404 ? -17.771 -0.014 11.909 1.00 94.25 404 ILE A C 1
ATOM 3179 O O . ILE A 1 404 ? -17.303 -0.197 13.038 1.00 94.25 404 ILE A O 1
ATOM 3183 N N . ARG A 1 405 ? -18.457 1.067 11.570 1.00 93.75 405 ARG A N 1
ATOM 3184 C CA . ARG A 1 405 ? -18.644 2.236 12.413 1.00 93.75 405 ARG A CA 1
ATOM 3185 C C . ARG A 1 405 ? -20.119 2.492 12.680 1.00 93.75 405 ARG A C 1
ATOM 3187 O O . ARG A 1 405 ? -21.006 1.848 12.114 1.00 93.75 405 ARG A O 1
ATOM 3194 N N . ASP A 1 406 ? -20.373 3.476 13.528 1.00 90.81 406 ASP A N 1
ATOM 3195 C CA . ASP A 1 406 ? -21.717 3.951 13.812 1.00 90.81 406 ASP A CA 1
ATOM 3196 C C . ASP A 1 406 ? -22.495 4.346 12.554 1.00 90.81 406 ASP A C 1
ATOM 3198 O O . ASP A 1 406 ? -21.949 4.736 11.514 1.00 90.81 406 ASP A O 1
ATOM 3202 N N . GLY A 1 407 ? -23.815 4.169 12.643 1.00 85.88 407 GLY A N 1
ATOM 3203 C CA . GLY A 1 407 ? -24.727 4.377 11.520 1.00 85.88 407 GLY A CA 1
ATOM 3204 C C . GLY A 1 407 ? -24.566 3.362 10.382 1.00 85.88 407 GLY A C 1
ATOM 3205 O O . GLY A 1 407 ? -25.107 3.589 9.304 1.00 85.88 407 GLY A O 1
ATOM 3206 N N . GLY A 1 408 ? -23.826 2.265 10.592 1.00 83.62 408 GLY A N 1
ATOM 3207 C CA . GLY A 1 408 ? -23.575 1.244 9.569 1.00 83.62 408 GLY A CA 1
ATOM 3208 C C . GLY A 1 408 ? -22.573 1.676 8.496 1.00 83.62 408 GLY A C 1
ATOM 3209 O O . GLY A 1 408 ? -22.452 1.008 7.470 1.00 83.62 408 GLY A O 1
ATOM 3210 N N . SER A 1 409 ? -21.865 2.787 8.716 1.00 91.19 409 SER A N 1
ATOM 3211 C CA . SER A 1 409 ? -20.767 3.208 7.846 1.00 91.19 409 SER A CA 1
ATOM 3212 C C . SER A 1 409 ? -19.561 2.276 8.003 1.00 91.19 409 SER A C 1
ATOM 3214 O O . SER A 1 409 ? -19.439 1.554 8.994 1.00 91.19 409 SER A O 1
ATOM 3216 N N . ALA A 1 410 ? -18.675 2.254 7.010 1.00 94.62 410 ALA A N 1
ATOM 3217 C CA . ALA A 1 410 ? -17.496 1.401 7.027 1.00 94.62 410 ALA A CA 1
ATOM 3218 C C . ALA A 1 410 ? -16.299 2.113 6.402 1.00 94.62 410 ALA A C 1
ATOM 3220 O O . ALA A 1 410 ? -16.453 2.869 5.440 1.00 94.62 410 ALA A O 1
ATOM 3221 N N . ASP A 1 411 ? -15.110 1.810 6.908 1.00 97.19 411 ASP A N 1
ATOM 3222 C CA . ASP A 1 411 ? -13.847 2.276 6.348 1.00 97.19 411 ASP A CA 1
ATOM 3223 C C . ASP A 1 411 ? -12.949 1.066 6.072 1.00 97.19 411 ASP A C 1
ATOM 3225 O O . ASP A 1 411 ? -12.884 0.123 6.864 1.00 97.19 411 ASP A O 1
ATOM 3229 N N . ILE A 1 412 ? -12.225 1.096 4.953 1.00 98.19 412 ILE A N 1
ATOM 3230 C CA . ILE A 1 412 ? -11.031 0.255 4.823 1.00 98.19 412 ILE A CA 1
ATOM 3231 C C . ILE A 1 412 ? -9.864 0.973 5.504 1.00 98.19 412 ILE A C 1
ATOM 3233 O O . ILE A 1 412 ? -9.760 2.204 5.458 1.00 98.19 412 ILE A O 1
ATOM 3237 N N . LEU A 1 413 ? -8.991 0.193 6.133 1.00 98.50 413 LEU A N 1
ATOM 3238 C CA . LEU A 1 413 ? -7.769 0.673 6.763 1.00 98.50 413 LEU A CA 1
ATOM 3239 C C . LEU A 1 413 ? -6.588 0.328 5.866 1.00 98.50 413 LEU A C 1
ATOM 3241 O O . LEU A 1 413 ? -6.481 -0.804 5.390 1.00 98.50 413 LEU A O 1
ATOM 3245 N N . VAL A 1 414 ? -5.716 1.299 5.614 1.00 98.50 414 VAL A N 1
ATOM 3246 C CA . VAL A 1 414 ? -4.711 1.209 4.550 1.00 98.50 414 VAL A CA 1
ATOM 3247 C C . VAL A 1 414 ? -3.359 1.760 4.977 1.00 98.50 414 VAL A C 1
ATOM 3249 O O . VAL A 1 414 ? -3.278 2.761 5.686 1.00 98.50 414 VAL A O 1
ATOM 3252 N N . PHE A 1 415 ? -2.294 1.152 4.470 1.00 98.25 415 PHE A N 1
ATOM 3253 C CA . PHE A 1 415 ? -1.011 1.818 4.310 1.00 98.25 415 PHE A CA 1
ATOM 3254 C C . PHE A 1 415 ? -0.944 2.437 2.922 1.00 98.25 415 PHE A C 1
ATOM 3256 O O . PHE A 1 415 ? -1.119 1.759 1.910 1.00 98.25 415 PHE A O 1
ATOM 3263 N N . ASP A 1 416 ? -0.707 3.742 2.896 1.00 95.50 416 ASP A N 1
ATOM 3264 C CA . ASP A 1 416 ? -0.558 4.523 1.679 1.00 95.50 416 ASP A CA 1
ATOM 3265 C C . ASP A 1 416 ? 0.907 4.969 1.563 1.00 95.50 416 ASP A C 1
ATOM 3267 O O . ASP A 1 416 ? 1.358 5.772 2.387 1.00 95.50 416 ASP A O 1
ATOM 3271 N N . PRO A 1 417 ? 1.672 4.451 0.584 1.00 94.06 417 PRO A N 1
ATOM 3272 C CA . PRO A 1 417 ? 3.106 4.706 0.499 1.00 94.06 417 PRO A CA 1
ATOM 3273 C C . PRO A 1 417 ? 3.447 6.172 0.184 1.00 94.06 417 PRO A C 1
ATOM 3275 O O . PRO A 1 417 ? 4.603 6.568 0.346 1.00 94.06 417 PRO A O 1
ATOM 3278 N N . MET A 1 418 ? 2.469 6.996 -0.224 1.00 90.12 418 MET A N 1
ATOM 3279 C CA . MET A 1 418 ? 2.672 8.436 -0.433 1.00 90.12 418 MET A CA 1
ATOM 3280 C C . MET A 1 418 ? 2.940 9.199 0.870 1.00 90.12 418 MET A C 1
ATOM 3282 O O . MET A 1 418 ? 3.490 10.305 0.814 1.00 90.12 418 MET A O 1
ATOM 3286 N N . PHE A 1 419 ? 2.569 8.625 2.019 1.00 89.81 419 PHE A N 1
ATOM 3287 C CA . PHE A 1 419 ? 2.629 9.267 3.330 1.00 89.81 419 PHE A CA 1
ATOM 3288 C C . PHE A 1 419 ? 3.507 8.472 4.297 1.00 89.81 419 PHE A C 1
ATOM 3290 O O . PHE A 1 419 ? 3.606 7.243 4.244 1.00 89.81 419 PHE A O 1
ATOM 3297 N N . ARG A 1 420 ? 4.164 9.183 5.210 1.00 89.94 420 ARG A N 1
ATOM 3298 C CA . ARG A 1 420 ? 4.963 8.589 6.279 1.00 89.94 420 ARG A CA 1
ATOM 3299 C C . ARG A 1 420 ? 4.070 8.215 7.454 1.00 89.94 420 ARG A C 1
ATOM 3301 O O . ARG A 1 420 ? 2.965 8.722 7.633 1.00 89.94 420 ARG A O 1
ATOM 3308 N N . THR A 1 421 ? 4.595 7.353 8.316 1.00 91.50 421 THR A N 1
ATOM 3309 C CA . THR A 1 421 ? 3.963 7.046 9.600 1.00 91.50 421 THR A CA 1
ATOM 3310 C C . THR A 1 421 ? 3.829 8.328 10.436 1.00 91.50 421 THR A C 1
ATOM 3312 O O . THR A 1 421 ? 4.867 8.920 10.774 1.00 91.50 421 THR A O 1
ATOM 3315 N N . PRO A 1 422 ? 2.607 8.740 10.833 1.00 90.69 422 PRO A N 1
ATOM 3316 C CA . PRO A 1 422 ? 2.391 9.936 11.630 1.00 90.69 422 PRO A CA 1
ATOM 3317 C C . PRO A 1 422 ? 3.169 9.881 12.953 1.00 90.69 422 PRO A C 1
ATOM 3319 O O . PRO A 1 422 ? 3.239 8.821 13.591 1.00 90.69 422 PRO A O 1
ATOM 3322 N N . PRO A 1 423 ? 3.716 11.010 13.431 1.00 88.50 423 PRO A N 1
ATOM 3323 C CA . PRO A 1 423 ? 4.476 11.073 14.678 1.00 88.50 423 PRO A CA 1
ATOM 3324 C C . PRO A 1 423 ? 3.730 10.532 15.909 1.00 88.50 423 PRO A C 1
ATOM 3326 O O . PRO A 1 423 ? 4.357 9.856 16.724 1.00 88.50 423 PRO A O 1
ATOM 3329 N N . ALA A 1 424 ? 2.406 10.733 16.032 1.00 88.19 424 ALA A N 1
ATOM 3330 C CA . ALA A 1 424 ? 1.613 10.088 17.095 1.00 88.19 424 ALA A CA 1
ATOM 3331 C C . ALA A 1 424 ? 1.757 8.574 17.076 1.00 88.19 424 ALA A C 1
ATOM 3333 O O . ALA A 1 424 ? 2.025 7.972 18.111 1.00 88.19 424 ALA A O 1
ATOM 3334 N N . VAL A 1 425 ? 1.590 7.955 15.906 1.00 90.56 425 VAL A N 1
ATOM 3335 C CA . VAL A 1 425 ? 1.664 6.500 15.778 1.00 90.56 425 VAL A CA 1
ATOM 3336 C C . VAL A 1 425 ? 3.052 6.021 16.175 1.00 90.56 425 VAL A C 1
ATOM 3338 O O . VAL A 1 425 ? 3.153 5.075 16.950 1.00 90.56 425 VAL A O 1
ATOM 3341 N N . LYS A 1 426 ? 4.116 6.719 15.750 1.00 88.94 426 LYS A N 1
ATOM 3342 C CA . LYS A 1 426 ? 5.492 6.400 16.165 1.00 88.94 426 LYS A CA 1
ATOM 3343 C C . LYS A 1 426 ? 5.670 6.445 17.688 1.00 88.94 426 LYS A C 1
ATOM 3345 O O . LYS A 1 426 ? 6.304 5.542 18.225 1.00 88.94 426 LYS A O 1
ATOM 3350 N N . ARG A 1 427 ? 5.099 7.443 18.377 1.00 85.69 427 ARG A N 1
ATOM 3351 C CA . ARG A 1 427 ? 5.160 7.573 19.850 1.00 85.69 427 ARG A CA 1
ATOM 3352 C C . ARG A 1 427 ? 4.331 6.521 20.587 1.00 85.69 427 ARG A C 1
ATOM 3354 O O . ARG A 1 427 ? 4.706 6.104 21.674 1.00 85.69 427 ARG A O 1
ATOM 3361 N N . LEU A 1 428 ? 3.217 6.086 20.002 1.00 85.88 428 LEU A N 1
ATOM 3362 C CA . LEU A 1 428 ? 2.329 5.079 20.590 1.00 85.88 428 LEU A CA 1
ATOM 3363 C C . LEU A 1 428 ? 2.847 3.638 20.421 1.00 85.88 428 LEU A C 1
ATOM 3365 O O . LEU A 1 428 ? 2.253 2.703 20.965 1.00 85.88 428 LEU A O 1
ATOM 3369 N N . ARG A 1 429 ? 3.951 3.423 19.692 1.00 86.06 429 ARG A N 1
ATOM 3370 C CA . ARG A 1 429 ? 4.599 2.107 19.572 1.00 86.06 429 ARG A CA 1
ATOM 3371 C C . ARG A 1 429 ? 5.150 1.659 20.924 1.00 86.06 429 ARG A C 1
ATOM 3373 O O . ARG A 1 429 ? 5.871 2.395 21.584 1.00 86.06 429 ARG A O 1
ATOM 3380 N N . GLY A 1 430 ? 4.801 0.442 21.340 1.00 71.38 430 GLY A N 1
ATOM 3381 C CA . GLY A 1 430 ? 5.226 -0.138 22.621 1.00 71.38 430 GLY A CA 1
ATOM 3382 C C . GLY A 1 430 ? 4.581 0.473 23.875 1.00 71.38 430 GLY A C 1
ATOM 3383 O O . GLY A 1 430 ? 4.675 -0.127 24.939 1.00 71.38 430 GLY A O 1
ATOM 3384 N N . ALA A 1 431 ? 3.892 1.612 23.763 1.00 72.50 431 ALA A N 1
ATOM 3385 C CA . ALA A 1 431 ? 3.176 2.242 24.864 1.00 72.50 431 ALA A CA 1
ATOM 3386 C C . ALA A 1 431 ? 1.685 1.870 24.852 1.00 72.50 431 ALA A C 1
ATOM 3388 O O . ALA A 1 431 ? 1.029 1.845 23.805 1.00 72.50 431 ALA A O 1
ATOM 3389 N N . GLN A 1 432 ? 1.128 1.647 26.040 1.00 69.50 432 GLN A N 1
ATOM 3390 C CA . GLN A 1 432 ? -0.307 1.454 26.260 1.00 69.50 432 GLN A CA 1
ATOM 3391 C C . GLN A 1 432 ? -0.977 2.794 26.611 1.00 69.50 432 GLN A C 1
ATOM 3393 O O . GLN A 1 432 ? -1.730 2.905 27.572 1.00 69.50 432 GLN A O 1
ATOM 3398 N N . ALA A 1 433 ? -0.635 3.841 25.857 1.00 74.06 433 ALA A N 1
ATOM 3399 C CA . ALA A 1 433 ? -1.138 5.185 26.100 1.00 74.06 433 ALA A CA 1
ATOM 3400 C C . ALA A 1 433 ? -2.556 5.355 25.537 1.00 74.06 433 ALA A C 1
ATOM 3402 O O . ALA A 1 433 ? -2.882 4.878 24.443 1.00 74.06 433 ALA A O 1
ATOM 3403 N N . LEU A 1 434 ? -3.388 6.053 26.304 1.00 76.81 434 LEU A N 1
ATOM 3404 C CA . LEU A 1 434 ? -4.696 6.519 25.869 1.00 76.81 434 LEU A CA 1
ATOM 3405 C C . LEU A 1 434 ? -4.525 7.820 25.083 1.00 76.81 434 LEU A C 1
ATOM 3407 O O . LEU A 1 434 ? -3.660 8.638 25.397 1.00 76.81 434 LEU A O 1
ATOM 3411 N N . THR A 1 435 ? -5.356 8.016 24.069 1.00 81.75 435 THR A N 1
ATOM 3412 C CA . THR A 1 435 ? -5.490 9.300 23.382 1.00 81.75 435 THR A CA 1
ATOM 3413 C C . THR A 1 435 ? -6.917 9.804 23.538 1.00 81.75 435 THR A C 1
ATOM 3415 O O . THR A 1 435 ? -7.869 9.026 23.496 1.00 81.75 435 THR A O 1
ATOM 3418 N N . SER A 1 436 ? -7.072 11.110 23.744 1.00 81.56 436 SER A N 1
ATOM 3419 C CA . SER A 1 436 ? -8.387 11.755 23.811 1.00 81.56 436 SER A CA 1
ATOM 3420 C C . SER A 1 436 ? -9.105 11.768 22.457 1.00 81.56 436 SER A C 1
ATOM 3422 O O . SER A 1 436 ? -10.333 11.809 22.430 1.00 81.56 436 SER A O 1
ATOM 3424 N N . ASP A 1 437 ? -8.360 11.685 21.349 1.00 88.19 437 ASP A N 1
ATOM 3425 C CA . ASP A 1 437 ? -8.898 11.722 19.987 1.00 88.19 437 ASP A CA 1
ATOM 3426 C C . ASP A 1 437 ? -8.249 10.651 19.082 1.00 88.19 437 ASP A C 1
ATOM 3428 O O . ASP A 1 437 ? -7.395 10.950 18.234 1.00 88.19 437 ASP A O 1
ATOM 3432 N N . PRO A 1 438 ? -8.643 9.371 19.240 1.00 92.38 438 PRO A N 1
ATOM 3433 C CA . PRO A 1 438 ? -8.147 8.293 18.387 1.00 92.38 438 PRO A CA 1
ATOM 3434 C C . PRO A 1 438 ? -8.575 8.467 16.925 1.00 92.38 438 PRO A C 1
ATOM 3436 O O . PRO A 1 438 ? -7.834 8.077 16.018 1.00 92.38 438 PRO A O 1
ATOM 3439 N N . ALA A 1 439 ? -9.733 9.087 16.674 1.00 92.25 439 ALA A N 1
ATOM 3440 C CA . ALA A 1 439 ? -10.274 9.257 15.333 1.00 92.25 439 ALA A CA 1
ATOM 3441 C C . ALA A 1 439 ? -9.380 10.151 14.463 1.00 92.25 439 ALA A C 1
ATOM 3443 O O . ALA A 1 439 ? -9.165 9.839 13.287 1.00 92.25 439 ALA A O 1
ATOM 3444 N N . ARG A 1 440 ? -8.801 11.209 15.043 1.00 90.50 440 ARG A N 1
ATOM 3445 C CA . ARG A 1 440 ? -7.853 12.095 14.353 1.00 90.50 440 ARG A CA 1
ATOM 3446 C C . ARG A 1 440 ? -6.574 11.383 13.928 1.00 90.50 440 ARG A C 1
ATOM 3448 O O . ARG A 1 440 ? -6.106 11.607 12.816 1.00 90.50 440 ARG A O 1
ATOM 3455 N N . VAL A 1 441 ? -6.034 10.492 14.764 1.00 90.75 441 VAL A N 1
ATOM 3456 C CA . VAL A 1 441 ? -4.838 9.699 14.418 1.00 90.75 441 VAL A CA 1
ATOM 3457 C C . VAL A 1 441 ? -5.162 8.657 13.345 1.00 90.75 441 VAL A C 1
ATOM 3459 O O . VAL A 1 441 ? -4.394 8.466 12.402 1.00 90.75 441 VAL A O 1
ATOM 3462 N N . LEU A 1 442 ? -6.325 8.008 13.452 1.00 94.38 442 LEU A N 1
ATOM 3463 C CA . LEU A 1 442 ? -6.790 7.010 12.487 1.00 94.38 442 LEU A CA 1
ATOM 3464 C C . LEU A 1 442 ? -7.137 7.614 11.118 1.00 94.38 442 LEU A C 1
ATOM 3466 O O . LEU A 1 442 ? -7.111 6.891 10.124 1.00 94.38 442 LEU A O 1
ATOM 3470 N N . LYS A 1 443 ? -7.418 8.924 11.030 1.00 93.50 443 LYS A N 1
ATOM 3471 C CA . LYS A 1 443 ? -7.790 9.608 9.778 1.00 93.50 443 LYS A CA 1
ATOM 3472 C C . LYS A 1 443 ? -6.798 9.351 8.638 1.00 93.50 443 LYS A C 1
ATOM 3474 O O . LYS A 1 443 ? -7.232 9.095 7.520 1.00 93.50 443 LYS A O 1
ATOM 3479 N N . ALA A 1 444 ? -5.492 9.347 8.916 1.00 92.06 444 ALA A N 1
ATOM 3480 C CA . ALA A 1 444 ? -4.462 9.097 7.900 1.00 92.06 444 ALA A CA 1
ATOM 3481 C C . ALA A 1 444 ? -4.592 7.705 7.240 1.00 92.06 444 ALA A C 1
ATOM 3483 O O . ALA A 1 444 ? -4.277 7.535 6.060 1.00 92.06 444 ALA A O 1
ATOM 3484 N N . TYR A 1 445 ? -5.124 6.730 7.981 1.00 96.62 445 TYR A N 1
ATOM 3485 C CA . TYR A 1 445 ? -5.227 5.323 7.588 1.00 96.62 445 TYR A CA 1
ATOM 3486 C C . TYR A 1 445 ? -6.619 4.917 7.103 1.00 96.62 445 TYR A C 1
ATOM 3488 O O . TYR A 1 445 ? -6.780 3.816 6.591 1.00 96.62 445 TYR A O 1
ATOM 3496 N N . ARG A 1 446 ? -7.638 5.763 7.266 1.00 96.50 446 ARG A N 1
ATOM 3497 C CA . ARG A 1 446 ? -9.021 5.444 6.888 1.00 96.50 446 ARG A CA 1
ATOM 3498 C C . ARG A 1 446 ? -9.305 5.855 5.450 1.00 96.50 446 ARG A C 1
ATOM 3500 O O . ARG A 1 446 ? -8.937 6.950 5.018 1.00 96.50 446 ARG A O 1
ATOM 3507 N N . ARG A 1 447 ? -10.005 4.998 4.708 1.00 95.81 447 ARG A N 1
ATOM 3508 C CA . ARG A 1 447 ? -10.664 5.353 3.443 1.00 95.81 447 ARG A CA 1
ATOM 3509 C C . ARG A 1 447 ? -12.127 4.934 3.519 1.00 95.81 447 ARG A C 1
ATOM 3511 O O . ARG A 1 447 ? -12.458 3.751 3.451 1.00 95.81 447 ARG A O 1
ATOM 3518 N N . GLY A 1 448 ? -12.984 5.935 3.679 1.00 94.56 448 GLY A N 1
ATOM 3519 C CA . GLY A 1 448 ? -14.428 5.759 3.775 1.00 94.56 448 GLY A CA 1
ATOM 3520 C C . GLY A 1 448 ? -15.167 5.980 2.468 1.00 94.56 448 GLY A C 1
ATOM 3521 O O . GLY A 1 448 ? -14.577 6.274 1.426 1.00 94.56 448 GLY A O 1
ATOM 3522 N N . THR A 1 449 ? -16.495 5.912 2.538 1.00 93.69 449 THR A N 1
ATOM 3523 C CA . THR A 1 449 ? -17.372 6.013 1.361 1.00 93.69 449 THR A CA 1
ATOM 3524 C C . THR A 1 449 ? -17.154 7.314 0.593 1.00 93.69 449 THR A C 1
ATOM 3526 O O . THR A 1 449 ? -17.106 7.293 -0.631 1.00 93.69 449 THR A O 1
ATOM 3529 N N . ALA A 1 450 ? -16.934 8.436 1.289 1.00 90.19 450 ALA A N 1
ATOM 3530 C CA . ALA A 1 450 ? -16.670 9.731 0.657 1.00 90.19 450 ALA A CA 1
ATOM 3531 C C . ALA A 1 450 ? -15.417 9.727 -0.238 1.00 90.19 450 ALA A C 1
ATOM 3533 O O . ALA A 1 450 ? -15.380 10.426 -1.252 1.00 90.19 450 ALA A O 1
ATOM 3534 N N . TYR A 1 451 ? -14.405 8.935 0.127 1.00 90.81 451 TYR A N 1
ATOM 3535 C CA . TYR A 1 451 ? -13.208 8.725 -0.679 1.00 90.81 451 TYR A CA 1
ATOM 3536 C C . TYR A 1 451 ? -13.485 7.724 -1.808 1.00 90.81 451 TYR A C 1
ATOM 3538 O O . TYR A 1 451 ? -13.267 8.038 -2.974 1.00 90.81 451 TYR A O 1
ATOM 3546 N N . LEU A 1 452 ? -14.021 6.548 -1.470 1.00 91.81 452 LEU A N 1
ATOM 3547 C CA . LEU A 1 452 ? -14.136 5.419 -2.396 1.00 91.81 452 LEU A CA 1
ATOM 3548 C C . LEU A 1 452 ? -15.176 5.634 -3.502 1.00 91.81 452 LEU A C 1
ATOM 3550 O O . LEU A 1 452 ? -14.940 5.229 -4.633 1.00 91.81 452 LEU A O 1
ATOM 3554 N N . GLN A 1 453 ? -16.293 6.314 -3.223 1.00 90.44 453 GLN A N 1
ATOM 3555 C CA . GLN A 1 453 ? -17.382 6.513 -4.196 1.00 90.44 453 GLN A CA 1
ATOM 3556 C C . GLN A 1 453 ? -16.976 7.324 -5.436 1.00 90.44 453 GLN A C 1
ATOM 3558 O O . GLN A 1 453 ? -17.718 7.378 -6.416 1.00 90.44 453 GLN A O 1
ATOM 3563 N N . LYS A 1 454 ? -15.820 7.995 -5.383 1.00 86.44 454 LYS A N 1
ATOM 3564 C CA . LYS A 1 454 ? -15.252 8.725 -6.516 1.00 86.44 454 LYS A CA 1
ATOM 3565 C C . LYS A 1 454 ? -14.875 7.743 -7.634 1.00 86.44 454 LYS A C 1
ATOM 3567 O O . LYS A 1 454 ? -15.075 8.031 -8.812 1.00 86.44 454 LYS A O 1
ATOM 3572 N N . TYR A 1 455 ? -14.386 6.560 -7.275 1.00 87.00 455 TYR A N 1
ATOM 3573 C CA . TYR A 1 455 ? -13.804 5.605 -8.207 1.00 87.00 455 TYR A CA 1
ATOM 3574 C C . TYR A 1 455 ? -14.838 4.597 -8.720 1.00 87.00 455 TYR A C 1
ATOM 3576 O O . TYR A 1 455 ? -15.721 4.139 -7.997 1.00 87.00 455 TYR A O 1
ATOM 3584 N N . LYS A 1 456 ? -14.735 4.255 -10.009 1.00 86.88 456 LYS A N 1
ATOM 3585 C CA . LYS A 1 456 ? -15.693 3.364 -10.695 1.00 86.88 456 LYS A CA 1
ATOM 3586 C C . LYS A 1 456 ? -15.269 1.898 -10.693 1.00 86.88 456 LYS A C 1
ATOM 3588 O O . LYS A 1 456 ? -16.108 1.029 -10.933 1.00 86.88 456 LYS A O 1
ATOM 3593 N N . ALA A 1 457 ? -13.983 1.649 -10.481 1.00 89.12 457 ALA A N 1
ATOM 3594 C CA . ALA A 1 457 ? -13.395 0.327 -10.493 1.00 89.12 457 ALA A CA 1
ATOM 3595 C C . ALA A 1 457 ? -12.223 0.254 -9.512 1.00 89.12 457 ALA A C 1
ATOM 3597 O O . ALA A 1 457 ? -11.499 1.234 -9.317 1.00 89.12 457 ALA A O 1
ATOM 3598 N N . PHE A 1 458 ? -12.053 -0.928 -8.938 1.00 92.94 458 PHE A N 1
ATOM 3599 C CA . PHE A 1 458 ? -11.000 -1.286 -8.005 1.00 92.94 458 PHE A CA 1
ATOM 3600 C C . PHE A 1 458 ? -10.362 -2.594 -8.448 1.00 92.94 458 PHE A C 1
ATOM 3602 O O . PHE A 1 458 ? -11.014 -3.431 -9.068 1.00 92.94 458 PHE A O 1
ATOM 3609 N N . GLU A 1 459 ? -9.108 -2.788 -8.088 1.00 94.06 459 GLU A N 1
ATOM 3610 C CA . GLU A 1 459 ? -8.384 -4.031 -8.297 1.00 94.06 459 GLU A CA 1
ATOM 3611 C C . GLU A 1 459 ? -7.760 -4.456 -6.971 1.00 94.06 459 GLU A C 1
ATOM 3613 O O . GLU A 1 459 ? -7.198 -3.641 -6.237 1.00 94.06 459 GLU A O 1
ATOM 3618 N N . LEU A 1 460 ? -7.908 -5.735 -6.641 1.00 95.25 460 LEU A N 1
ATOM 3619 C CA . LEU A 1 460 ? -7.332 -6.349 -5.453 1.00 95.25 460 LEU A CA 1
ATOM 3620 C C . LEU A 1 460 ? -6.383 -7.460 -5.882 1.00 95.25 460 LEU A C 1
ATOM 3622 O O . LEU A 1 460 ? -6.727 -8.232 -6.772 1.00 95.25 460 LEU A O 1
ATOM 3626 N N . LEU A 1 461 ? -5.237 -7.575 -5.214 1.00 95.31 461 LEU A N 1
ATOM 3627 C CA . LEU A 1 461 ? -4.438 -8.799 -5.203 1.00 95.31 461 LEU A CA 1
ATOM 3628 C C . LEU A 1 461 ? -4.431 -9.339 -3.775 1.00 95.31 461 LEU A C 1
ATOM 3630 O O . LEU A 1 461 ? -3.890 -8.703 -2.865 1.00 95.31 461 LEU A O 1
ATOM 3634 N N . LYS A 1 462 ? -5.051 -10.500 -3.586 1.00 90.31 462 LYS A N 1
ATOM 3635 C CA . LYS A 1 462 ? -5.179 -11.182 -2.294 1.00 90.31 462 LYS A CA 1
ATOM 3636 C C . LYS A 1 462 ? -4.650 -12.610 -2.401 1.00 90.31 462 LYS A C 1
ATOM 3638 O O . LYS A 1 462 ? -4.678 -13.209 -3.470 1.00 90.31 462 LYS A O 1
ATOM 3643 N N . GLY A 1 463 ? -4.190 -13.170 -1.292 1.00 75.25 463 GLY A N 1
ATOM 3644 C CA . GLY A 1 463 ? -3.744 -14.561 -1.225 1.00 75.25 463 GLY A CA 1
ATOM 3645 C C . GLY A 1 463 ? -2.733 -14.771 -0.109 1.00 75.25 463 GLY A C 1
ATOM 3646 O O . GLY A 1 463 ? -1.989 -13.848 0.187 1.00 75.25 463 GLY A O 1
ATOM 3647 N N . TYR A 1 464 ? -2.838 -15.919 0.570 1.00 65.62 464 TYR A N 1
ATOM 3648 C CA . TYR A 1 464 ? -1.829 -16.969 0.832 1.00 65.62 464 TYR A CA 1
ATOM 3649 C C . TYR A 1 464 ? -2.509 -17.967 1.781 1.00 65.62 464 TYR A C 1
ATOM 3651 O O . TYR A 1 464 ? -2.287 -17.955 2.987 1.00 65.62 464 TYR A O 1
ATOM 3659 N N . ASN A 1 465 ? -3.470 -18.727 1.237 1.00 51.41 465 ASN A N 1
ATOM 3660 C CA . ASN A 1 465 ? -4.377 -19.555 2.029 1.00 51.41 465 ASN A CA 1
ATOM 3661 C C . ASN A 1 465 ? -3.630 -20.758 2.627 1.00 51.41 465 ASN A C 1
ATOM 3663 O O . ASN A 1 465 ? -3.127 -21.607 1.890 1.00 51.41 465 ASN A O 1
ATOM 3667 N N . GLU A 1 466 ? -3.596 -20.821 3.957 1.00 49.41 466 GLU A N 1
ATOM 3668 C CA . GLU A 1 466 ? -2.969 -21.874 4.760 1.00 49.41 466 GLU A CA 1
ATOM 3669 C C . GLU A 1 466 ? -3.484 -23.269 4.369 1.00 49.41 466 GLU A C 1
ATOM 3671 O O . GLU A 1 466 ? -2.712 -24.218 4.346 1.00 49.41 466 GLU A O 1
ATOM 3676 N N . THR A 1 467 ? -4.746 -23.394 3.933 1.00 49.47 467 THR A N 1
ATOM 3677 C CA . THR A 1 467 ? -5.314 -24.686 3.500 1.00 49.47 467 THR A CA 1
ATOM 3678 C C . THR A 1 467 ? -4.680 -25.209 2.208 1.00 49.47 467 THR A C 1
ATOM 3680 O O . THR A 1 467 ? -4.428 -26.401 2.102 1.00 49.47 467 THR A O 1
ATOM 3683 N N . LYS A 1 468 ? -4.342 -24.328 1.255 1.00 48.31 468 LYS A N 1
ATOM 3684 C CA . LYS A 1 468 ? -3.607 -24.719 0.035 1.00 48.31 468 LYS A CA 1
ATOM 3685 C C . LYS A 1 468 ? -2.107 -24.867 0.274 1.00 48.31 468 LYS A C 1
ATOM 3687 O O . LYS A 1 468 ? -1.451 -25.631 -0.424 1.00 48.31 468 LYS A O 1
ATOM 3692 N N . LEU A 1 469 ? -1.552 -24.135 1.241 1.00 48.12 469 LEU A N 1
ATOM 3693 C CA . LEU A 1 469 ? -0.176 -24.357 1.687 1.00 48.12 469 LEU A CA 1
ATOM 3694 C C . LEU A 1 469 ? -0.024 -25.716 2.372 1.00 48.12 469 LEU A C 1
ATOM 3696 O O . LEU A 1 469 ? 0.970 -26.383 2.121 1.00 48.12 469 LEU A O 1
ATOM 3700 N N . GLN A 1 470 ? -0.999 -26.133 3.183 1.00 49.19 470 GLN A N 1
ATOM 3701 C CA . GLN A 1 470 ? -1.018 -27.461 3.791 1.00 49.19 470 GLN A CA 1
ATOM 3702 C C . GLN A 1 470 ? -1.161 -28.549 2.721 1.00 49.19 470 GLN A C 1
ATOM 3704 O O . GLN A 1 470 ? -0.397 -29.501 2.741 1.00 49.19 470 GLN A O 1
ATOM 3709 N N . GLU A 1 471 ? -2.040 -28.370 1.726 1.00 50.25 471 GLU A N 1
ATOM 3710 C CA . GLU A 1 471 ? -2.141 -29.285 0.574 1.00 50.25 471 GLU A CA 1
ATOM 3711 C C . GLU A 1 471 ? -0.819 -29.397 -0.215 1.00 50.25 471 GLU A C 1
ATOM 3713 O O . GLU A 1 471 ? -0.474 -30.481 -0.682 1.00 50.25 471 GLU A O 1
ATOM 3718 N N . ASN A 1 472 ? -0.052 -28.307 -0.338 1.00 48.94 472 ASN A N 1
ATOM 3719 C CA . ASN A 1 472 ? 1.253 -28.309 -1.009 1.00 48.94 472 ASN A CA 1
ATOM 3720 C C . ASN A 1 472 ? 2.377 -28.899 -0.139 1.00 48.94 472 ASN A C 1
ATOM 3722 O O . ASN A 1 472 ? 3.222 -29.613 -0.667 1.00 48.94 472 ASN A O 1
ATOM 3726 N N . LEU A 1 473 ? 2.384 -28.634 1.173 1.00 53.59 473 LEU A N 1
ATOM 3727 C CA . LEU A 1 473 ? 3.292 -29.276 2.132 1.00 53.59 473 LEU A CA 1
ATOM 3728 C C . LEU A 1 473 ? 3.054 -30.784 2.169 1.00 53.59 473 LEU A C 1
ATOM 3730 O O . LEU A 1 473 ? 4.008 -31.553 2.123 1.00 53.59 473 LEU A O 1
ATOM 3734 N N . ASP A 1 474 ? 1.791 -31.205 2.196 1.00 49.00 474 ASP A N 1
ATOM 3735 C CA . ASP A 1 474 ? 1.427 -32.614 2.143 1.00 49.00 474 ASP A CA 1
ATOM 3736 C C . ASP A 1 474 ? 1.874 -33.213 0.798 1.00 49.00 474 ASP A C 1
ATOM 3738 O O . ASP A 1 474 ? 2.492 -34.272 0.791 1.00 49.00 474 ASP A O 1
ATOM 3742 N N . ALA A 1 475 ? 1.674 -32.526 -0.334 1.00 52.41 475 ALA A N 1
ATOM 3743 C CA . ALA A 1 475 ? 2.149 -32.987 -1.643 1.00 52.41 475 ALA A CA 1
ATOM 3744 C C . ALA A 1 475 ? 3.686 -33.097 -1.742 1.00 52.41 475 ALA A C 1
ATOM 3746 O O . ALA A 1 475 ? 4.185 -34.055 -2.330 1.00 52.41 475 ALA A O 1
ATOM 3747 N N . GLU A 1 476 ? 4.442 -32.163 -1.157 1.00 57.62 476 GLU A N 1
ATOM 3748 C CA . GLU A 1 476 ? 5.910 -32.227 -1.102 1.00 57.62 476 GLU A CA 1
ATOM 3749 C C . GLU A 1 476 ? 6.401 -33.339 -0.167 1.00 57.62 476 GLU A C 1
ATOM 3751 O O . GLU A 1 476 ? 7.293 -34.097 -0.542 1.00 57.62 476 GLU A O 1
ATOM 3756 N N . ILE A 1 477 ? 5.788 -33.504 1.010 1.00 62.44 477 ILE A N 1
ATOM 3757 C CA . ILE A 1 477 ? 6.091 -34.605 1.937 1.00 62.44 477 ILE A CA 1
ATOM 3758 C C . ILE A 1 477 ? 5.792 -35.953 1.278 1.00 62.44 477 ILE A C 1
ATOM 3760 O O . ILE A 1 477 ? 6.618 -36.862 1.339 1.00 62.44 477 ILE A O 1
ATOM 3764 N N . PHE A 1 478 ? 4.636 -36.094 0.622 1.00 61.38 478 PHE A N 1
ATOM 3765 C CA . PHE A 1 478 ? 4.288 -37.312 -0.105 1.00 61.38 478 PHE A CA 1
ATOM 3766 C C . PHE A 1 478 ? 5.231 -37.564 -1.283 1.00 61.38 478 PHE A C 1
ATOM 3768 O O . PHE A 1 478 ? 5.568 -38.720 -1.513 1.00 61.38 478 PHE A O 1
ATOM 3775 N N . GLY A 1 479 ? 5.692 -36.523 -1.984 1.00 62.66 479 GLY A N 1
ATOM 3776 C CA . GLY A 1 479 ? 6.705 -36.636 -3.036 1.00 62.66 479 GLY A CA 1
ATOM 3777 C C . GLY A 1 479 ? 8.041 -37.163 -2.509 1.00 62.66 479 GLY A C 1
ATOM 3778 O O . GLY A 1 479 ? 8.546 -38.155 -3.022 1.00 62.66 479 GLY A O 1
ATOM 3779 N N . VAL A 1 480 ? 8.558 -36.571 -1.428 1.00 66.69 480 VAL A N 1
ATOM 3780 C CA . VAL A 1 480 ? 9.811 -37.007 -0.784 1.00 66.69 480 VAL A CA 1
ATOM 3781 C C . VAL A 1 480 ? 9.697 -38.438 -0.256 1.00 66.69 480 VAL A C 1
ATOM 3783 O O . VAL A 1 480 ? 10.592 -39.242 -0.484 1.00 66.69 480 VAL A O 1
ATOM 3786 N N . LEU A 1 481 ? 8.579 -38.792 0.386 1.00 62.12 481 LEU A N 1
ATOM 3787 C CA . LEU A 1 481 ? 8.327 -40.165 0.836 1.00 62.12 481 LEU A CA 1
ATOM 3788 C C . LEU A 1 481 ? 8.238 -41.155 -0.332 1.00 62.12 481 LEU A C 1
ATOM 3790 O O . LEU A 1 481 ? 8.665 -42.298 -0.186 1.00 62.12 481 LEU A O 1
ATOM 3794 N N . LEU A 1 482 ? 7.676 -40.747 -1.475 1.00 61.44 482 LEU A N 1
ATOM 3795 C CA . LEU A 1 482 ? 7.616 -41.590 -2.670 1.00 61.44 482 LEU A CA 1
ATOM 3796 C C . LEU A 1 482 ? 9.007 -41.831 -3.253 1.00 61.44 482 LEU A C 1
ATOM 3798 O O . LEU A 1 482 ? 9.313 -42.953 -3.651 1.00 61.44 482 LEU A O 1
ATOM 3802 N N . ASP A 1 483 ? 9.827 -40.786 -3.309 1.00 68.00 483 ASP A N 1
ATOM 3803 C CA . ASP A 1 483 ? 11.186 -40.860 -3.832 1.00 68.00 483 ASP A CA 1
ATOM 3804 C C . ASP A 1 483 ? 12.079 -41.695 -2.900 1.00 68.00 483 ASP A C 1
ATOM 3806 O O . ASP A 1 483 ? 12.740 -42.620 -3.367 1.00 68.00 483 ASP A O 1
ATOM 3810 N N . GLU A 1 484 ? 11.995 -41.497 -1.579 1.00 70.19 484 GLU A N 1
ATOM 3811 C CA . GLU A 1 484 ? 12.662 -42.361 -0.593 1.00 70.19 484 GLU A CA 1
ATOM 3812 C C . GLU A 1 484 ? 12.180 -43.818 -0.688 1.00 70.19 484 GLU A C 1
ATOM 3814 O O . GLU A 1 484 ? 12.982 -44.750 -0.607 1.00 70.19 484 GLU A O 1
ATOM 3819 N N . ALA A 1 485 ? 10.878 -44.046 -0.895 1.00 64.12 485 ALA A N 1
ATOM 3820 C CA . ALA A 1 485 ? 10.343 -45.391 -1.085 1.00 64.12 485 ALA A CA 1
ATOM 3821 C C . ALA A 1 485 ? 10.843 -46.038 -2.388 1.00 64.12 485 ALA A C 1
ATOM 3823 O O . ALA A 1 485 ? 11.130 -47.232 -2.395 1.00 64.12 485 ALA A O 1
ATOM 3824 N N . ARG A 1 486 ? 10.986 -45.278 -3.478 1.00 65.81 486 ARG A N 1
ATOM 3825 C CA . ARG A 1 486 ? 11.561 -45.766 -4.743 1.00 65.81 486 ARG A CA 1
ATOM 3826 C C . ARG A 1 486 ? 13.054 -46.060 -4.642 1.00 65.81 486 ARG A C 1
ATOM 3828 O O . ARG A 1 486 ? 13.535 -46.964 -5.311 1.00 65.81 486 ARG A O 1
ATOM 3835 N N . GLU A 1 487 ? 13.784 -45.320 -3.816 1.00 69.69 487 GLU A N 1
ATOM 3836 C CA . GLU A 1 487 ? 15.203 -45.585 -3.565 1.00 69.69 487 GLU A CA 1
ATOM 3837 C C . GLU A 1 487 ? 15.420 -46.778 -2.620 1.00 69.69 487 GLU A C 1
ATOM 3839 O O . GLU A 1 487 ? 16.414 -47.497 -2.742 1.00 69.69 487 GLU A O 1
ATOM 3844 N N . ALA A 1 488 ? 14.496 -47.011 -1.680 1.00 65.38 488 ALA A N 1
ATOM 3845 C CA . ALA A 1 488 ? 14.599 -48.075 -0.683 1.00 65.38 488 ALA A CA 1
ATOM 3846 C C . ALA A 1 488 ? 14.008 -49.428 -1.127 1.00 65.38 488 ALA A C 1
ATOM 3848 O O . ALA A 1 488 ? 14.389 -50.463 -0.571 1.00 65.38 488 ALA A O 1
ATOM 3849 N N . PHE A 1 489 ? 13.085 -49.446 -2.095 1.00 58.81 489 PHE A N 1
ATOM 3850 C CA . PHE A 1 489 ? 12.381 -50.649 -2.550 1.00 58.81 489 PHE A CA 1
ATOM 3851 C C . PHE A 1 489 ? 12.489 -50.840 -4.069 1.00 58.81 489 PHE A C 1
ATOM 3853 O O . PHE A 1 489 ? 12.530 -49.879 -4.826 1.00 58.81 489 PHE A O 1
ATOM 3860 N N . ASP A 1 490 ? 12.516 -52.101 -4.512 1.00 56.78 490 ASP A N 1
ATOM 3861 C CA . ASP A 1 490 ? 12.559 -52.475 -5.934 1.00 56.78 490 ASP A CA 1
ATOM 3862 C C . ASP A 1 490 ? 11.350 -51.880 -6.689 1.00 56.78 490 ASP A C 1
ATOM 3864 O O . ASP A 1 490 ? 10.233 -51.895 -6.159 1.00 56.78 490 ASP A O 1
ATOM 3868 N N . GLU A 1 491 ? 11.545 -51.368 -7.912 1.00 54.25 491 GLU A N 1
ATOM 3869 C CA . GLU A 1 491 ? 10.546 -50.554 -8.644 1.00 54.25 491 GLU A CA 1
ATOM 3870 C C . GLU A 1 491 ? 9.180 -51.255 -8.813 1.00 54.25 491 GLU A C 1
ATOM 3872 O O . GLU A 1 491 ? 8.146 -50.594 -8.913 1.00 54.25 491 GLU A O 1
ATOM 3877 N N . GLU A 1 492 ? 9.146 -52.592 -8.791 1.00 55.97 492 GLU A N 1
ATOM 3878 C CA . GLU A 1 492 ? 7.922 -53.399 -8.907 1.00 55.97 492 GLU A CA 1
ATOM 3879 C C . GLU A 1 492 ? 7.062 -53.461 -7.623 1.00 55.97 492 GLU A C 1
ATOM 3881 O O . GLU A 1 492 ? 5.936 -53.963 -7.668 1.00 55.97 492 GLU A O 1
ATOM 3886 N N . LEU A 1 493 ? 7.545 -52.958 -6.478 1.00 54.31 493 LEU A N 1
ATOM 3887 C CA . LEU A 1 493 ? 6.838 -53.000 -5.184 1.00 54.31 493 LEU A CA 1
ATOM 3888 C C . LEU A 1 493 ? 6.148 -51.681 -4.795 1.00 54.31 493 LEU A C 1
ATOM 3890 O O . LEU A 1 493 ? 5.280 -51.692 -3.917 1.00 54.31 493 LEU A O 1
ATOM 3894 N N . VAL A 1 494 ? 6.480 -50.558 -5.440 1.00 49.75 494 VAL A N 1
ATOM 3895 C CA . VAL A 1 494 ? 5.897 -49.240 -5.134 1.00 49.75 494 VAL A CA 1
ATOM 3896 C C . VAL A 1 494 ? 4.708 -48.968 -6.059 1.00 49.75 494 VAL A C 1
ATOM 3898 O O . VAL A 1 494 ? 4.856 -48.472 -7.173 1.00 49.75 494 VAL A O 1
ATOM 3901 N N . VAL A 1 495 ? 3.498 -49.298 -5.600 1.00 55.47 495 VAL A N 1
ATOM 3902 C CA . VAL A 1 495 ? 2.254 -49.057 -6.352 1.00 55.47 495 VAL A CA 1
ATOM 3903 C C . VAL A 1 495 ? 1.632 -47.725 -5.931 1.00 55.47 495 VAL A C 1
ATOM 3905 O O . VAL A 1 495 ? 1.148 -47.583 -4.808 1.00 55.47 495 VAL A O 1
ATOM 3908 N N . GLU A 1 496 ? 1.585 -46.760 -6.850 1.00 50.69 496 GLU A N 1
ATOM 3909 C CA . GLU A 1 496 ? 0.833 -45.515 -6.671 1.00 50.69 496 GLU A CA 1
ATOM 3910 C C . GLU A 1 496 ? -0.676 -45.813 -6.737 1.00 50.69 496 GLU A C 1
ATOM 3912 O O . GLU A 1 496 ? -1.242 -46.099 -7.797 1.00 50.69 496 GLU A O 1
ATOM 3917 N N . LEU A 1 497 ? -1.350 -45.790 -5.585 1.00 48.91 497 LEU A N 1
ATOM 3918 C CA . LEU A 1 497 ? -2.794 -46.008 -5.509 1.00 48.91 497 LEU A CA 1
ATOM 3919 C C . LEU A 1 497 ? -3.539 -44.736 -5.930 1.00 48.91 497 LEU A C 1
ATOM 3921 O O . LEU A 1 497 ? -3.967 -43.940 -5.095 1.00 48.91 497 LEU A O 1
ATOM 3925 N N . ASN A 1 498 ? -3.743 -44.572 -7.238 1.00 41.09 498 ASN A N 1
ATOM 3926 C CA . ASN A 1 498 ? -4.635 -43.553 -7.789 1.00 41.09 498 ASN A CA 1
ATOM 3927 C C . ASN A 1 498 ? -6.092 -43.873 -7.419 1.00 41.09 498 ASN A C 1
ATOM 3929 O O . ASN A 1 498 ? -6.825 -44.549 -8.145 1.00 41.09 498 ASN A O 1
ATOM 3933 N N . THR A 1 499 ? -6.523 -43.409 -6.249 1.00 42.03 499 THR A N 1
ATOM 3934 C CA . THR A 1 499 ? -7.921 -43.506 -5.837 1.00 42.03 499 THR A CA 1
ATOM 3935 C C . THR A 1 499 ? -8.704 -42.389 -6.521 1.00 42.03 499 THR A C 1
ATOM 3937 O O . THR A 1 499 ? -8.648 -41.227 -6.140 1.00 42.03 499 THR A O 1
ATOM 3940 N N . GLY A 1 500 ? -9.498 -42.730 -7.537 1.00 42.78 500 GLY A N 1
ATOM 3941 C CA . GLY A 1 500 ? -10.496 -41.821 -8.122 1.00 42.78 500 GLY A CA 1
ATOM 3942 C C . GLY A 1 500 ? -11.646 -41.451 -7.166 1.00 42.78 500 GLY A C 1
ATOM 3943 O O . GLY A 1 500 ? -12.734 -41.113 -7.626 1.00 42.78 500 GLY A O 1
ATOM 3944 N N . TYR A 1 501 ? -11.443 -41.551 -5.848 1.00 42.34 501 TYR A N 1
ATOM 3945 C CA . TYR A 1 501 ? -12.448 -41.355 -4.813 1.00 42.34 501 TYR A CA 1
ATOM 3946 C C . TYR A 1 501 ? -11.880 -40.528 -3.659 1.00 42.34 501 TYR A C 1
ATOM 3948 O O . TYR A 1 501 ? -10.815 -40.803 -3.121 1.00 42.34 501 TYR A O 1
ATOM 3956 N N . ASN A 1 502 ? -12.634 -39.499 -3.283 1.00 42.22 502 ASN A N 1
ATOM 3957 C CA . ASN A 1 502 ? -12.272 -38.494 -2.292 1.00 42.22 502 ASN A CA 1
ATOM 3958 C C . ASN A 1 502 ? -12.348 -39.099 -0.871 1.00 42.22 502 ASN A C 1
ATOM 3960 O O . ASN A 1 502 ? -13.427 -39.142 -0.274 1.00 42.22 502 ASN A O 1
ATOM 3964 N N . LEU A 1 503 ? -11.222 -39.599 -0.341 1.00 46.81 503 LEU A N 1
ATOM 3965 C CA . LEU A 1 503 ? -11.149 -40.264 0.973 1.00 46.81 503 LEU A CA 1
ATOM 3966 C C . LEU A 1 503 ? -11.593 -39.374 2.148 1.00 46.81 503 LEU A C 1
ATOM 3968 O O . LEU A 1 503 ? -12.022 -39.897 3.172 1.00 46.81 503 LEU A O 1
ATOM 3972 N N . GLY A 1 504 ? -11.597 -38.045 1.988 1.00 46.69 504 GLY A N 1
ATOM 3973 C CA . GLY A 1 504 ? -12.045 -37.091 3.012 1.00 46.69 504 GLY A CA 1
ATOM 3974 C C . GLY A 1 504 ? -13.545 -37.129 3.350 1.00 46.69 504 GLY A C 1
ATOM 3975 O O . GLY A 1 504 ? -14.008 -36.313 4.143 1.00 46.69 504 GLY A O 1
ATOM 3976 N N . LYS A 1 505 ? -14.328 -38.033 2.742 1.00 44.12 505 LYS A N 1
ATOM 3977 C CA . LYS A 1 505 ? -15.772 -38.193 2.999 1.00 44.12 505 LYS A CA 1
ATOM 3978 C C . LYS A 1 505 ? -16.182 -39.567 3.536 1.00 44.12 505 LYS A C 1
ATOM 3980 O O . LYS A 1 505 ? -17.375 -39.781 3.730 1.00 44.12 505 LYS A O 1
ATOM 3985 N N . MET A 1 506 ? -15.239 -40.483 3.756 1.00 47.44 506 MET A N 1
ATOM 3986 C CA . MET A 1 506 ? -15.546 -41.825 4.259 1.00 47.44 506 MET A CA 1
ATOM 3987 C C . MET A 1 506 ? -15.524 -41.869 5.787 1.00 47.44 506 MET A C 1
ATOM 3989 O O . MET A 1 506 ? -14.678 -41.260 6.436 1.00 47.44 506 MET A O 1
ATOM 3993 N N . THR A 1 507 ? -16.460 -42.613 6.364 1.00 55.16 507 THR A N 1
ATOM 3994 C CA . THR A 1 507 ? -16.498 -42.911 7.799 1.00 55.16 507 THR A CA 1
ATOM 3995 C C . THR A 1 507 ? -15.489 -44.021 8.140 1.00 55.16 507 THR A C 1
ATOM 3997 O O . THR A 1 507 ? -15.207 -44.885 7.310 1.00 55.16 507 THR A O 1
ATOM 4000 N N . GLU A 1 508 ? -14.940 -44.043 9.363 1.00 50.94 508 GLU A N 1
ATOM 4001 C CA . GLU A 1 508 ? -13.972 -45.071 9.814 1.00 50.94 508 GLU A CA 1
ATOM 4002 C C . GLU A 1 508 ? -14.356 -46.535 9.475 1.00 50.94 508 GLU A C 1
ATOM 4004 O O . GLU A 1 508 ? -13.475 -47.307 9.075 1.00 50.94 508 GLU A O 1
ATOM 4009 N N . PRO A 1 509 ? -15.638 -46.955 9.556 1.00 56.00 509 PRO A N 1
ATOM 4010 C CA . PRO A 1 509 ? -16.044 -48.308 9.171 1.00 56.00 509 PRO A CA 1
ATOM 4011 C C . PRO A 1 509 ? -15.857 -48.611 7.675 1.00 56.00 509 PRO A C 1
ATOM 4013 O O . PRO A 1 509 ? -15.573 -49.751 7.304 1.00 56.00 509 PRO A O 1
ATOM 4016 N N . GLU A 1 510 ? -16.002 -47.605 6.811 1.00 51.03 510 GLU A N 1
ATOM 4017 C CA . GLU A 1 510 ? -15.871 -47.741 5.355 1.00 51.03 510 GLU A CA 1
ATOM 4018 C C . GLU A 1 510 ? -14.401 -47.893 4.950 1.00 51.03 510 GLU A C 1
ATOM 4020 O O . GLU A 1 510 ? -14.072 -48.755 4.132 1.00 51.03 510 GLU A O 1
ATOM 4025 N N . ILE A 1 511 ? -13.506 -47.154 5.614 1.00 53.03 511 ILE A N 1
ATOM 4026 C CA . ILE A 1 511 ? -12.050 -47.265 5.436 1.00 53.03 511 ILE A CA 1
ATOM 4027 C C . ILE A 1 511 ? -11.565 -48.661 5.859 1.00 53.03 511 ILE A C 1
ATOM 4029 O O . ILE A 1 511 ? -10.804 -49.311 5.139 1.00 53.03 511 ILE A O 1
ATOM 4033 N N . SER A 1 512 ? -12.056 -49.172 6.995 1.00 55.88 512 SER A N 1
ATOM 4034 C CA . SER A 1 512 ? -11.681 -50.501 7.500 1.00 55.88 512 SER A CA 1
ATOM 4035 C C . SER A 1 512 ? -12.143 -51.638 6.580 1.00 55.88 512 SER A C 1
ATOM 4037 O O . SER A 1 512 ? -11.402 -52.598 6.353 1.00 55.88 512 SER A O 1
ATOM 4039 N N . ASN A 1 513 ? -13.347 -51.531 6.006 1.00 52.97 513 ASN A N 1
ATOM 4040 C CA . ASN A 1 513 ? -13.862 -52.522 5.060 1.00 52.97 513 ASN A CA 1
ATOM 4041 C C . ASN A 1 513 ? -13.125 -52.499 3.718 1.00 52.97 513 ASN A C 1
ATOM 4043 O O . ASN A 1 513 ? -12.871 -53.569 3.164 1.00 52.97 513 ASN A O 1
ATOM 4047 N N . TYR A 1 514 ? -12.741 -51.319 3.222 1.00 53.34 514 TYR A N 1
ATOM 4048 C CA . TYR A 1 514 ? -11.947 -51.199 2.000 1.00 53.34 514 TYR A CA 1
ATOM 4049 C C . TYR A 1 514 ? -10.583 -51.880 2.158 1.00 53.34 514 TYR A C 1
ATOM 4051 O O . TYR A 1 514 ? -10.255 -52.782 1.393 1.00 53.34 514 TYR A O 1
ATOM 4059 N N . LEU A 1 515 ? -9.836 -51.562 3.222 1.00 53.41 515 LEU A N 1
ATOM 4060 C CA . LEU A 1 515 ? -8.529 -52.180 3.495 1.00 53.41 515 LEU A CA 1
ATOM 4061 C C . LEU A 1 515 ? -8.613 -53.708 3.637 1.00 53.41 515 LEU A C 1
ATOM 4063 O O . LEU A 1 515 ? -7.711 -54.433 3.213 1.00 53.41 515 LEU A O 1
ATOM 4067 N N . ARG A 1 516 ? -9.722 -54.215 4.186 1.00 55.69 516 ARG A N 1
ATOM 4068 C CA . ARG A 1 516 ? -9.962 -55.654 4.343 1.00 55.69 516 ARG A CA 1
ATOM 4069 C C . ARG A 1 516 ? -10.266 -56.360 3.013 1.00 55.69 516 ARG A C 1
ATOM 4071 O O . ARG A 1 516 ? -9.966 -57.544 2.887 1.00 55.69 516 ARG A O 1
ATOM 4078 N N . GLN A 1 517 ? -10.834 -55.654 2.034 1.00 50.41 517 GLN A N 1
ATOM 4079 C CA . GLN A 1 517 ? -11.085 -56.171 0.683 1.00 50.41 517 GLN A CA 1
ATOM 4080 C C . GLN A 1 517 ? -9.833 -56.090 -0.206 1.00 50.41 517 GLN A C 1
ATOM 4082 O O . GLN A 1 517 ? -9.587 -57.004 -0.991 1.00 50.41 517 GLN A O 1
ATOM 4087 N N . SER A 1 518 ? -9.005 -55.057 -0.033 1.00 50.44 518 SER A N 1
ATOM 4088 C CA . SER A 1 518 ? -7.773 -54.843 -0.808 1.00 50.44 518 SER A CA 1
ATOM 4089 C C . SER A 1 518 ? -6.623 -55.783 -0.419 1.00 50.44 518 SER A C 1
ATOM 4091 O O . SER A 1 518 ? -5.758 -56.064 -1.240 1.00 50.44 518 SER A O 1
ATOM 4093 N N . GLY A 1 519 ? -6.607 -56.310 0.813 1.00 45.34 519 GLY A N 1
ATOM 4094 C CA . GLY A 1 519 ? -5.568 -57.230 1.312 1.00 45.34 519 GLY A CA 1
ATOM 4095 C C . GLY A 1 519 ? -5.704 -58.696 0.866 1.00 45.34 519 GLY A C 1
ATOM 4096 O O . GLY A 1 519 ? -5.027 -59.573 1.400 1.00 45.34 519 GLY A O 1
ATOM 4097 N N . GLY A 1 520 ? -6.603 -58.994 -0.075 1.00 37.66 520 GLY A N 1
ATOM 4098 C CA . GLY A 1 520 ? -6.983 -60.349 -0.480 1.00 37.66 520 GLY A CA 1
ATOM 4099 C C . GLY A 1 520 ? -6.191 -60.956 -1.643 1.00 37.66 520 GLY A C 1
ATOM 4100 O O . GLY A 1 520 ? -6.783 -61.699 -2.417 1.00 37.66 520 GLY A O 1
ATOM 4101 N N . ALA A 1 521 ? -4.898 -60.665 -1.815 1.00 43.94 521 ALA A N 1
ATOM 4102 C CA . ALA A 1 521 ? -4.064 -61.350 -2.812 1.00 43.94 521 ALA A CA 1
ATOM 4103 C C . ALA A 1 521 ? -2.571 -61.315 -2.434 1.00 43.94 521 ALA A C 1
ATOM 4105 O O . ALA A 1 521 ? -1.838 -60.420 -2.830 1.00 43.94 521 ALA A O 1
ATOM 4106 N N . GLY A 1 522 ? -2.108 -62.304 -1.665 1.00 34.19 522 GLY A N 1
ATOM 4107 C CA . GLY A 1 522 ? -0.683 -62.487 -1.360 1.00 34.19 522 GLY A CA 1
ATOM 4108 C C . GLY A 1 522 ? -0.462 -63.567 -0.303 1.00 34.19 522 GLY A C 1
ATOM 4109 O O . GLY A 1 522 ? -0.724 -63.364 0.876 1.00 34.19 522 GLY A O 1
ATOM 4110 N N . GLY A 1 523 ? -0.073 -64.764 -0.737 1.00 32.56 523 GLY A N 1
ATOM 4111 C CA . GLY A 1 523 ? -0.063 -65.979 0.074 1.00 32.56 523 GLY A CA 1
ATOM 4112 C C . GLY A 1 523 ? 1.046 -66.080 1.130 1.00 32.56 523 GLY A C 1
ATOM 4113 O O . GLY A 1 523 ? 2.180 -65.676 0.923 1.00 32.56 523 GLY A O 1
ATOM 4114 N N . ARG A 1 524 ? 0.670 -66.722 2.244 1.00 36.34 524 ARG A N 1
ATOM 4115 C CA . ARG A 1 524 ? 1.438 -67.643 3.109 1.00 36.34 524 ARG A CA 1
ATOM 4116 C C . ARG A 1 524 ? 2.976 -67.597 3.011 1.00 36.34 524 ARG A C 1
ATOM 4118 O O . ARG A 1 524 ? 3.548 -68.205 2.115 1.00 36.34 524 ARG A O 1
ATOM 4125 N N . ASN A 1 525 ? 3.618 -67.186 4.107 1.00 31.36 525 ASN A N 1
ATOM 4126 C CA . ASN A 1 525 ? 4.610 -68.047 4.756 1.00 31.36 525 ASN A CA 1
ATOM 4127 C C . ASN A 1 525 ? 4.631 -67.840 6.279 1.00 31.36 525 ASN A C 1
ATOM 4129 O O . ASN A 1 525 ? 4.768 -66.734 6.789 1.00 31.36 525 ASN A O 1
ATOM 4133 N N . ARG A 1 526 ? 4.434 -68.952 6.995 1.00 35.56 526 ARG A N 1
ATOM 4134 C CA . ARG A 1 526 ? 4.618 -69.109 8.443 1.00 35.56 526 ARG A CA 1
ATOM 4135 C C . ARG A 1 526 ? 6.116 -69.184 8.740 1.00 35.56 526 ARG A C 1
ATOM 4137 O O . ARG A 1 526 ? 6.771 -69.962 8.068 1.00 35.56 526 ARG A O 1
ATOM 4144 N N . HIS A 1 527 ? 6.583 -68.516 9.793 1.00 32.03 527 HIS A N 1
ATOM 4145 C CA . HIS A 1 527 ? 7.491 -69.029 10.843 1.00 32.03 527 HIS A CA 1
ATOM 4146 C C . HIS A 1 527 ? 7.571 -67.940 11.934 1.00 32.03 527 HIS A C 1
ATOM 4148 O O . HIS A 1 527 ? 7.975 -66.821 11.661 1.00 32.03 527 HIS A O 1
ATOM 4154 N N . GLN A 1 528 ? 6.808 -68.093 13.019 1.00 33.34 528 GLN A N 1
ATOM 4155 C CA . GLN A 1 528 ? 7.223 -68.592 14.344 1.00 33.34 528 GLN A CA 1
ATOM 4156 C C . GLN A 1 528 ? 8.032 -67.589 15.187 1.00 33.34 528 GLN A C 1
ATOM 4158 O O . GLN A 1 528 ? 9.134 -67.189 14.843 1.00 33.34 528 GLN A O 1
ATOM 4163 N N . PHE A 1 529 ? 7.413 -67.233 16.313 1.00 33.03 529 PHE A N 1
ATOM 4164 C CA . PHE A 1 529 ? 7.891 -66.391 17.405 1.00 33.03 529 PHE A CA 1
ATOM 4165 C C . PHE A 1 529 ? 9.084 -66.979 18.194 1.00 33.03 529 PHE A C 1
ATOM 4167 O O . PHE A 1 529 ? 9.061 -68.166 18.519 1.00 33.03 529 PHE A O 1
ATOM 4174 N N . ALA A 1 530 ? 9.948 -66.050 18.642 1.00 33.47 530 ALA A N 1
ATOM 4175 C CA . ALA A 1 530 ? 10.576 -65.915 19.975 1.00 33.47 530 ALA A CA 1
ATOM 4176 C C . ALA A 1 530 ? 11.856 -66.718 20.335 1.00 33.47 530 ALA A C 1
ATOM 4178 O O . ALA A 1 530 ? 12.053 -67.824 19.828 1.00 33.47 530 ALA A O 1
ATOM 4179 N N . PRO A 1 531 ? 12.699 -66.198 21.266 1.00 50.31 531 PRO A N 1
ATOM 4180 C CA . PRO A 1 531 ? 12.493 -65.025 22.136 1.00 50.31 531 PRO A CA 1
ATOM 4181 C C . PRO A 1 531 ? 13.228 -63.744 21.736 1.00 50.31 531 PRO A C 1
ATOM 4183 O O . PRO A 1 531 ? 14.340 -63.832 21.170 1.00 50.31 531 PRO A O 1
#

pLDDT: mean 71.59, std 24.69, range [23.06, 98.62]

Organism: Aspergillus niger (NCBI:txid5061)

Radius of gyration: 31.44 Å; Cα contacts (8 Å, |Δi|>4): 697; chains: 1; bounding box: 87×112×83 Å

Secondary structure (DSSP, 8-state):
------PPPB-SSSS-B-SSHHHHHHHHHHHS-------SSSPPPS-----------SSEEE-TT----EEEHHHHHHHHHHHHHHHSTTS------------------------------------------------------------PPP-HHHH-TTTT-SS--HHHHHHHHH-S-EEEEEEE-TTS-EEEEEEETTEE-SHHHHHHHHHHH-TTEEEEEE--TTPPEEPPPTT--S-HHHHHHHHHHHHHHHHT-TTGGGS-SSPPPHHHHHHHHHHHHHTTTTTHHHHHHT--TTS-----HHHHHHHHHHTT---EEEEEE--SSS-HHHHHHHHHHHHHHHT----TT-SEEE-SPPPEEEEE------------S---------EEEEEEEEEEEGGG-EEEEEE-TTSPPPHHHHHHTT-----S-HHHHHGGGEEEHHHHTT-SEEEEEE---HHHHHHHHHHHHHHHHHHHHHHHS-TTT------SS-GGG--HHHHHHHHHHHT-S----------

InterPro domains:
  IPR012462 UFSP1/2/DUB, catalytic domain [PF07910] (221-461)

Mean predicted aligned error: 18.0 Å